Protein AF-A0A9D7XJN4-F1 (afdb_monomer_lite)

Secondary structure (DSSP, 8-state):
--GGGTHHHHSTTS---------PPPPEEEEEEEEEEEETTS-EEEEEEEEEEEE-SS--SSS----HHHHHHHHSSSTTPPTT-EEEEEEEEEEEEEEEESSSEEEEEEEEEE-SSSEEEEETTEEEEE---TTSPPGGGS-SEEEEEETTEEEEEESS-S---BTTBSSSSS-GGGBS--HHHHHHTTEEEEEHHHHHTTTT-EEEEEEEEEBPTTT-EEEEEEEEEEEE-----EEEEEETTGGG------SS-TTS-SEEEEEEEEEE-SSS--------EEEEEEEES----SSSBTTBSSSPPPS--SEE--TTT-TTEEEEETTTEEEESS-BSEEEEEEEE-STT--EEEEEEEEETTSPEEPEEETTEE-SEEEES--SS-SSS-HHHHHHTT-TT--TT------TT-SS---S--HHHHHH-EEEEETTEEEEE---TTS-EEEEE-TT----HHHHHHHHS-EEEE--HHHHTT---BTTTTS-SS--B--EEEEE------GGGPPPPTTS-S-HHHHHHHHHH--EEEE--TTS-SSTTT--EEEE-HHHHHHHHHHHHHHHHHHHH-TT-GGGHHHHHHHHHTT--HHHHHHHHHHHHH--HHHHHHHHHHHHHHHHHHHHHHHTT-TTSS--S-----S----TT-TTPPPPHHHHHHHHHHHHTT--SSSSSS-TTSTTGGGSTT-

Sequence (703 aa):
MSFRRLVLALILTWAGGHLSAQADPEPVLYVQAKEGGQDGSNMSWSCTGQAEYRLCTHWDGPRHGMAAKDVFRLRRSVLGLKPGERLQFYLFSMSAESTGNESGQITHASTKSLGAGSYVNTLGNTRWHDIYPPHFTPPSAEADAELIRTAKGARLVLKGIPCPHVGDAPFHVLGIDNLKITEAEKARLYTVELSEAELASWGQLTKTLDRTFQAKPEFGGFVSYSATVTTTLPDLGDVDVEVAGYENWIPLGNLEDEAKPGNTVKVTARLRATGESGRKVDTQAEFTFELTDISQEPGVCLNWPTKPDLGKGDLRLRQAENAGLEVVTEDRKLRTKGLVQEATLVVSAFDYAAWGVLKITAKDKDGKELKVTYHKQELSSIQLPKDEDRNRIADAWQAEKGVPGFPASWDEAEVAGQTQKGDGLTLFQKYRGLVVLGAGGRSYLRPEPRQKVHFVIDPDGLVDLGRLQMATGLHPFRVQEVWTKDRKVDIHAGFASGGGKFASLITKDLSVVKEHEVPSDPTGKKTHTQMVNDLRSQWAKSEAPLGEPWTPRTVDGIVVFSGRIHDRLRRIRDRMLDELRHPEKPDNAEGLAWMGELGMGAEEKEQARNRLEALTDQELWALVKPIEQWLAIHELCHGVGVNGHLKGKDEDEECVNRVPACPMQYLTWQEKRRYLLFGELGGNGKLCSQAPHSCWKQVSPKN

Radius of gyration: 47.59 Å; chains: 1; bounding box: 95×75×147 Å

Organism: NCBI:txid2954439

pLDDT: mean 76.91, std 18.53, range [26.42, 98.56]

Structure (mmCIF, N/CA/C/O backbone):
data_AF-A0A9D7XJN4-F1
#
_entry.id   AF-A0A9D7XJN4-F1
#
loop_
_atom_site.group_PDB
_atom_site.id
_atom_site.type_symbol
_atom_site.label_atom_id
_atom_site.label_alt_id
_atom_site.label_comp_id
_atom_site.label_asym_id
_atom_site.label_entity_id
_atom_site.label_seq_id
_atom_site.pdbx_PDB_ins_code
_atom_site.Cartn_x
_atom_site.Cartn_y
_atom_site.Cartn_z
_atom_site.occupancy
_atom_site.B_iso_or_equiv
_atom_site.auth_seq_id
_atom_site.auth_comp_id
_atom_site.auth_asym_id
_atom_site.auth_atom_id
_atom_site.pdbx_PDB_model_num
ATOM 1 N N . MET A 1 1 ? -1.360 47.627 37.399 1.00 42.62 1 MET A N 1
ATOM 2 C CA . MET A 1 1 ? -1.956 46.321 37.762 1.00 42.62 1 MET A CA 1
ATOM 3 C C . MET A 1 1 ? -2.684 45.801 36.537 1.00 42.62 1 MET A C 1
ATOM 5 O O . MET A 1 1 ? -3.702 46.357 36.160 1.00 42.62 1 MET A O 1
ATOM 9 N N . SER A 1 2 ? -2.040 44.894 35.802 1.00 35.31 2 SER A N 1
ATOM 10 C CA . SER A 1 2 ? -2.271 44.703 34.366 1.00 35.31 2 SER A CA 1
ATOM 11 C C . SER A 1 2 ? -3.119 43.464 34.062 1.00 35.31 2 SER A C 1
ATOM 13 O O . SER A 1 2 ? -2.911 42.403 34.650 1.00 35.31 2 SER A O 1
ATOM 15 N N . PHE A 1 3 ? -4.048 43.674 33.125 1.00 30.56 3 PHE A N 1
ATOM 16 C CA . PHE A 1 3 ? -4.812 42.829 32.189 1.00 30.56 3 PHE A CA 1
ATOM 17 C C . PHE A 1 3 ? -4.496 41.321 32.015 1.00 30.56 3 PHE A C 1
ATOM 19 O O . PHE A 1 3 ? -5.281 40.609 31.395 1.00 30.56 3 PHE A O 1
ATOM 26 N N . ARG A 1 4 ? -3.405 40.781 32.569 1.00 32.03 4 ARG A N 1
ATOM 27 C CA . ARG A 1 4 ? -2.995 39.370 32.440 1.00 32.03 4 ARG A CA 1
ATOM 28 C C . ARG A 1 4 ? -3.799 38.372 33.282 1.00 32.03 4 ARG A C 1
ATOM 30 O O . ARG A 1 4 ? -3.719 37.181 33.010 1.00 32.03 4 ARG A O 1
ATOM 37 N N . ARG A 1 5 ? -4.583 38.810 34.275 1.00 34.78 5 ARG A N 1
ATOM 38 C CA . ARG A 1 5 ? -5.409 37.894 35.095 1.00 34.78 5 ARG A CA 1
ATOM 39 C C . ARG A 1 5 ? -6.821 37.652 34.551 1.00 34.78 5 ARG A C 1
ATOM 41 O O . ARG A 1 5 ? -7.414 36.645 34.909 1.00 34.78 5 ARG A O 1
ATOM 48 N N . LEU A 1 6 ? -7.334 38.513 33.667 1.00 32.19 6 LEU A N 1
ATOM 49 C CA . LEU A 1 6 ? -8.687 38.349 33.115 1.00 32.19 6 LEU A CA 1
ATOM 50 C C . LEU A 1 6 ? -8.721 37.397 31.904 1.00 32.19 6 LEU A C 1
ATOM 52 O O . LEU A 1 6 ? -9.693 36.676 31.715 1.00 32.19 6 LEU A O 1
ATOM 56 N N . VAL A 1 7 ? -7.634 37.327 31.126 1.00 35.53 7 VAL A N 1
ATOM 57 C CA . VAL A 1 7 ? -7.555 36.471 29.924 1.00 35.53 7 VAL A CA 1
ATOM 58 C C . VAL A 1 7 ? -7.375 34.985 30.275 1.00 35.53 7 VAL A C 1
ATOM 60 O O . VAL A 1 7 ? -7.859 34.124 29.548 1.00 35.53 7 VAL A O 1
ATOM 63 N N . LEU A 1 8 ? -6.789 34.656 31.435 1.00 30.88 8 LEU A N 1
ATOM 64 C CA . LEU A 1 8 ? -6.675 33.260 31.884 1.00 30.88 8 LEU A CA 1
ATOM 65 C C . LEU A 1 8 ? -8.015 32.660 32.357 1.00 30.88 8 LEU A C 1
ATOM 67 O O . LEU A 1 8 ? -8.176 31.446 32.329 1.00 30.88 8 LEU A O 1
ATOM 71 N N . ALA A 1 9 ? -8.982 33.491 32.760 1.00 31.08 9 ALA A N 1
ATOM 72 C CA . ALA A 1 9 ? -10.303 33.031 33.200 1.00 31.08 9 ALA A CA 1
ATOM 73 C C . ALA A 1 9 ? -11.283 32.797 32.030 1.00 31.08 9 ALA A C 1
ATOM 75 O O . ALA A 1 9 ? -12.221 32.015 32.163 1.00 31.08 9 ALA A O 1
ATOM 76 N N . LEU A 1 10 ? -11.047 33.429 30.873 1.00 28.33 10 LEU A N 1
ATOM 77 C CA . LEU A 1 10 ? -11.906 33.326 29.684 1.00 28.33 10 LEU A CA 1
ATOM 78 C C . LEU A 1 10 ? -11.460 32.253 28.676 1.00 28.33 10 LEU A C 1
ATOM 80 O O . LEU A 1 10 ? -12.265 31.824 27.859 1.00 28.33 10 LEU A O 1
ATOM 84 N N . ILE A 1 11 ? -10.220 31.758 28.756 1.00 29.69 11 ILE A N 1
ATOM 85 C CA . ILE A 1 11 ? -9.740 30.650 27.902 1.00 29.69 11 ILE A CA 1
ATOM 86 C C . ILE A 1 11 ? -10.063 29.267 28.511 1.00 29.69 11 ILE A C 1
ATOM 88 O O . ILE A 1 11 ? -10.109 28.269 27.800 1.00 29.69 11 ILE A O 1
ATOM 92 N N . LEU A 1 12 ? -10.406 29.196 29.803 1.00 28.17 12 LEU A N 1
ATOM 93 C CA . LEU A 1 12 ? -10.830 27.952 30.469 1.00 28.17 12 LEU A CA 1
ATOM 94 C C . LEU A 1 12 ? -12.324 27.615 30.304 1.00 28.17 12 LEU A C 1
ATOM 96 O O . LEU A 1 12 ? -12.752 26.548 30.732 1.00 28.17 12 LEU A O 1
ATOM 100 N N . THR A 1 13 ? -13.119 28.476 29.665 1.00 28.16 13 THR A N 1
ATOM 101 C CA . THR A 1 13 ? -14.565 28.261 29.455 1.00 28.16 13 THR A CA 1
ATOM 102 C C . THR A 1 13 ? -14.942 27.827 28.033 1.00 28.16 13 THR A C 1
ATOM 104 O O . THR A 1 13 ? -16.102 27.505 27.798 1.00 28.16 13 THR A O 1
ATOM 107 N N . TRP A 1 14 ? -13.984 27.723 27.100 1.00 26.52 14 TRP A N 1
ATOM 108 C CA . TRP A 1 14 ? -14.248 27.331 25.700 1.00 26.52 14 TRP A CA 1
ATOM 109 C C . TRP A 1 14 ? -13.491 26.075 25.223 1.00 26.52 14 TRP A C 1
ATOM 111 O O . TRP A 1 14 ? -13.495 25.750 24.042 1.00 26.52 14 TRP A O 1
ATOM 121 N N . ALA A 1 15 ? -12.881 25.336 26.158 1.00 27.02 15 ALA A N 1
ATOM 122 C CA . ALA A 1 15 ? -12.343 23.983 25.954 1.00 27.02 15 ALA A CA 1
ATOM 123 C C . ALA A 1 15 ? -13.136 22.918 26.740 1.00 27.02 15 ALA A C 1
ATOM 125 O O . ALA A 1 15 ? -12.661 21.809 26.969 1.00 27.02 15 ALA A O 1
ATOM 126 N N . GLY A 1 16 ? -14.362 23.250 27.153 1.00 28.03 16 GLY A N 1
ATOM 127 C CA . GLY A 1 16 ? -15.336 22.300 27.677 1.00 28.03 16 GLY A CA 1
ATOM 128 C C . GLY A 1 16 ? -16.031 21.562 26.540 1.00 28.03 16 GLY A C 1
ATOM 129 O O . GLY A 1 16 ? -17.250 21.628 26.420 1.00 28.03 16 GLY A O 1
ATOM 130 N N . GLY A 1 17 ? -15.265 20.873 25.689 1.00 26.48 17 GLY A N 1
ATOM 131 C CA . GLY A 1 17 ? -15.840 19.734 24.988 1.00 26.48 17 GLY A CA 1
ATOM 132 C C . GLY A 1 17 ? -16.433 18.826 26.059 1.00 26.48 17 GLY A C 1
ATOM 133 O O . GLY A 1 17 ? -15.800 18.623 27.097 1.00 26.48 17 GLY A O 1
ATOM 134 N N . HIS A 1 18 ? -17.655 18.343 25.850 1.00 29.23 18 HIS A N 1
ATOM 135 C CA . HIS A 1 18 ? -18.223 17.265 26.647 1.00 29.23 18 HIS A CA 1
ATOM 136 C C . HIS A 1 18 ? -17.316 16.031 26.502 1.00 29.23 18 HIS A C 1
ATOM 138 O O . HIS A 1 18 ? -17.610 15.102 25.758 1.00 29.23 18 HIS A O 1
ATOM 144 N N . LEU A 1 19 ? -16.193 16.020 27.223 1.00 28.69 19 LEU A N 1
ATOM 145 C CA . LEU A 1 19 ? -15.605 14.816 27.763 1.00 28.69 19 LEU A CA 1
ATOM 146 C C . LEU A 1 19 ? -16.729 14.232 28.606 1.00 28.69 19 LEU A C 1
ATOM 148 O O . LEU A 1 19 ? -16.970 14.657 29.736 1.00 28.69 19 LEU A O 1
ATOM 152 N N . SER A 1 20 ? -17.489 13.330 27.991 1.00 29.56 20 SER A N 1
ATOM 153 C CA . SER A 1 20 ? -18.255 12.319 28.693 1.00 29.56 20 SER A CA 1
ATOM 154 C C . SER A 1 20 ? -17.264 11.660 29.644 1.00 29.56 20 SER A C 1
ATOM 156 O O . SER A 1 20 ? -16.509 10.776 29.247 1.00 29.56 20 SER A O 1
ATOM 158 N N . ALA A 1 21 ? -17.177 12.177 30.871 1.00 32.66 21 ALA A N 1
ATOM 159 C CA . ALA A 1 21 ? -16.402 11.568 31.926 1.00 32.66 21 ALA A CA 1
ATOM 160 C C . ALA A 1 21 ? -17.013 10.184 32.119 1.00 32.66 21 ALA A C 1
ATOM 162 O O . ALA A 1 21 ? -18.125 10.046 32.632 1.00 32.66 21 ALA A O 1
ATOM 163 N N . GLN A 1 22 ? -16.312 9.188 31.583 1.00 39.62 22 GLN A N 1
ATOM 164 C CA . GLN A 1 22 ? -16.637 7.780 31.683 1.00 39.62 22 GLN A CA 1
ATOM 165 C C . GLN A 1 22 ? -16.954 7.504 33.153 1.00 39.62 22 GLN A C 1
ATOM 167 O O . GLN A 1 22 ? -16.123 7.746 34.024 1.00 39.62 22 GLN A O 1
ATOM 172 N N . ALA A 1 23 ? -18.200 7.122 33.443 1.00 44.69 23 ALA A N 1
ATOM 173 C CA . ALA A 1 23 ? -18.613 6.871 34.816 1.00 44.69 23 ALA A CA 1
ATOM 174 C C . ALA A 1 23 ? -17.773 5.707 35.352 1.00 44.69 23 ALA A C 1
ATOM 176 O O . ALA A 1 23 ? -17.918 4.587 34.844 1.00 44.69 23 ALA A O 1
ATOM 177 N N . ASP A 1 24 ? -16.895 5.994 36.318 1.00 51.56 24 ASP A N 1
ATOM 178 C CA . ASP A 1 24 ? -16.171 4.985 37.089 1.00 51.56 24 ASP A CA 1
ATOM 179 C C . ASP A 1 24 ? -17.177 3.933 37.587 1.00 51.56 24 ASP A C 1
ATOM 181 O O . ASP A 1 24 ? -18.301 4.297 37.964 1.00 51.56 24 ASP A O 1
ATOM 185 N N . PRO A 1 25 ? -16.830 2.636 37.557 1.00 60.41 25 PRO A N 1
ATOM 186 C CA . PRO A 1 25 ? -17.748 1.594 37.985 1.00 60.41 25 PRO A CA 1
ATOM 187 C C . PRO A 1 25 ? -18.140 1.802 39.449 1.00 60.41 25 PRO A C 1
ATOM 189 O O . PRO A 1 25 ? -17.290 1.971 40.325 1.00 60.41 25 PRO A O 1
ATOM 192 N N . GLU A 1 26 ? -19.446 1.825 39.709 1.00 73.12 26 GLU A N 1
ATOM 193 C CA . GLU A 1 26 ? -19.975 2.085 41.045 1.00 73.12 26 GLU A CA 1
ATOM 194 C C . GLU A 1 26 ? -19.654 0.916 41.990 1.00 73.12 26 GLU A C 1
ATOM 196 O O . GLU A 1 26 ? -19.797 -0.245 41.600 1.00 73.12 26 GLU A O 1
ATOM 201 N N . PRO A 1 27 ? -19.226 1.190 43.234 1.00 80.25 27 PRO A N 1
ATOM 202 C CA . PRO A 1 27 ? -18.927 0.157 44.211 1.00 80.25 27 PRO A CA 1
ATOM 203 C C . PRO A 1 27 ? -20.191 -0.617 44.582 1.00 80.25 27 PRO A C 1
ATOM 205 O O . PRO A 1 27 ? -21.223 -0.025 44.908 1.00 80.25 27 PRO A O 1
ATOM 208 N N . VAL A 1 28 ? -20.069 -1.943 44.593 1.00 81.75 28 VAL A N 1
ATOM 209 C CA . VAL A 1 28 ? -21.097 -2.862 45.087 1.00 81.75 28 VAL A CA 1
ATOM 210 C C . VAL A 1 28 ? -20.597 -3.507 46.373 1.00 81.75 28 VAL A C 1
ATOM 212 O O . VAL A 1 28 ? -19.440 -3.931 46.471 1.00 81.75 28 VAL A O 1
ATOM 215 N N . LEU A 1 29 ? -21.477 -3.565 47.366 1.00 87.38 29 LEU A N 1
ATOM 216 C CA . LEU A 1 29 ? -21.217 -4.139 48.679 1.00 87.38 29 LEU A CA 1
ATOM 217 C C . LEU A 1 29 ? -22.073 -5.398 48.843 1.00 87.38 29 LEU A C 1
ATOM 219 O O . LEU A 1 29 ? -23.290 -5.337 48.720 1.00 87.38 29 LEU A O 1
ATOM 223 N N . TYR A 1 30 ? -21.439 -6.521 49.157 1.00 87.69 30 TYR A N 1
ATOM 224 C CA . TYR A 1 30 ? -22.096 -7.768 49.523 1.00 87.69 30 TYR A CA 1
ATOM 225 C C . TYR A 1 30 ? -21.884 -8.036 51.008 1.00 87.69 30 TYR A C 1
ATOM 227 O O . TYR A 1 30 ? -20.764 -7.953 51.515 1.00 87.69 30 TYR A O 1
ATOM 235 N N . VAL A 1 31 ? -22.949 -8.382 51.716 1.00 85.44 31 VAL A N 1
ATOM 236 C CA . VAL A 1 31 ? -22.881 -8.784 53.121 1.00 85.44 31 VAL A CA 1
ATOM 237 C C . VAL A 1 31 ? -23.487 -10.164 53.234 1.00 85.44 31 VAL A C 1
ATOM 239 O O . VAL A 1 31 ? -24.679 -10.326 53.003 1.00 85.44 31 VAL A O 1
ATOM 242 N N . GLN A 1 32 ? -22.676 -11.145 53.607 1.00 86.50 32 GLN A N 1
ATOM 243 C CA . GLN A 1 32 ? -23.158 -12.440 54.057 1.00 86.50 32 GLN A CA 1
ATOM 244 C C . GLN A 1 32 ? -23.138 -12.450 55.578 1.00 86.50 32 GLN A C 1
ATOM 246 O O . GLN A 1 32 ? -22.137 -12.080 56.184 1.00 86.50 32 GLN A O 1
ATOM 251 N N . ALA A 1 33 ? -24.219 -12.882 56.204 1.00 83.94 33 ALA A N 1
ATOM 252 C CA . ALA A 1 33 ? -24.306 -12.960 57.645 1.00 83.94 33 ALA A CA 1
ATOM 253 C C . ALA A 1 33 ? -24.856 -14.300 58.103 1.00 83.94 33 ALA A C 1
ATOM 255 O O . ALA A 1 33 ? -25.669 -14.929 57.425 1.00 83.94 33 ALA A O 1
ATOM 256 N N . LYS A 1 34 ? -24.391 -14.717 59.272 1.00 82.81 34 LYS A N 1
ATOM 257 C CA . LYS A 1 34 ? -24.877 -15.856 60.026 1.00 82.81 34 LYS A CA 1
ATOM 258 C C . LYS A 1 34 ? -25.160 -15.404 61.445 1.00 82.81 34 LYS A C 1
ATOM 260 O O . LYS A 1 34 ? -24.321 -14.782 62.090 1.00 82.81 34 LYS A O 1
ATOM 265 N N . GLU A 1 35 ? -26.331 -15.745 61.933 1.00 81.62 35 GLU A N 1
ATOM 266 C CA . GLU A 1 35 ? -26.725 -15.527 63.314 1.00 81.62 35 GLU A CA 1
ATOM 267 C C . GLU A 1 35 ? -27.175 -16.861 63.895 1.00 81.62 35 GLU A C 1
ATOM 269 O O . GLU A 1 35 ? -27.731 -17.702 63.193 1.00 81.62 35 GLU A O 1
ATOM 274 N N . GLY A 1 36 ? -26.926 -17.093 65.170 1.00 80.38 36 GLY A N 1
ATOM 275 C CA . GLY A 1 36 ? -27.490 -18.244 65.850 1.00 80.38 36 GLY A CA 1
ATOM 276 C C . GLY A 1 36 ? -27.344 -18.117 67.346 1.00 80.38 36 GLY A C 1
ATOM 277 O O . GLY A 1 36 ? -26.438 -17.441 67.837 1.00 80.38 36 GLY A O 1
ATOM 278 N N . GLY A 1 37 ? -28.221 -18.775 68.078 1.00 80.31 37 GLY A N 1
ATOM 279 C CA . GLY A 1 37 ? -28.225 -18.688 69.524 1.00 80.31 37 GLY A CA 1
ATOM 280 C C . GLY A 1 37 ? -29.033 -19.790 70.171 1.00 80.31 37 GLY A C 1
ATOM 281 O O . GLY A 1 37 ? -29.671 -20.611 69.504 1.00 80.31 37 GLY A O 1
ATOM 282 N N . GLN A 1 38 ? -28.964 -19.797 71.492 1.00 79.31 38 GLN A N 1
ATOM 283 C CA . GLN A 1 38 ? -29.731 -20.679 72.351 1.00 79.31 38 GLN A CA 1
ATOM 284 C C . GLN A 1 38 ? -30.225 -19.874 73.550 1.00 79.31 38 GLN A C 1
ATOM 286 O O . GLN A 1 38 ? -29.452 -19.088 74.103 1.00 79.31 38 GLN A O 1
ATOM 291 N N . ASP A 1 39 ? -31.479 -20.063 73.952 1.00 74.56 39 ASP A N 1
ATOM 292 C CA . ASP A 1 39 ? -32.021 -19.488 75.186 1.00 74.56 39 ASP A CA 1
ATOM 293 C C . ASP A 1 39 ? -31.897 -20.453 76.385 1.00 74.56 39 ASP A C 1
ATOM 295 O O . ASP A 1 39 ? -31.511 -21.618 76.248 1.00 74.56 39 ASP A O 1
ATOM 299 N N . GLY A 1 40 ? -32.213 -19.975 77.592 1.00 65.69 40 GLY A N 1
ATOM 300 C CA . GLY A 1 40 ? -32.240 -20.803 78.803 1.00 65.69 40 GLY A CA 1
ATOM 301 C C . GLY A 1 40 ? -33.368 -21.850 78.856 1.00 65.69 40 GLY A C 1
ATOM 302 O O . GLY A 1 40 ? -33.397 -22.641 79.799 1.00 65.69 40 GLY A O 1
ATOM 303 N N . SER A 1 41 ? -34.278 -21.876 77.874 1.00 62.97 41 SER A N 1
ATOM 304 C CA . SER A 1 41 ? -35.511 -22.685 77.815 1.00 62.97 41 SER A CA 1
ATOM 305 C C . SER A 1 41 ? -35.489 -23.831 76.785 1.00 62.97 41 SER A C 1
ATOM 307 O O . SER A 1 41 ? -36.528 -24.444 76.553 1.00 62.97 41 SER A O 1
ATOM 309 N N . ASN A 1 42 ? -34.313 -24.196 76.249 1.00 68.81 42 ASN A N 1
ATOM 310 C CA . ASN A 1 42 ? -34.078 -25.206 75.191 1.00 68.81 42 ASN A CA 1
ATOM 311 C C . ASN A 1 42 ? -34.445 -24.782 73.754 1.00 68.81 42 ASN A C 1
ATOM 313 O O . ASN A 1 42 ? -34.422 -25.629 72.857 1.00 68.81 42 ASN A O 1
ATOM 317 N N . MET A 1 43 ? -34.714 -23.504 73.492 1.00 72.62 43 MET A N 1
ATOM 318 C CA . MET A 1 43 ? -34.871 -23.004 72.127 1.00 72.62 43 MET A CA 1
ATOM 319 C C . MET A 1 43 ? -33.496 -22.743 71.507 1.00 72.62 43 MET A C 1
ATOM 321 O O . MET A 1 43 ? -32.652 -22.072 72.098 1.00 72.62 43 MET A O 1
ATOM 325 N N . SER A 1 44 ? -33.278 -23.234 70.288 1.00 79.38 44 SER A N 1
ATOM 326 C CA . SER A 1 44 ? -32.099 -22.911 69.474 1.00 79.38 44 SER A CA 1
ATOM 327 C C . SER A 1 44 ? -32.525 -22.374 68.1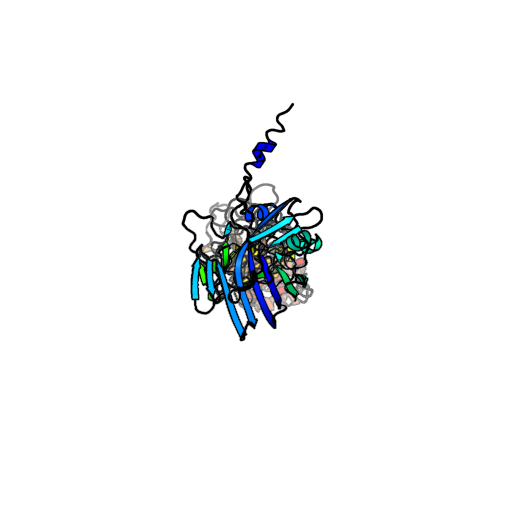16 1.00 79.38 44 SER A C 1
ATOM 329 O O . SER A 1 44 ? -33.451 -22.932 67.521 1.00 79.38 44 SER A O 1
ATOM 331 N N . TRP A 1 45 ? -31.819 -21.371 67.594 1.00 80.62 45 TRP A N 1
ATOM 332 C CA . TRP A 1 45 ? -32.024 -20.870 66.235 1.00 80.62 45 TRP A CA 1
ATOM 333 C C . TRP A 1 45 ? -30.713 -20.717 65.471 1.00 80.62 45 TRP A C 1
ATOM 335 O O . TRP A 1 45 ? -29.639 -20.524 66.044 1.00 80.62 45 TRP A O 1
ATOM 345 N N . SER A 1 46 ? -30.821 -20.777 64.150 1.00 82.81 46 SER A N 1
ATOM 346 C CA . SER A 1 46 ? -29.764 -20.414 63.219 1.00 82.81 46 SER A CA 1
ATOM 347 C C . SER A 1 46 ? -30.371 -19.663 62.048 1.00 82.81 46 SER A C 1
ATOM 349 O O . SER A 1 46 ? -31.472 -19.969 61.608 1.00 82.81 46 SER A O 1
ATOM 351 N N . CYS A 1 47 ? -29.656 -18.672 61.554 1.00 80.75 47 CYS A N 1
ATOM 352 C CA . CYS A 1 47 ? -30.031 -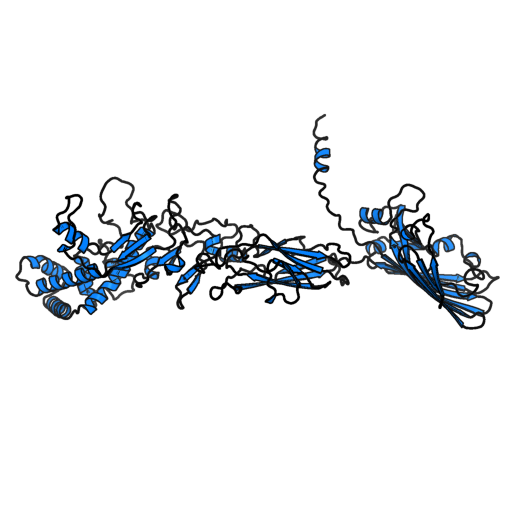17.842 60.438 1.00 80.75 47 CYS A CA 1
ATOM 353 C C . CYS A 1 47 ? -28.812 -17.615 59.556 1.00 80.75 47 CYS A C 1
ATOM 355 O O . CYS A 1 47 ? -27.711 -17.385 60.052 1.00 80.75 47 CYS A O 1
ATOM 357 N N . THR A 1 48 ? -28.999 -17.673 58.248 1.00 83.44 48 THR A N 1
ATOM 358 C CA . THR A 1 48 ? -27.998 -17.287 57.261 1.00 83.44 48 THR A CA 1
ATOM 359 C C . THR A 1 48 ? -28.662 -16.406 56.223 1.00 83.44 48 THR A C 1
ATOM 361 O O . THR A 1 48 ? -29.716 -16.751 55.702 1.00 83.44 48 THR A O 1
ATOM 364 N N . GLY A 1 49 ? -28.032 -15.301 55.857 1.00 83.25 49 GLY A N 1
ATOM 365 C CA . GLY A 1 49 ? -28.493 -14.518 54.726 1.00 83.25 49 GLY A CA 1
ATOM 366 C C . GLY A 1 49 ? -27.392 -13.769 54.018 1.00 83.25 49 GLY A C 1
ATOM 367 O O . GLY A 1 49 ? -26.249 -13.699 54.466 1.00 83.25 49 GLY A O 1
ATOM 368 N N . GLN A 1 50 ? -27.753 -13.245 52.860 1.00 88.62 50 GLN A N 1
ATOM 369 C CA . GLN A 1 50 ? -26.899 -12.455 51.996 1.00 88.62 50 GLN A CA 1
ATOM 370 C C . GLN A 1 50 ? -27.673 -11.238 51.504 1.00 88.62 50 GLN A C 1
ATOM 372 O O . GLN A 1 50 ? -28.864 -11.338 51.211 1.00 88.62 50 GLN A O 1
ATOM 377 N N . ALA A 1 51 ? -26.993 -10.104 51.413 1.00 86.25 51 ALA A N 1
ATOM 378 C CA . ALA A 1 51 ? -27.521 -8.859 50.886 1.00 86.25 51 ALA A CA 1
ATOM 379 C C . ALA A 1 51 ? -26.538 -8.221 49.905 1.00 86.25 51 ALA A C 1
ATOM 381 O O . ALA A 1 51 ? -25.330 -8.216 50.141 1.00 86.25 51 ALA A O 1
ATOM 382 N N . GLU A 1 52 ? -27.074 -7.656 48.828 1.00 87.81 52 GLU A N 1
ATOM 383 C CA . GLU A 1 52 ? -26.372 -6.784 47.891 1.00 87.81 52 GLU A CA 1
ATOM 384 C C . GLU A 1 52 ? -26.818 -5.341 48.131 1.00 87.81 52 GLU A C 1
ATOM 386 O O . GLU A 1 52 ? -28.015 -5.048 48.158 1.00 87.81 52 GLU A O 1
ATOM 391 N N . TYR A 1 53 ? -25.858 -4.430 48.246 1.00 88.44 53 TYR A N 1
ATOM 392 C CA . TYR A 1 53 ? -26.078 -3.002 48.423 1.00 88.44 53 TYR A CA 1
ATOM 393 C C . TYR A 1 53 ? -25.436 -2.204 47.284 1.00 88.44 53 TYR A C 1
ATOM 395 O O . TYR A 1 53 ? -24.324 -2.509 46.836 1.00 88.44 53 TYR A O 1
ATOM 403 N N . ARG A 1 54 ? -26.114 -1.138 46.847 1.00 86.56 54 ARG A N 1
ATOM 404 C CA . ARG A 1 54 ? -25.667 -0.231 45.770 1.00 86.56 54 ARG A CA 1
ATOM 405 C C . ARG A 1 54 ? -25.727 1.225 46.214 1.00 86.56 54 ARG A C 1
ATOM 407 O O . ARG A 1 54 ? -26.479 1.549 47.124 1.00 86.56 54 ARG A O 1
ATOM 414 N N . LEU A 1 55 ? -24.952 2.112 45.583 1.00 87.06 55 LEU A N 1
ATOM 415 C CA . LEU A 1 55 ? -24.918 3.533 45.956 1.00 87.06 55 LEU A CA 1
ATOM 416 C C . LEU A 1 55 ? -26.284 4.212 45.806 1.00 87.06 55 LEU A C 1
ATOM 418 O O . LEU A 1 55 ? -26.934 4.100 44.764 1.00 87.06 55 LEU A O 1
ATOM 422 N N . CYS A 1 56 ? -26.675 4.987 46.817 1.00 82.56 56 CYS A N 1
ATOM 423 C CA . CYS A 1 56 ? -27.876 5.811 46.760 1.00 82.56 56 CYS A CA 1
ATOM 424 C C . CYS A 1 56 ? -27.781 6.842 45.627 1.00 82.56 56 CYS A C 1
ATOM 426 O O . CYS A 1 56 ? -26.759 7.511 45.428 1.00 82.56 56 CYS A O 1
ATOM 428 N N . THR A 1 57 ? -28.878 6.979 44.887 1.00 77.81 57 THR A N 1
ATOM 429 C CA . THR A 1 57 ? -29.010 7.931 43.770 1.00 77.81 57 THR A CA 1
ATOM 430 C C . THR A 1 57 ? -29.491 9.304 44.229 1.00 77.81 57 THR A C 1
ATOM 432 O O . THR A 1 57 ? -29.444 10.255 43.457 1.00 77.81 57 THR A O 1
ATOM 435 N N . HIS A 1 58 ? -29.923 9.410 45.485 1.00 73.69 58 HIS A N 1
ATOM 436 C CA . HIS A 1 58 ? -30.395 10.630 46.131 1.00 73.69 58 HIS A CA 1
ATOM 437 C C . HIS A 1 58 ? -29.715 10.774 47.500 1.00 73.69 58 HIS A C 1
ATOM 439 O O . HIS A 1 58 ? -29.201 9.798 48.047 1.00 73.69 58 HIS A O 1
ATOM 445 N N . TRP A 1 59 ? -29.676 11.995 48.036 1.00 68.94 59 TRP A N 1
ATOM 446 C CA . TRP A 1 59 ? -29.153 12.281 49.373 1.00 68.94 59 TRP A CA 1
ATOM 447 C C . TRP A 1 59 ? -30.305 12.413 50.372 1.00 68.94 59 TRP A C 1
ATOM 449 O O . TRP A 1 59 ? -31.183 13.249 50.170 1.00 68.94 59 TRP A O 1
ATOM 459 N N . ASP A 1 60 ? -30.267 11.637 51.456 1.00 60.31 60 ASP A N 1
ATOM 460 C CA . ASP A 1 60 ? -31.300 11.610 52.512 1.00 60.31 60 ASP A CA 1
ATOM 461 C C . ASP A 1 60 ? -30.838 12.298 53.820 1.00 60.31 60 ASP A C 1
ATOM 463 O O . ASP A 1 60 ? -31.341 12.064 54.915 1.00 60.31 60 ASP A O 1
ATOM 467 N N . GLY A 1 61 ? -29.803 13.142 53.745 1.00 59.00 61 GLY A N 1
ATOM 468 C CA . GLY A 1 61 ? -29.263 13.848 54.910 1.00 59.00 61 GLY A CA 1
ATOM 469 C C . GLY A 1 61 ? -29.892 15.235 55.148 1.00 59.00 61 GLY A C 1
ATOM 470 O O . GLY A 1 61 ? -30.283 15.915 54.201 1.00 59.00 61 GLY A O 1
ATOM 471 N N . PRO A 1 62 ? -29.885 15.746 56.398 1.00 42.47 62 PRO A N 1
ATOM 472 C CA . PRO A 1 62 ? -30.617 16.953 56.821 1.00 42.47 62 PRO A CA 1
ATOM 473 C C . PRO A 1 62 ? -30.102 18.305 56.270 1.00 42.47 62 PRO A C 1
ATOM 475 O O . PRO A 1 62 ? -30.541 19.360 56.726 1.00 42.47 62 PRO A O 1
ATOM 478 N N . ARG A 1 63 ? -29.160 18.322 55.317 1.00 45.69 63 ARG A N 1
ATOM 479 C CA . ARG A 1 63 ? -28.648 19.539 54.648 1.00 45.69 63 ARG A CA 1
ATOM 480 C C . ARG A 1 63 ? -28.284 19.240 53.194 1.00 45.69 63 ARG A C 1
ATOM 482 O O . ARG A 1 63 ? -27.799 18.146 52.925 1.00 45.69 63 ARG A O 1
ATOM 489 N N . HIS A 1 64 ? -28.474 20.227 52.309 1.00 48.34 64 HIS A N 1
ATOM 490 C CA . HIS A 1 64 ? -28.168 20.215 50.868 1.00 48.34 64 HIS A CA 1
ATOM 491 C C . HIS A 1 64 ? -26.828 19.526 50.536 1.00 48.34 64 HIS A C 1
ATOM 493 O O . HIS A 1 64 ? -25.770 20.155 50.583 1.00 48.34 64 HIS A O 1
ATOM 499 N N . GLY A 1 65 ? -26.881 18.231 50.223 1.00 61.44 65 GLY A N 1
ATOM 500 C CA . GLY A 1 65 ? -25.729 17.379 49.935 1.00 61.44 65 GLY A CA 1
ATOM 501 C C . GLY A 1 65 ? -25.834 16.734 48.555 1.00 61.44 65 GLY A C 1
ATOM 502 O O . GLY A 1 65 ? -26.922 16.601 48.002 1.00 61.44 65 GLY A O 1
ATOM 503 N N . MET A 1 66 ? -24.686 16.363 47.985 1.00 73.69 66 MET A N 1
ATOM 504 C CA . MET A 1 66 ? -24.608 15.598 46.735 1.00 73.69 66 MET A CA 1
ATOM 505 C C . MET A 1 66 ? -25.027 14.142 46.980 1.00 73.69 66 MET A C 1
ATOM 507 O O . MET A 1 66 ? -24.735 13.595 48.044 1.00 73.69 66 MET A O 1
ATOM 511 N N . ALA A 1 67 ? -25.662 13.496 45.997 1.00 80.75 67 ALA A N 1
ATOM 512 C CA . ALA A 1 67 ? -25.965 12.067 46.073 1.00 80.75 67 ALA A CA 1
ATOM 513 C C . ALA A 1 67 ? -24.677 11.235 46.207 1.00 80.75 67 ALA A C 1
ATOM 515 O O . ALA A 1 67 ? -23.623 11.623 45.695 1.00 80.75 67 ALA A O 1
ATOM 516 N N . ALA A 1 68 ? -24.752 10.065 46.851 1.00 81.38 68 ALA A N 1
ATOM 517 C CA . ALA A 1 68 ? -23.582 9.208 47.081 1.00 81.38 68 ALA A CA 1
ATOM 518 C C . ALA A 1 68 ? -22.868 8.830 45.770 1.00 81.38 68 ALA A C 1
ATOM 520 O O . ALA A 1 68 ? -21.638 8.824 45.701 1.00 81.38 68 ALA A O 1
ATOM 521 N N . LYS A 1 69 ? -23.642 8.610 44.703 1.00 77.88 69 LYS A N 1
ATOM 522 C CA . LYS A 1 69 ? -23.152 8.397 43.335 1.00 77.88 69 LYS A CA 1
ATOM 523 C C . LYS A 1 69 ? -22.307 9.563 42.805 1.00 77.88 69 LYS A C 1
ATOM 525 O O . LYS A 1 69 ? -21.256 9.339 42.208 1.00 77.88 69 LYS A O 1
ATOM 530 N N . ASP A 1 70 ? -22.712 10.802 43.064 1.00 78.88 70 ASP A N 1
ATOM 531 C CA . ASP A 1 70 ? -21.989 11.995 42.608 1.00 78.88 70 ASP A CA 1
ATOM 532 C C . ASP A 1 70 ? -20.754 12.283 43.465 1.00 78.88 70 ASP A C 1
ATOM 534 O O . ASP A 1 70 ? -19.700 12.640 42.936 1.00 78.88 70 ASP A O 1
ATOM 538 N N . VAL A 1 71 ? -20.845 12.045 44.778 1.00 80.69 71 VAL A N 1
ATOM 539 C CA . VAL A 1 71 ? -19.685 12.075 45.682 1.00 80.69 71 VAL A CA 1
ATOM 540 C C . VAL A 1 71 ? -18.628 11.074 45.211 1.00 80.69 71 VAL A C 1
ATOM 542 O O . VAL A 1 71 ? -17.458 11.437 45.083 1.00 80.69 71 VAL A O 1
ATOM 545 N N . PHE A 1 72 ? -19.026 9.838 44.894 1.00 80.50 72 PHE A N 1
ATOM 546 C CA . PHE A 1 72 ? -18.109 8.813 44.399 1.00 80.50 72 PHE A CA 1
ATOM 547 C C . PHE A 1 72 ? -17.461 9.217 43.070 1.00 80.50 72 PHE A C 1
ATOM 549 O O . PHE A 1 72 ? -16.237 9.187 42.966 1.00 80.50 72 PHE A O 1
ATOM 556 N N . ARG A 1 73 ? -18.243 9.695 42.093 1.00 76.62 73 ARG A N 1
ATOM 557 C CA . ARG A 1 73 ? -17.722 10.199 40.806 1.00 76.62 73 ARG A CA 1
ATOM 558 C C . ARG A 1 73 ? -16.703 11.325 40.979 1.00 76.62 73 ARG A C 1
ATOM 560 O O . ARG A 1 73 ? -15.685 11.349 40.294 1.00 76.62 73 ARG A O 1
ATOM 567 N N . LEU A 1 74 ? -16.945 12.249 41.910 1.00 76.38 74 LEU A N 1
ATOM 568 C CA . LEU A 1 74 ? -16.013 13.343 42.195 1.00 76.38 74 LEU A CA 1
ATOM 569 C C . LEU A 1 74 ? -14.698 12.837 42.812 1.00 76.38 74 LEU A C 1
ATOM 571 O O . LEU A 1 74 ? -13.638 13.422 42.582 1.00 76.38 74 LEU A O 1
ATOM 575 N N . ARG A 1 75 ? -14.759 11.779 43.627 1.00 79.31 75 ARG A N 1
ATOM 576 C CA . ARG A 1 75 ? -13.601 11.212 44.337 1.00 79.31 75 ARG A CA 1
ATOM 577 C C . ARG A 1 75 ? -12.892 10.090 43.576 1.00 79.31 75 ARG A C 1
ATOM 579 O O . ARG A 1 75 ? -11.777 9.741 43.961 1.00 79.31 75 ARG A O 1
ATOM 586 N N . ARG A 1 76 ? -13.509 9.550 42.518 1.00 74.69 76 ARG A N 1
ATOM 587 C CA . ARG A 1 76 ? -13.047 8.440 41.655 1.00 74.69 76 ARG A CA 1
ATOM 588 C C . ARG A 1 76 ? -12.754 7.113 42.367 1.00 74.69 76 ARG A C 1
ATOM 590 O O . ARG A 1 76 ? -12.423 6.119 41.734 1.00 74.69 76 ARG A O 1
ATOM 597 N N . SER A 1 77 ? -12.815 7.081 43.696 1.00 80.00 77 SER A N 1
ATOM 598 C CA . SER A 1 77 ? -12.538 5.907 44.516 1.00 80.00 77 SER A CA 1
ATOM 599 C C . SER A 1 77 ? -13.084 6.094 45.930 1.00 80.00 77 SER A C 1
ATOM 601 O O . SER A 1 77 ? -13.277 7.218 46.401 1.00 80.00 77 SER A O 1
ATOM 603 N N . VAL A 1 78 ? -13.264 4.978 46.638 1.00 81.06 78 VAL A N 1
ATOM 604 C CA . VAL A 1 78 ? -13.639 4.976 48.058 1.00 81.06 78 VAL A CA 1
ATOM 605 C C . VAL A 1 78 ? -12.503 5.521 48.938 1.00 81.06 78 VAL A C 1
ATOM 607 O O . VAL A 1 78 ? -12.749 6.270 49.881 1.00 81.06 78 VAL A O 1
ATOM 610 N N . LEU A 1 79 ? -11.247 5.207 48.601 1.00 84.94 79 LEU A N 1
ATOM 611 C CA . LEU A 1 79 ? -10.063 5.724 49.296 1.00 84.94 79 LEU A CA 1
ATOM 612 C C . LEU A 1 79 ? -9.947 7.256 49.195 1.00 84.94 79 LEU A C 1
ATOM 614 O O . LEU A 1 79 ? -9.486 7.908 50.133 1.00 84.94 79 LEU A O 1
ATOM 618 N N . GLY A 1 80 ? -10.397 7.824 48.071 1.00 84.25 80 GLY A N 1
ATOM 619 C CA . GLY A 1 80 ? -10.365 9.258 47.785 1.00 84.25 80 GLY A CA 1
ATOM 620 C C . GLY A 1 80 ? -11.337 10.106 48.610 1.00 84.25 80 GLY A C 1
ATOM 621 O O . GLY A 1 80 ? -11.259 11.334 48.546 1.00 84.25 80 GLY A O 1
ATOM 622 N N . LEU A 1 81 ? -12.238 9.492 49.384 1.00 86.06 81 LEU A N 1
ATOM 623 C CA . LEU A 1 81 ? -13.112 10.209 50.313 1.00 86.06 81 LEU A CA 1
ATOM 624 C C . LEU A 1 81 ? -12.280 10.972 51.354 1.00 86.06 81 LEU A C 1
ATOM 626 O O . LEU A 1 81 ? -11.298 10.456 51.899 1.00 86.06 81 LEU A O 1
ATOM 630 N N . LYS A 1 82 ? -12.702 12.195 51.675 1.00 88.44 82 LYS A N 1
ATOM 631 C CA . LYS A 1 82 ? -12.104 13.011 52.742 1.00 88.44 82 LYS A CA 1
ATOM 632 C C . LYS A 1 82 ? -12.651 12.605 54.112 1.00 88.44 82 LYS A C 1
ATOM 634 O O . LYS A 1 82 ? -13.811 12.206 54.187 1.00 88.44 82 LYS A O 1
ATOM 639 N N . PRO A 1 83 ? -11.885 12.749 55.210 1.00 91.69 83 PRO A N 1
ATOM 640 C CA . PRO A 1 83 ? -12.400 12.496 56.556 1.00 91.69 83 PRO A CA 1
ATOM 641 C C . PRO A 1 83 ? -13.725 13.231 56.813 1.00 91.69 83 PRO A C 1
ATOM 643 O O . PRO A 1 83 ? -13.815 14.441 56.608 1.00 91.69 83 PRO A O 1
ATOM 646 N N . GLY A 1 84 ? -14.750 12.491 57.241 1.00 86.94 84 GLY A N 1
ATOM 647 C CA . GLY A 1 84 ? -16.116 12.985 57.441 1.00 86.94 84 GLY A CA 1
ATOM 648 C C . GLY A 1 84 ? -17.059 12.815 56.241 1.00 86.94 84 GLY A C 1
ATOM 649 O O . GLY A 1 84 ? -18.272 12.886 56.436 1.00 86.94 84 GLY A O 1
ATOM 650 N N . GLU A 1 85 ? -16.550 12.552 55.031 1.00 89.25 85 GLU A N 1
ATOM 651 C CA . GLU A 1 85 ? -17.389 12.229 53.868 1.00 89.25 85 GLU A CA 1
ATOM 652 C C . GLU A 1 85 ? -18.029 10.844 54.000 1.00 89.25 85 GLU A C 1
ATOM 654 O O . GLU A 1 85 ? -17.521 9.957 54.695 1.00 89.25 85 GLU A O 1
ATOM 659 N N . ARG A 1 86 ? -19.174 10.680 53.332 1.00 89.75 86 ARG A N 1
ATOM 660 C CA . ARG A 1 86 ? -20.035 9.505 53.450 1.00 89.75 86 ARG A CA 1
ATOM 661 C C . ARG A 1 86 ? -20.450 8.991 52.079 1.00 89.75 86 ARG A C 1
ATOM 663 O O . ARG A 1 86 ? -20.783 9.791 51.208 1.00 89.75 86 ARG A O 1
ATOM 670 N N . LEU A 1 87 ? -20.493 7.672 51.927 1.00 90.06 87 LEU A N 1
ATOM 671 C CA . LEU A 1 87 ? -21.185 6.995 50.833 1.00 90.06 87 LEU A CA 1
ATOM 672 C C . LEU A 1 87 ? -22.350 6.201 51.412 1.00 90.06 87 LEU A C 1
ATOM 674 O O . LEU A 1 87 ? -22.152 5.313 52.238 1.00 90.06 87 LEU A O 1
ATOM 678 N N . GLN A 1 88 ? -23.557 6.554 50.986 1.00 90.25 88 GLN A N 1
ATOM 679 C CA . GLN A 1 88 ? -24.778 5.853 51.355 1.00 90.25 88 GLN A CA 1
ATOM 680 C C . GLN A 1 88 ? -25.058 4.757 50.331 1.00 90.25 88 GLN A C 1
ATOM 682 O O . GLN A 1 88 ? -24.933 4.987 49.124 1.00 90.25 88 GLN A O 1
ATOM 687 N N . PHE A 1 89 ? -25.434 3.584 50.823 1.00 89.62 89 PHE A N 1
ATOM 688 C CA . PHE A 1 89 ? -25.854 2.452 50.019 1.00 89.62 89 PHE A CA 1
ATOM 689 C C . PHE A 1 89 ? -27.267 2.038 50.422 1.00 89.62 89 PHE A C 1
ATOM 691 O O . PHE A 1 89 ? -27.574 1.995 51.611 1.00 89.62 89 PHE A O 1
ATOM 698 N N . TYR A 1 90 ? -28.100 1.697 49.449 1.00 87.06 90 TYR A N 1
ATOM 699 C CA . TYR A 1 90 ? -29.418 1.107 49.671 1.00 87.06 90 TYR A CA 1
ATOM 700 C C . TYR A 1 90 ? -29.357 -0.404 49.437 1.00 87.06 90 TYR A C 1
ATOM 702 O O . TYR A 1 90 ? -28.491 -0.891 48.696 1.00 87.06 90 TYR A O 1
ATOM 710 N N . LEU A 1 91 ? -30.270 -1.148 50.055 1.00 84.81 91 LEU A N 1
ATOM 711 C CA . LEU A 1 91 ? -30.405 -2.589 49.880 1.00 84.81 91 LEU A CA 1
ATOM 712 C C . LEU A 1 91 ? -30.988 -2.892 48.494 1.00 84.81 91 LEU A C 1
ATOM 714 O O . LEU A 1 91 ? -32.170 -2.691 48.237 1.00 84.81 91 LEU A O 1
ATOM 718 N N . PHE A 1 92 ? -30.169 -3.397 47.577 1.00 82.38 92 PHE A N 1
ATOM 719 C CA . PHE A 1 92 ? -30.619 -3.755 46.233 1.00 82.38 92 PHE A CA 1
ATOM 720 C C . PHE A 1 92 ? -31.330 -5.109 46.226 1.00 82.38 92 PHE A C 1
ATOM 722 O O . PHE A 1 92 ? -32.388 -5.268 45.611 1.00 82.38 92 PHE A O 1
ATOM 729 N N . SER A 1 93 ? -30.761 -6.087 46.928 1.00 83.44 93 SER A N 1
ATOM 730 C CA . SER A 1 93 ? -31.368 -7.404 47.082 1.00 83.44 93 SER A CA 1
ATOM 731 C C . SER A 1 93 ? -30.924 -8.094 48.367 1.00 83.44 93 SER A C 1
ATOM 733 O O . SER A 1 93 ? -29.903 -7.745 48.954 1.00 83.44 93 SER A O 1
ATOM 735 N N . MET A 1 94 ? -31.710 -9.064 48.820 1.00 84.75 94 MET A N 1
ATOM 736 C CA . MET A 1 94 ? -31.465 -9.878 49.997 1.00 84.75 94 MET A CA 1
ATOM 737 C C . MET A 1 94 ? -32.123 -11.246 49.837 1.00 84.75 94 MET A C 1
ATOM 739 O O . MET A 1 94 ? -33.260 -11.353 49.374 1.00 84.75 94 MET A O 1
ATOM 743 N N . SER A 1 95 ? -31.440 -12.287 50.292 1.00 81.94 95 SER A N 1
ATOM 744 C CA . SER A 1 95 ? -32.031 -13.604 50.517 1.00 81.94 95 SER A CA 1
ATOM 745 C C . SER A 1 95 ? -31.532 -14.147 51.838 1.00 81.94 95 SER A C 1
ATOM 747 O O . SER A 1 95 ? -30.323 -14.121 52.081 1.00 81.94 95 SER A O 1
ATOM 749 N N . ALA A 1 96 ? -32.426 -14.654 52.669 1.00 82.00 96 ALA A N 1
ATOM 750 C CA . ALA A 1 96 ? -32.039 -15.196 53.952 1.00 82.00 96 ALA A CA 1
ATOM 751 C C . ALA A 1 96 ? -32.936 -16.374 54.351 1.00 82.00 96 ALA A C 1
ATOM 753 O O . ALA A 1 96 ? -34.082 -16.483 53.917 1.00 82.00 96 ALA A O 1
ATOM 754 N N . GLU A 1 97 ? -32.394 -17.269 55.162 1.00 81.25 97 GLU A N 1
ATOM 755 C CA . GLU A 1 97 ? -33.043 -18.471 55.665 1.00 81.25 97 GLU A CA 1
ATOM 756 C C . GLU A 1 97 ? -32.755 -18.599 57.156 1.00 81.25 97 GLU A C 1
ATOM 758 O O . GLU A 1 97 ? -31.637 -18.344 57.607 1.00 81.25 97 GLU A O 1
ATOM 763 N N . SER A 1 98 ? -33.758 -18.991 57.927 1.00 79.38 98 SER A N 1
ATOM 764 C CA . SER A 1 98 ? -33.639 -19.208 59.356 1.00 79.38 98 SER A CA 1
ATOM 765 C C . SER A 1 98 ? -34.393 -20.455 59.801 1.00 79.38 98 SER A C 1
ATOM 767 O O . SER A 1 98 ? -35.432 -20.816 59.255 1.00 79.38 98 SER A O 1
ATOM 769 N N . THR A 1 99 ? -33.836 -21.146 60.789 1.00 79.12 99 THR A N 1
ATOM 770 C CA . THR A 1 99 ? -34.353 -22.389 61.361 1.00 79.12 99 THR A CA 1
ATOM 771 C C . THR A 1 99 ? -34.377 -22.290 62.879 1.00 79.12 99 THR A C 1
ATOM 773 O O . THR A 1 99 ? -33.374 -21.871 63.460 1.00 79.12 99 THR A O 1
ATOM 776 N N . GLY A 1 100 ? -35.465 -22.707 63.524 1.00 77.69 100 GLY A N 1
ATOM 777 C CA . GLY A 1 100 ? -35.602 -22.708 64.985 1.00 77.69 100 GLY A CA 1
ATOM 778 C C . GLY A 1 100 ? -36.314 -23.950 65.525 1.00 77.69 100 GLY A C 1
ATOM 779 O O . GLY A 1 100 ? -37.066 -24.592 64.794 1.00 77.69 100 GLY A O 1
ATOM 780 N N . ASN A 1 101 ? -36.076 -24.276 66.801 1.00 71.88 101 ASN A N 1
ATOM 781 C CA . ASN A 1 101 ? -36.709 -25.390 67.518 1.00 71.88 101 ASN A CA 1
ATOM 782 C C . ASN A 1 101 ? -37.398 -24.884 68.796 1.00 71.88 101 ASN A C 1
ATOM 784 O O . ASN A 1 101 ? -36.759 -24.818 69.840 1.00 71.88 101 ASN A O 1
ATOM 788 N N . GLU A 1 102 ? -38.685 -24.539 68.729 1.00 59.56 102 GLU A N 1
ATOM 789 C CA . GLU A 1 102 ? -39.480 -24.151 69.916 1.00 59.56 102 GLU A CA 1
ATOM 790 C C . GLU A 1 102 ? -40.459 -25.265 70.349 1.00 59.56 102 GLU A C 1
ATOM 792 O O . GLU A 1 102 ? -40.885 -25.340 71.495 1.00 59.56 102 GLU A O 1
ATOM 797 N N . SER A 1 103 ? -40.798 -26.186 69.440 1.00 54.56 103 SER A N 1
ATOM 798 C CA . SER A 1 103 ? -41.624 -27.389 69.700 1.00 54.56 103 SER A CA 1
ATOM 799 C C . SER A 1 103 ? -41.637 -28.358 68.497 1.00 54.56 103 SER A C 1
ATOM 801 O O . SER A 1 103 ? -42.523 -29.198 68.342 1.00 54.56 103 SER A O 1
ATOM 803 N N . GLY A 1 104 ? -40.627 -28.234 67.633 1.00 61.88 104 GLY A N 1
ATOM 804 C CA . GLY A 1 104 ? -40.506 -28.830 66.303 1.00 61.88 104 GLY A CA 1
ATOM 805 C C . GLY A 1 104 ? -39.642 -27.917 65.426 1.00 61.88 104 GLY A C 1
ATOM 806 O O . GLY A 1 104 ? -39.513 -26.733 65.734 1.00 61.88 104 GLY A O 1
ATOM 807 N N . GLN A 1 105 ? -39.024 -28.457 64.373 1.00 72.75 105 GLN A N 1
ATOM 808 C CA . GLN A 1 105 ? -38.169 -27.670 63.481 1.00 72.75 105 GLN A CA 1
ATOM 809 C C . GLN A 1 105 ? -39.026 -26.793 62.562 1.00 72.75 105 GLN A C 1
ATOM 811 O O . GLN A 1 105 ? -39.817 -27.309 61.771 1.00 72.75 105 GLN A O 1
ATOM 816 N N . ILE A 1 106 ? -38.855 -25.476 62.655 1.00 68.69 106 ILE A N 1
ATOM 817 C CA . ILE A 1 106 ? -39.507 -24.491 61.784 1.00 68.69 106 ILE A CA 1
ATOM 818 C C . ILE A 1 106 ? -38.435 -23.848 60.904 1.00 68.69 106 ILE A C 1
ATOM 820 O O . ILE A 1 106 ? -37.433 -23.367 61.428 1.00 68.69 106 ILE A O 1
ATOM 824 N N . THR A 1 107 ? -38.655 -23.813 59.587 1.00 73.62 107 THR A N 1
ATOM 825 C CA . THR A 1 107 ? -37.788 -23.128 58.614 1.00 73.62 107 THR A CA 1
ATOM 826 C C . THR A 1 107 ? -38.532 -21.952 57.982 1.00 73.62 107 THR A C 1
ATOM 828 O O . THR A 1 107 ? -39.630 -22.126 57.453 1.00 73.62 107 THR A O 1
ATOM 831 N N . HIS A 1 108 ? -37.917 -20.771 57.983 1.00 72.31 108 HIS A N 1
ATOM 832 C CA . HIS A 1 108 ? -38.383 -19.572 57.290 1.00 72.31 108 HIS A CA 1
ATOM 833 C C . HIS A 1 108 ? -37.359 -19.154 56.239 1.00 72.31 108 HIS A C 1
ATOM 835 O O . HIS A 1 108 ? -36.193 -18.949 56.549 1.00 72.31 108 HIS A O 1
ATOM 841 N N . ALA A 1 109 ? -37.801 -18.971 54.999 1.00 76.38 109 ALA A N 1
ATOM 842 C CA . ALA A 1 109 ? -36.985 -18.383 53.943 1.00 76.38 109 ALA A CA 1
ATOM 843 C C . ALA A 1 109 ? -37.626 -17.075 53.486 1.00 76.38 109 ALA A C 1
ATOM 845 O O . ALA A 1 109 ? -38.836 -17.046 53.230 1.00 76.38 109 ALA A O 1
ATOM 846 N N . SER A 1 110 ? -36.824 -16.014 53.376 1.00 76.94 110 SER A N 1
ATOM 847 C CA . SER A 1 110 ? -37.255 -14.731 52.836 1.00 76.94 110 SER A CA 1
ATOM 848 C C . SER A 1 110 ? -36.358 -14.231 51.711 1.00 76.94 110 SER A C 1
ATOM 850 O O . SER A 1 110 ? -35.139 -14.418 51.709 1.00 76.94 110 SER A O 1
ATOM 852 N N . THR A 1 111 ? -36.970 -13.566 50.736 1.00 76.62 111 THR A N 1
ATOM 853 C CA . THR A 1 111 ? -36.255 -12.809 49.705 1.00 76.62 111 THR A CA 1
ATOM 854 C C . THR A 1 111 ? -36.835 -11.409 49.601 1.00 76.62 111 THR A C 1
ATOM 856 O O . THR A 1 111 ? -38.048 -11.230 49.706 1.00 76.62 111 THR A O 1
ATOM 859 N N . LYS A 1 112 ? -35.961 -10.420 49.403 1.00 75.56 112 LYS A N 1
ATOM 860 C CA . LYS A 1 112 ? -36.305 -9.019 49.141 1.00 75.56 112 LYS A CA 1
ATOM 861 C C . LYS A 1 112 ? -35.468 -8.540 47.963 1.00 75.56 112 LYS A C 1
ATOM 863 O O . LYS A 1 112 ? -34.251 -8.647 48.005 1.00 75.56 112 LYS A O 1
ATOM 868 N N . SER A 1 113 ? -36.075 -8.017 46.906 1.00 74.50 113 SER A N 1
ATOM 869 C CA . SER A 1 113 ? -35.326 -7.491 45.751 1.00 74.50 113 SER A CA 1
ATOM 870 C C . SER A 1 113 ? -35.966 -6.228 45.201 1.00 74.50 113 SER A C 1
ATOM 872 O O . SER A 1 113 ? -37.197 -6.152 45.127 1.00 74.50 113 SER A O 1
ATOM 874 N N . LEU A 1 114 ? -35.147 -5.266 44.779 1.00 70.12 114 LEU A N 1
ATOM 875 C CA . LEU A 1 114 ? -35.617 -4.064 44.104 1.00 70.12 114 LEU A CA 1
ATOM 876 C C . LEU A 1 114 ? -36.103 -4.408 42.683 1.00 70.12 114 LEU A C 1
ATOM 878 O O . LEU A 1 114 ? -35.317 -4.802 41.824 1.00 70.12 114 LEU A O 1
ATOM 882 N N . GLY A 1 115 ? -37.413 -4.285 42.451 1.00 60.38 115 GLY A N 1
ATOM 883 C CA . GLY A 1 115 ? -38.063 -4.442 41.146 1.00 60.38 115 GLY A CA 1
ATOM 884 C C . GLY A 1 115 ? -38.281 -3.099 40.441 1.00 60.38 115 GLY A C 1
ATOM 885 O O . GLY A 1 115 ? -37.477 -2.183 40.579 1.00 60.38 115 GLY A O 1
ATOM 886 N N . ALA A 1 116 ? -39.389 -2.953 39.705 1.00 55.25 116 ALA A N 1
ATOM 887 C CA . ALA A 1 116 ? -39.796 -1.728 38.997 1.00 55.25 116 ALA A CA 1
ATOM 888 C C . ALA A 1 116 ? -40.158 -0.560 39.952 1.00 55.25 116 ALA A C 1
ATOM 890 O O . ALA A 1 116 ? -41.297 -0.105 39.991 1.00 55.25 116 ALA A O 1
ATOM 891 N N . GLY A 1 117 ? -39.206 -0.110 40.772 1.00 57.88 117 GLY A N 1
ATOM 892 C CA . GLY A 1 117 ? -39.376 0.963 41.757 1.00 57.88 117 GLY A CA 1
ATOM 893 C C . GLY A 1 117 ? -40.014 0.548 43.091 1.00 57.88 117 GLY A C 1
ATOM 894 O O . GLY A 1 117 ? -40.314 1.418 43.898 1.00 57.88 117 GLY A O 1
ATOM 895 N N . SER A 1 118 ? -40.216 -0.749 43.345 1.00 65.06 118 SER A N 1
ATOM 896 C CA . SER A 1 118 ? -40.780 -1.291 44.598 1.00 65.06 118 SER A CA 1
ATOM 897 C C . SER A 1 118 ? -40.029 -2.543 45.055 1.00 65.06 118 SER A C 1
ATOM 899 O O . SER A 1 118 ? -39.385 -3.212 44.239 1.00 65.06 118 SER A O 1
ATOM 901 N N . TYR A 1 119 ? -40.106 -2.873 46.349 1.00 72.56 119 TYR A N 1
ATOM 902 C CA . TYR A 1 119 ? -39.577 -4.138 46.861 1.00 72.56 119 TYR A CA 1
ATOM 903 C C . TYR A 1 119 ? -40.583 -5.267 46.641 1.00 72.56 119 TYR A C 1
ATOM 905 O O . TYR A 1 119 ? -41.769 -5.146 46.957 1.00 72.56 119 TYR A O 1
ATOM 913 N N . VAL A 1 120 ? -40.090 -6.385 46.110 1.00 72.44 120 VAL A N 1
ATOM 914 C CA . VAL A 1 120 ? -40.819 -7.656 46.098 1.00 72.44 120 VAL A CA 1
ATOM 915 C C . VAL A 1 120 ? -40.330 -8.472 47.281 1.00 72.44 120 VAL A C 1
ATOM 917 O O . VAL A 1 120 ? -39.134 -8.761 47.348 1.00 72.44 120 VAL A O 1
ATOM 920 N N . ASN A 1 121 ? -41.241 -8.850 48.176 1.00 77.31 121 ASN A N 1
ATOM 921 C CA . ASN A 1 121 ? -40.941 -9.708 49.316 1.00 77.31 121 ASN A CA 1
ATOM 922 C C . ASN A 1 121 ? -41.599 -11.077 49.131 1.00 77.31 121 ASN A C 1
ATOM 924 O O . ASN A 1 121 ? -42.757 -11.174 48.712 1.00 77.31 121 ASN A O 1
ATOM 928 N N . THR A 1 122 ? -40.869 -12.134 49.471 1.00 73.25 122 THR A N 1
ATOM 929 C CA . THR A 1 122 ? -41.400 -13.502 49.519 1.00 73.25 122 THR A CA 1
ATOM 930 C C . THR A 1 122 ? -41.097 -14.101 50.884 1.00 73.25 122 THR A C 1
ATOM 932 O O . THR A 1 122 ? -39.966 -13.977 51.343 1.00 73.25 122 THR A O 1
ATOM 935 N N . LEU A 1 123 ? -42.078 -14.747 51.517 1.00 73.00 123 LEU A N 1
ATOM 936 C CA . LEU A 1 123 ? -41.920 -15.529 52.747 1.00 73.00 123 LEU A CA 1
ATOM 937 C C . LEU A 1 123 ? -42.682 -16.850 52.594 1.00 73.00 123 LEU A C 1
ATOM 939 O O . LEU A 1 123 ? -43.914 -16.864 52.530 1.00 73.00 123 LEU A O 1
ATOM 943 N N . GLY A 1 124 ? -41.953 -17.965 52.506 1.00 71.00 124 GLY A N 1
ATOM 944 C CA . GLY A 1 124 ? -42.544 -19.265 52.164 1.00 71.00 124 GLY A CA 1
ATOM 945 C C . GLY A 1 124 ? -43.265 -19.221 50.808 1.00 71.00 124 GLY A C 1
ATOM 946 O O . GLY A 1 124 ? -42.674 -18.835 49.804 1.00 71.00 124 GLY A O 1
ATOM 947 N N . ASN A 1 125 ? -44.555 -19.578 50.784 1.00 68.56 125 ASN A N 1
ATOM 948 C CA . ASN A 1 125 ? -45.402 -19.509 49.581 1.00 68.56 125 ASN A CA 1
ATOM 949 C C . ASN A 1 125 ? -46.114 -18.153 49.401 1.00 68.56 125 ASN A C 1
ATOM 951 O O . ASN A 1 125 ? -46.849 -17.969 48.430 1.00 68.56 125 ASN A O 1
ATOM 955 N N . THR A 1 126 ? -45.932 -17.210 50.328 1.00 71.00 126 THR A N 1
ATOM 956 C CA . THR A 1 126 ? -46.606 -15.908 50.305 1.00 71.00 126 THR A CA 1
ATOM 957 C C . THR A 1 126 ? -45.703 -14.870 49.651 1.00 71.00 126 THR A C 1
ATOM 959 O O . THR A 1 126 ? -44.550 -14.702 50.043 1.00 71.00 126 THR A O 1
ATOM 962 N N . ARG A 1 127 ? -46.236 -14.139 48.669 1.00 77.56 127 ARG A N 1
ATOM 963 C CA . ARG A 1 127 ? -45.540 -13.057 47.962 1.00 77.56 127 ARG A CA 1
ATOM 964 C C . ARG A 1 127 ? -46.339 -11.767 48.085 1.00 77.56 127 ARG A C 1
ATOM 966 O O . ARG A 1 127 ? -47.541 -11.776 47.826 1.00 77.56 127 ARG A O 1
ATOM 973 N N . TRP A 1 128 ? -45.680 -10.666 48.427 1.00 78.25 128 TRP A N 1
ATOM 974 C CA . TRP A 1 128 ? -46.297 -9.338 48.457 1.00 78.25 128 TRP A CA 1
ATOM 975 C C . TRP A 1 128 ? -45.362 -8.270 47.894 1.00 78.25 128 TRP A C 1
ATOM 977 O O . TRP A 1 128 ? -44.156 -8.470 47.730 1.00 78.25 128 TRP A O 1
ATOM 987 N N . HIS A 1 129 ? -45.960 -7.136 47.548 1.00 74.69 129 HIS A N 1
ATOM 988 C CA . HIS A 1 129 ? -45.273 -5.976 47.006 1.00 74.69 129 HIS A CA 1
ATOM 989 C C . HIS A 1 129 ? -45.411 -4.827 47.994 1.00 74.69 129 HIS A C 1
ATOM 991 O O . HIS A 1 129 ? -46.531 -4.408 48.288 1.00 74.69 129 HIS A O 1
ATOM 997 N N . ASP A 1 130 ? -44.284 -4.289 48.447 1.00 67.69 130 ASP A N 1
ATOM 998 C CA . ASP A 1 130 ? -44.286 -3.031 49.187 1.00 67.69 130 ASP A CA 1
ATOM 999 C C . ASP A 1 130 ? -44.305 -1.902 48.154 1.00 67.69 130 ASP A C 1
ATOM 1001 O O . ASP A 1 130 ? -43.271 -1.454 47.648 1.00 67.69 130 ASP A O 1
ATOM 1005 N N . ILE A 1 131 ? -45.516 -1.505 47.757 1.00 59.38 131 ILE A N 1
ATOM 1006 C CA . ILE A 1 131 ? -45.728 -0.362 46.868 1.00 59.38 131 ILE A CA 1
ATOM 1007 C C . ILE A 1 131 ? -45.648 0.894 47.733 1.00 59.38 131 ILE A C 1
ATOM 1009 O O . ILE A 1 131 ? -46.588 1.218 48.460 1.00 59.38 131 ILE A O 1
ATOM 1013 N N . TYR A 1 132 ? -44.527 1.608 47.654 1.00 58.19 132 TYR A N 1
ATOM 1014 C CA . TYR A 1 132 ? -44.415 2.921 48.279 1.00 58.19 132 TYR A CA 1
ATOM 1015 C C . TYR A 1 132 ? -45.401 3.888 47.594 1.00 58.19 132 TYR A C 1
ATOM 1017 O O . TYR A 1 132 ? -45.446 3.938 46.361 1.00 58.19 132 TYR A O 1
ATOM 1025 N N . PRO A 1 133 ? -46.219 4.644 48.352 1.00 54.78 133 PRO A N 1
ATOM 1026 C CA . PRO A 1 133 ? -47.121 5.642 47.785 1.00 54.78 133 PRO A CA 1
ATOM 1027 C C . PRO A 1 133 ? -46.358 6.649 46.904 1.00 54.78 133 PRO A C 1
ATOM 1029 O O . PRO A 1 133 ? -45.195 6.934 47.186 1.00 54.78 133 PRO A O 1
ATOM 1032 N N . PRO A 1 134 ? -46.999 7.281 45.903 1.00 49.41 134 PRO A N 1
ATOM 1033 C CA . PRO A 1 134 ? -46.349 8.183 44.937 1.00 49.41 134 PRO A CA 1
ATOM 1034 C C . PRO A 1 134 ? -45.693 9.448 45.535 1.00 49.41 134 PRO A C 1
ATOM 1036 O O . PRO A 1 134 ? -45.105 10.236 44.800 1.00 49.41 134 PRO A O 1
ATOM 1039 N N . HIS A 1 135 ? -45.786 9.656 46.852 1.00 52.66 135 HIS A N 1
ATOM 1040 C CA . HIS A 1 135 ? -45.157 10.760 47.583 1.00 52.66 135 HIS A CA 1
ATOM 1041 C C . HIS A 1 135 ? -43.951 10.335 48.442 1.00 52.66 135 HIS A C 1
ATOM 1043 O O . HIS A 1 135 ? -43.376 11.185 49.118 1.00 52.66 135 HIS A O 1
ATOM 1049 N N . PHE A 1 136 ? -43.571 9.052 48.447 1.00 56.38 136 PHE A N 1
ATOM 1050 C CA . PHE A 1 136 ? -42.408 8.560 49.189 1.00 56.38 136 PHE A CA 1
ATOM 1051 C C . PHE A 1 136 ? -41.133 8.586 48.338 1.00 56.38 136 PHE A C 1
ATOM 1053 O O . PHE A 1 136 ? -41.166 8.398 47.121 1.00 56.38 136 PHE A O 1
ATOM 1060 N N . THR A 1 137 ? -40.000 8.829 48.996 1.00 59.59 137 THR A N 1
ATOM 1061 C CA . THR A 1 137 ? -38.653 8.769 48.421 1.00 59.59 137 THR A CA 1
ATOM 1062 C C . THR A 1 137 ? -38.428 7.382 47.796 1.00 59.59 137 THR A C 1
ATOM 1064 O O . THR A 1 137 ? -38.801 6.383 48.411 1.00 59.59 137 THR A O 1
ATOM 1067 N N . PRO A 1 138 ? -37.856 7.269 46.580 1.00 63.59 138 PRO A N 1
ATOM 1068 C CA . PRO A 1 138 ? -37.605 5.964 45.972 1.00 63.59 138 PRO A CA 1
ATOM 1069 C C . PRO A 1 138 ? -36.702 5.119 46.887 1.00 63.59 138 PRO A C 1
ATOM 1071 O O . PRO A 1 138 ? -35.840 5.696 47.547 1.00 63.59 138 PRO A O 1
ATOM 1074 N N . PRO A 1 139 ? -36.798 3.775 46.882 1.00 63.72 139 PRO A N 1
ATOM 1075 C CA . PRO A 1 139 ? -35.959 2.916 47.727 1.00 63.72 139 PRO A CA 1
ATOM 1076 C C . PRO A 1 139 ? -34.452 3.193 47.612 1.00 63.72 139 PRO A C 1
ATOM 1078 O O . PRO A 1 139 ? -33.707 3.041 48.569 1.00 63.72 139 PRO A O 1
ATOM 1081 N N . SER A 1 140 ? -34.002 3.696 46.458 1.00 64.12 140 SER A N 1
ATOM 1082 C CA . SER A 1 140 ? -32.629 4.157 46.218 1.00 64.12 140 SER A CA 1
ATOM 1083 C C . SER A 1 140 ? -32.219 5.436 46.973 1.00 64.12 140 SER A C 1
ATOM 1085 O O . SER A 1 140 ? -31.124 5.954 46.738 1.00 64.12 140 SER A O 1
ATOM 1087 N N . ALA A 1 141 ? -33.108 5.999 47.791 1.00 63.00 141 ALA A N 1
ATOM 1088 C CA . ALA A 1 141 ? -32.870 7.141 48.666 1.00 63.00 141 ALA A CA 1
ATOM 1089 C C . ALA A 1 141 ? -32.727 6.727 50.140 1.00 63.00 141 ALA A C 1
ATOM 1091 O O . ALA A 1 141 ? -32.086 7.448 50.894 1.00 63.00 141 ALA A O 1
ATOM 1092 N N . GLU A 1 142 ? -33.250 5.567 50.547 1.00 74.19 142 GLU A N 1
ATOM 1093 C CA . GLU A 1 142 ? -33.099 5.071 51.916 1.00 74.19 142 GLU A CA 1
ATOM 1094 C C . GLU A 1 142 ? -31.713 4.428 52.075 1.00 74.19 142 GLU A C 1
ATOM 1096 O O . GLU A 1 142 ? -31.377 3.437 51.431 1.00 74.19 142 GLU A O 1
ATOM 1101 N N . ALA A 1 143 ? -30.860 5.017 52.913 1.00 80.81 143 ALA A N 1
ATOM 1102 C CA . ALA A 1 143 ? -29.535 4.459 53.172 1.00 80.81 143 ALA A CA 1
ATOM 1103 C C . ALA A 1 143 ? -29.641 3.247 54.113 1.00 80.81 143 ALA A C 1
ATOM 1105 O O . ALA A 1 143 ? -29.827 3.441 55.307 1.00 80.81 143 ALA A O 1
ATOM 1106 N N . ASP A 1 144 ? -29.496 2.019 53.626 1.00 86.12 144 ASP A N 1
ATOM 1107 C CA . ASP A 1 144 ? -29.460 0.789 54.440 1.00 86.12 144 ASP A CA 1
ATOM 1108 C C . ASP A 1 144 ? -28.049 0.445 54.950 1.00 86.12 144 ASP A C 1
ATOM 1110 O O . ASP A 1 144 ? -27.880 -0.309 55.914 1.00 86.12 144 ASP A O 1
ATOM 1114 N N . ALA A 1 145 ? -27.024 1.031 54.331 1.00 89.00 145 ALA A N 1
ATOM 1115 C CA . ALA A 1 145 ? -25.652 1.019 54.811 1.00 89.00 145 ALA A CA 1
ATOM 1116 C C . ALA A 1 145 ? -24.961 2.364 54.547 1.00 89.00 145 ALA A C 1
ATOM 1118 O O . ALA A 1 145 ? -25.240 3.051 53.564 1.00 89.00 145 ALA A O 1
ATOM 1119 N N . GLU A 1 146 ? -24.025 2.742 55.412 1.00 91.31 146 GLU A N 1
ATOM 1120 C CA . GLU A 1 146 ? -23.233 3.962 55.263 1.00 91.31 146 GLU A CA 1
ATOM 1121 C C . GLU A 1 146 ? -21.750 3.675 55.456 1.00 91.31 146 GLU A C 1
ATOM 1123 O O . GLU A 1 146 ? -21.327 3.186 56.502 1.00 91.31 146 GLU A O 1
ATOM 1128 N N . LEU A 1 147 ? -20.935 4.045 54.473 1.00 91.69 147 LEU A N 1
ATOM 1129 C CA . LEU A 1 147 ? -19.491 4.094 54.628 1.00 91.69 147 LEU A CA 1
ATOM 1130 C C . LEU A 1 147 ? -19.063 5.519 54.973 1.00 91.69 147 LEU A C 1
ATOM 1132 O O . LEU A 1 147 ? -19.219 6.433 54.167 1.00 91.69 147 LEU A O 1
ATOM 1136 N N . ILE A 1 148 ? -18.489 5.703 56.156 1.00 93.00 148 ILE A N 1
ATOM 1137 C CA . ILE A 1 148 ? -18.072 6.998 56.692 1.00 93.00 148 ILE A CA 1
ATOM 1138 C C . ILE A 1 148 ? -16.550 7.035 56.762 1.00 93.00 148 ILE A C 1
ATOM 1140 O O . ILE A 1 148 ? -15.929 6.243 57.474 1.00 93.00 148 ILE A O 1
ATOM 1144 N N . ARG A 1 149 ? -15.923 7.982 56.068 1.00 93.12 149 ARG A N 1
ATOM 1145 C CA . ARG A 1 149 ? -14.469 8.147 56.107 1.00 93.12 149 ARG A CA 1
ATOM 1146 C C . ARG A 1 149 ? -14.016 8.682 57.467 1.00 93.12 149 ARG A C 1
ATOM 1148 O O . ARG A 1 149 ? -14.510 9.706 57.939 1.00 93.12 149 ARG A O 1
ATOM 1155 N N . THR A 1 150 ? -13.034 8.031 58.079 1.00 93.25 150 THR A N 1
ATOM 1156 C CA . THR A 1 150 ? -12.375 8.464 59.320 1.00 93.25 150 THR A CA 1
ATOM 1157 C C . THR A 1 150 ? -10.956 8.963 59.030 1.00 93.25 150 THR A C 1
ATOM 1159 O O . THR A 1 150 ? -10.460 8.855 57.912 1.00 93.25 150 THR A O 1
ATOM 1162 N N . ALA A 1 151 ? -10.273 9.512 60.038 1.00 89.19 151 ALA A N 1
ATOM 1163 C CA . ALA A 1 151 ? -8.892 9.981 59.892 1.00 89.19 151 ALA A CA 1
ATOM 1164 C C . ALA A 1 151 ? -7.854 8.854 59.689 1.00 89.19 151 ALA A C 1
ATOM 1166 O O . ALA A 1 151 ? -6.709 9.152 59.371 1.00 89.19 151 ALA A O 1
ATOM 1167 N N . LYS A 1 152 ? -8.221 7.585 59.925 1.00 90.06 152 LYS A N 1
ATOM 1168 C CA . LYS A 1 152 ? -7.307 6.423 59.871 1.00 90.06 152 LYS A CA 1
ATOM 1169 C C . LYS A 1 152 ? -7.805 5.293 58.954 1.00 90.06 152 LYS A C 1
ATOM 1171 O O . LYS A 1 152 ? -7.242 4.201 58.974 1.00 90.06 152 LYS A O 1
ATOM 1176 N N . GLY A 1 153 ? -8.901 5.516 58.232 1.00 93.19 153 GLY A N 1
ATOM 1177 C CA . GLY A 1 153 ? -9.616 4.466 57.513 1.00 93.19 153 GLY A CA 1
ATOM 1178 C C . GLY A 1 153 ? -11.075 4.844 57.266 1.00 93.19 153 GLY A C 1
ATOM 1179 O O . GLY A 1 153 ? -11.399 6.015 57.061 1.00 93.19 153 GLY A O 1
ATOM 1180 N N . ALA A 1 154 ? -11.988 3.889 57.302 1.00 93.69 154 ALA A N 1
ATOM 1181 C CA . ALA A 1 154 ? -13.417 4.159 57.219 1.00 93.69 154 ALA A CA 1
ATOM 1182 C C . ALA A 1 154 ? -14.198 3.240 58.145 1.00 93.69 154 ALA A C 1
ATOM 1184 O O . ALA A 1 154 ? -13.718 2.200 58.583 1.00 93.69 154 ALA A O 1
ATOM 1185 N N . ARG A 1 155 ? -15.430 3.643 58.408 1.00 92.75 155 ARG A N 1
ATOM 1186 C CA . ARG A 1 155 ? -16.398 2.893 59.180 1.00 92.75 155 ARG A CA 1
ATOM 1187 C C . ARG A 1 155 ? -17.573 2.562 58.280 1.00 92.75 155 ARG A C 1
ATOM 1189 O O . ARG A 1 155 ? -18.257 3.479 57.835 1.00 92.75 155 ARG A O 1
ATOM 1196 N N . LEU A 1 156 ? -17.809 1.282 58.032 1.00 91.62 156 LEU A N 1
ATOM 1197 C CA . LEU A 1 156 ? -19.029 0.805 57.395 1.00 91.62 156 LEU A CA 1
ATOM 1198 C C . LEU A 1 156 ? -20.064 0.500 58.480 1.00 91.62 156 LEU A C 1
ATOM 1200 O O . LEU A 1 156 ? -19.808 -0.313 59.366 1.00 91.62 156 LEU A O 1
ATOM 1204 N N . VAL A 1 157 ? -21.212 1.161 58.415 1.00 89.81 157 VAL A N 1
ATOM 1205 C CA . VAL A 1 157 ? -22.343 0.987 59.329 1.00 89.81 157 VAL A CA 1
ATOM 1206 C C . VAL A 1 157 ? -23.484 0.348 58.551 1.00 89.81 157 VAL A C 1
ATOM 1208 O O . VAL A 1 157 ? -23.977 0.945 57.598 1.00 89.81 157 VAL A O 1
ATOM 1211 N N . LEU A 1 158 ? -23.907 -0.847 58.949 1.00 86.38 158 LEU A N 1
ATOM 1212 C CA . LEU A 1 158 ? -25.090 -1.510 58.400 1.00 86.38 158 LEU A CA 1
ATOM 1213 C C . LEU A 1 158 ? -26.290 -1.196 59.304 1.00 86.38 158 LEU A C 1
ATOM 1215 O O . LEU A 1 158 ? -26.164 -1.253 60.528 1.00 86.38 158 LEU A O 1
ATOM 1219 N N . LYS A 1 159 ? -27.456 -0.865 58.736 1.00 82.50 159 LYS A N 1
ATOM 1220 C CA . LYS A 1 159 ? -28.674 -0.623 59.535 1.00 82.50 159 LYS A CA 1
ATOM 1221 C C . LYS A 1 159 ? -29.347 -1.910 60.028 1.00 82.50 159 LYS A C 1
ATOM 1223 O O . LYS A 1 159 ? -30.202 -1.843 60.904 1.00 82.50 159 LYS A O 1
ATOM 1228 N N . GLY A 1 160 ? -28.945 -3.065 59.505 1.00 75.81 160 GLY A N 1
ATOM 1229 C CA . GLY A 1 160 ? -29.433 -4.374 59.924 1.00 75.81 160 GLY A CA 1
ATOM 1230 C C . GLY A 1 160 ? -28.650 -5.512 59.275 1.00 75.81 160 GLY A C 1
ATOM 1231 O O . GLY A 1 160 ? -27.791 -5.284 58.420 1.00 75.81 160 GLY A O 1
ATOM 1232 N N . ILE A 1 161 ? -28.953 -6.738 59.698 1.00 72.00 161 ILE A N 1
ATOM 1233 C CA . ILE A 1 161 ? -28.395 -7.974 59.141 1.00 72.00 161 ILE A CA 1
ATOM 1234 C C . ILE A 1 161 ? -29.396 -8.556 58.139 1.00 72.00 161 ILE A C 1
ATOM 1236 O O . ILE A 1 161 ? -30.598 -8.518 58.410 1.00 72.00 161 ILE A O 1
ATOM 1240 N N . PRO A 1 162 ? -28.945 -9.158 57.025 1.00 73.12 162 PRO A N 1
ATOM 1241 C CA . PRO A 1 162 ? -29.824 -9.961 56.190 1.00 73.12 162 PRO A CA 1
ATOM 1242 C C . PRO A 1 162 ? -30.236 -11.261 56.898 1.00 73.12 162 PRO A C 1
ATOM 1244 O O . PRO A 1 162 ? -29.579 -12.284 56.741 1.00 73.12 162 PRO A O 1
ATOM 1247 N N . CYS A 1 163 ? -31.305 -11.232 57.695 1.00 68.38 163 CYS A N 1
ATOM 1248 C CA . CYS A 1 163 ? -31.825 -12.402 58.407 1.00 68.38 163 CYS A CA 1
ATOM 1249 C C . CYS A 1 163 ? -33.367 -12.371 58.506 1.00 68.38 163 CYS A C 1
ATOM 1251 O O . CYS A 1 163 ? -33.904 -11.325 58.881 1.00 68.38 163 CYS A O 1
ATOM 1253 N N . PRO A 1 164 ? -34.110 -13.461 58.197 1.00 63.28 164 PRO A N 1
ATOM 1254 C CA . PRO A 1 164 ? -35.556 -13.517 58.377 1.00 63.28 164 PRO A CA 1
ATOM 1255 C C . PRO A 1 164 ? -35.918 -13.880 59.813 1.00 63.28 164 PRO A C 1
ATOM 1257 O O . PRO A 1 164 ? -35.237 -14.666 60.475 1.00 63.28 164 PRO A O 1
ATOM 1260 N N . HIS A 1 165 ? -37.073 -13.398 60.251 1.00 63.97 165 HIS A N 1
ATOM 1261 C CA . HIS A 1 165 ? -37.646 -13.781 61.533 1.00 63.97 165 HIS A CA 1
ATOM 1262 C C . HIS A 1 165 ? -38.244 -15.210 61.506 1.00 63.97 165 HIS A C 1
ATOM 1264 O O . HIS A 1 165 ? -38.808 -15.598 60.481 1.00 63.97 165 HIS A O 1
ATOM 1270 N N . VAL A 1 166 ? -38.138 -15.984 62.604 1.00 52.59 166 VAL A N 1
ATOM 1271 C CA . VAL A 1 166 ? -38.742 -17.333 62.753 1.00 52.59 166 VAL A CA 1
ATOM 1272 C C . VAL A 1 166 ? -39.826 -17.298 63.837 1.00 52.59 166 VAL A C 1
ATOM 1274 O O . VAL A 1 166 ? -39.512 -17.313 65.020 1.00 52.59 166 VAL A O 1
ATOM 1277 N N . GLY A 1 167 ? -41.106 -17.293 63.450 1.00 51.91 167 GLY A N 1
ATOM 1278 C CA . GLY A 1 167 ? -42.231 -17.215 64.402 1.00 51.91 167 GLY A CA 1
ATOM 1279 C C . GLY A 1 167 ? -42.358 -15.857 65.123 1.00 51.91 167 GLY A C 1
ATOM 1280 O O . GLY A 1 167 ? -41.980 -14.826 64.568 1.00 51.91 167 GLY A O 1
ATOM 1281 N N . ASP A 1 168 ? -42.889 -15.859 66.356 1.00 43.81 168 ASP A N 1
ATOM 1282 C CA . ASP A 1 168 ? -43.014 -14.676 67.242 1.00 43.81 168 ASP A CA 1
ATOM 1283 C C . ASP A 1 168 ? -41.681 -14.265 67.917 1.00 43.81 168 ASP A C 1
ATOM 1285 O O . ASP A 1 168 ? -41.620 -13.301 68.686 1.00 43.81 168 ASP A O 1
ATOM 1289 N N . ALA A 1 169 ? -40.576 -14.948 67.608 1.00 48.38 169 ALA A N 1
ATOM 1290 C CA . ALA A 1 169 ? -39.227 -14.549 67.994 1.00 48.38 169 ALA A CA 1
ATOM 1291 C C . ALA A 1 169 ? -38.421 -14.168 66.741 1.00 48.38 169 ALA A C 1
ATOM 1293 O O . ALA A 1 169 ? -38.446 -14.872 65.732 1.00 48.38 169 ALA A O 1
ATOM 1294 N N . PRO A 1 170 ? -37.667 -13.049 66.775 1.00 51.00 170 PRO A N 1
ATOM 1295 C CA . PRO A 1 170 ? -36.278 -13.200 67.221 1.00 51.00 170 PRO A CA 1
ATOM 1296 C C . PRO A 1 170 ? -35.645 -11.943 67.851 1.00 51.00 170 PRO A C 1
ATOM 1298 O O . PRO A 1 170 ? -34.432 -11.835 67.928 1.00 51.00 170 PRO A O 1
ATOM 1301 N N . PHE A 1 171 ? -36.427 -10.992 68.361 1.00 46.59 171 PHE A N 1
ATOM 1302 C CA . PHE A 1 171 ? -35.889 -9.874 69.160 1.00 46.59 171 PHE A CA 1
ATOM 1303 C C . PHE A 1 171 ? -36.661 -9.615 70.458 1.00 46.59 171 PHE A C 1
ATOM 1305 O O . PHE A 1 171 ? -36.292 -8.729 71.223 1.00 46.59 171 PHE A O 1
ATOM 1312 N N . HIS A 1 172 ? -37.705 -10.396 70.747 1.00 46.00 172 HIS A N 1
ATOM 1313 C CA . HIS A 1 172 ? -38.531 -10.173 71.933 1.00 46.00 172 HIS A CA 1
ATOM 1314 C C . HIS A 1 172 ? -38.108 -10.997 73.157 1.00 46.00 172 HIS A C 1
ATOM 1316 O O . HIS A 1 172 ? -38.250 -10.501 74.271 1.00 46.00 172 HIS A O 1
ATOM 1322 N N . VAL A 1 173 ? -37.517 -12.189 72.990 1.00 48.72 173 VAL A N 1
ATOM 1323 C CA . VAL A 1 173 ? -37.092 -13.015 74.143 1.00 48.72 173 VAL A CA 1
ATOM 1324 C C . VAL A 1 173 ? -35.652 -12.700 74.575 1.00 48.72 173 VAL A C 1
ATOM 1326 O O . VAL A 1 173 ? -35.397 -12.464 75.752 1.00 48.72 173 VAL A O 1
ATOM 1329 N N . LEU A 1 174 ? -34.714 -12.569 73.628 1.00 54.06 174 LEU A N 1
ATOM 1330 C CA . LEU A 1 174 ? -33.306 -12.210 73.871 1.00 54.06 174 LEU A CA 1
ATOM 1331 C C . LEU A 1 174 ? -32.859 -11.004 73.029 1.00 54.06 174 LEU A C 1
ATOM 1333 O O . LEU A 1 174 ? -31.737 -10.989 72.527 1.00 54.06 174 LEU A O 1
ATOM 1337 N N . GLY A 1 175 ? -33.731 -10.000 72.847 1.00 60.56 175 GLY A N 1
ATOM 1338 C CA . GLY A 1 175 ? -33.398 -8.784 72.094 1.00 60.56 175 GLY A CA 1
ATOM 1339 C C . GLY A 1 175 ? -32.045 -8.193 72.494 1.00 60.56 175 GLY A C 1
ATOM 1340 O O . GLY A 1 175 ? -31.534 -8.483 73.571 1.00 60.56 175 GLY A O 1
ATOM 1341 N N . ILE A 1 176 ? -31.456 -7.330 71.662 1.00 65.38 176 ILE A N 1
ATOM 1342 C CA . ILE A 1 176 ? -30.174 -6.658 71.973 1.00 65.38 176 ILE A CA 1
ATOM 1343 C C . ILE A 1 176 ? -30.136 -6.093 73.411 1.00 65.38 176 ILE A C 1
ATOM 1345 O O . ILE A 1 176 ? -29.086 -6.095 74.053 1.00 65.38 176 ILE A O 1
ATOM 1349 N N . ASP A 1 177 ? -31.283 -5.666 73.945 1.00 70.19 177 ASP A N 1
ATOM 1350 C CA . ASP A 1 177 ? -31.432 -5.158 75.311 1.00 70.19 177 ASP A CA 1
ATOM 1351 C C . ASP A 1 177 ? -31.414 -6.224 76.421 1.00 70.19 177 ASP A C 1
ATOM 1353 O O . ASP A 1 177 ? -31.176 -5.892 77.584 1.00 70.19 177 ASP A O 1
ATOM 1357 N N . ASN A 1 178 ? -31.596 -7.497 76.083 1.00 72.88 178 ASN A N 1
ATOM 1358 C CA . ASN A 1 178 ? -31.552 -8.662 76.971 1.00 72.88 178 ASN A CA 1
ATOM 1359 C C . ASN A 1 178 ? -30.178 -9.358 76.965 1.00 72.88 178 ASN A C 1
ATOM 1361 O O . ASN A 1 178 ? -29.955 -10.299 77.729 1.00 72.88 178 ASN A O 1
ATOM 1365 N N . LEU A 1 179 ? -29.232 -8.880 76.150 1.00 77.00 179 LEU A N 1
ATOM 1366 C CA . LEU A 1 179 ? -27.840 -9.325 76.153 1.00 77.00 179 LEU A CA 1
ATOM 1367 C C . LEU A 1 179 ? -27.015 -8.569 77.203 1.00 77.00 179 LEU A C 1
ATOM 1369 O O . LEU A 1 179 ? -27.260 -7.399 77.511 1.00 77.00 179 LEU A O 1
ATOM 1373 N N . LYS A 1 180 ? -25.987 -9.225 77.746 1.00 81.81 180 LYS A N 1
ATOM 1374 C CA . LYS A 1 180 ? -25.013 -8.621 78.666 1.00 81.81 180 LYS A CA 1
ATOM 1375 C C . LYS A 1 180 ? -23.955 -7.837 77.884 1.00 81.81 180 LYS A C 1
ATOM 1377 O O . LYS A 1 180 ? -22.779 -8.194 77.880 1.00 81.81 180 LYS A O 1
ATOM 1382 N N . ILE A 1 181 ? -24.394 -6.779 77.210 1.00 81.12 181 ILE A N 1
ATOM 1383 C CA . ILE A 1 181 ? -23.560 -5.920 76.365 1.00 81.12 181 ILE A CA 1
ATOM 1384 C C . ILE A 1 181 ? -23.707 -4.453 76.755 1.00 81.12 181 ILE A C 1
ATOM 1386 O O . ILE A 1 181 ? -24.777 -3.989 77.147 1.00 81.12 181 ILE A O 1
ATOM 1390 N N . THR A 1 182 ? -22.612 -3.715 76.651 1.00 83.44 182 THR A N 1
ATOM 1391 C CA . THR A 1 182 ? -22.569 -2.267 76.865 1.00 83.44 182 THR A CA 1
ATOM 1392 C C . THR A 1 182 ? -23.188 -1.514 75.685 1.00 83.44 182 THR A C 1
ATOM 1394 O O . THR A 1 182 ? -23.187 -1.998 74.555 1.00 83.44 182 THR A O 1
ATOM 1397 N N . GLU A 1 183 ? -23.632 -0.274 75.904 1.00 76.56 183 GLU A N 1
ATOM 1398 C CA . GLU A 1 183 ? -24.111 0.607 74.821 1.00 76.56 183 GLU A CA 1
ATOM 1399 C C . GLU A 1 183 ? -23.062 0.811 73.710 1.00 76.56 183 GLU A C 1
ATOM 1401 O O . GLU A 1 183 ? -23.391 0.911 72.529 1.00 76.56 183 GLU A O 1
ATOM 1406 N N . ALA A 1 184 ? -21.771 0.793 74.062 1.00 75.31 184 ALA A N 1
ATOM 1407 C CA . ALA A 1 184 ? -20.682 0.858 73.090 1.00 75.31 184 ALA A CA 1
ATOM 1408 C C . ALA A 1 184 ? -20.573 -0.416 72.229 1.00 75.31 184 ALA A C 1
ATOM 1410 O O . ALA A 1 184 ? -20.231 -0.333 71.047 1.00 75.31 184 ALA A O 1
ATOM 1411 N N . GLU A 1 185 ? -20.854 -1.592 72.792 1.00 77.50 185 GLU A N 1
ATOM 1412 C CA . GLU A 1 185 ? -20.882 -2.862 72.058 1.00 77.50 185 GLU A CA 1
ATOM 1413 C C . GLU A 1 185 ? -22.121 -2.971 71.169 1.00 77.50 185 GLU A C 1
ATOM 1415 O O . GLU A 1 185 ? -21.984 -3.388 70.016 1.00 77.50 185 GLU A O 1
ATOM 1420 N N . LYS A 1 186 ? -23.280 -2.496 71.651 1.00 74.81 186 LYS A N 1
ATOM 1421 C CA . LYS A 1 186 ? -24.508 -2.347 70.852 1.00 74.81 186 LYS A CA 1
ATOM 1422 C C . LYS A 1 186 ? -24.263 -1.481 69.618 1.00 74.81 186 LYS A C 1
ATOM 1424 O O . LYS A 1 186 ? -24.493 -1.924 68.497 1.00 74.81 186 LYS A O 1
ATOM 1429 N N . ALA A 1 187 ? -23.690 -0.290 69.804 1.00 72.19 187 ALA A N 1
ATOM 1430 C CA . ALA A 1 187 ? -23.386 0.634 68.708 1.00 72.19 187 ALA A CA 1
ATOM 1431 C C . ALA A 1 187 ? -22.395 0.056 67.682 1.00 72.19 187 ALA A C 1
ATOM 1433 O O . ALA A 1 187 ? -22.401 0.436 66.512 1.00 72.19 187 ALA A O 1
ATOM 1434 N N . ARG A 1 188 ? -21.528 -0.873 68.103 1.00 76.50 188 ARG A N 1
ATOM 1435 C CA . ARG A 1 188 ? -20.542 -1.508 67.223 1.00 76.50 188 ARG A CA 1
ATOM 1436 C C . ARG A 1 188 ? -21.057 -2.767 66.544 1.00 76.50 188 ARG A C 1
ATOM 1438 O O . ARG A 1 188 ? -20.321 -3.280 65.707 1.00 76.50 188 ARG A O 1
ATOM 1445 N N . LEU A 1 189 ? -22.221 -3.301 66.911 1.00 75.12 189 LEU A N 1
ATOM 1446 C CA . LEU A 1 189 ? -22.683 -4.624 66.477 1.00 75.12 189 LEU A CA 1
ATOM 1447 C C . LEU A 1 189 ? -22.695 -4.761 64.947 1.00 75.12 189 LEU A C 1
ATOM 1449 O O . LEU A 1 189 ? -22.169 -5.732 64.411 1.00 75.12 189 LEU A O 1
ATOM 1453 N N . TYR A 1 190 ? -23.176 -3.721 64.266 1.00 79.81 190 TYR A N 1
ATOM 1454 C CA . TYR A 1 190 ? -23.280 -3.640 62.805 1.00 79.81 190 TYR A CA 1
ATOM 1455 C C . TYR A 1 190 ? -22.239 -2.715 62.174 1.00 79.81 190 TYR A C 1
ATOM 1457 O O . TYR A 1 190 ? -22.426 -2.189 61.078 1.00 79.81 190 TYR A O 1
ATOM 1465 N N . THR A 1 191 ? -21.145 -2.481 62.895 1.00 87.62 191 THR A N 1
ATOM 1466 C CA . THR A 1 191 ? -20.067 -1.607 62.449 1.00 87.62 191 THR A CA 1
ATOM 1467 C C . THR A 1 191 ? -18.833 -2.423 62.087 1.00 87.62 191 THR A C 1
ATOM 1469 O O . THR A 1 191 ? -18.305 -3.167 62.920 1.00 87.62 191 THR A O 1
ATOM 1472 N N . VAL A 1 192 ? -18.333 -2.215 60.871 1.00 88.38 192 VAL A N 1
ATOM 1473 C CA . VAL A 1 192 ? -17.064 -2.755 60.378 1.00 88.38 192 VAL A CA 1
ATOM 1474 C C . VAL A 1 192 ? -16.075 -1.605 60.206 1.00 88.38 192 VAL A C 1
ATOM 1476 O O . VAL A 1 192 ? -16.307 -0.673 59.438 1.00 88.38 192 VAL A O 1
ATOM 1479 N N . GLU A 1 193 ? -14.972 -1.655 60.948 1.00 90.94 193 GLU A N 1
ATOM 1480 C CA . GLU A 1 193 ? -13.862 -0.713 60.790 1.00 90.94 193 GLU A CA 1
ATOM 1481 C C . GLU A 1 193 ? -12.920 -1.231 59.696 1.00 90.94 193 GLU A C 1
ATOM 1483 O O . GLU A 1 193 ? -12.523 -2.399 59.707 1.00 90.94 193 GLU A O 1
ATOM 1488 N N . LEU A 1 194 ? -12.574 -0.353 58.759 1.00 91.81 194 LEU A N 1
ATOM 1489 C CA . LEU A 1 194 ? -11.728 -0.625 57.603 1.00 91.81 194 LEU A CA 1
ATOM 1490 C C . LEU A 1 194 ? -10.490 0.268 57.665 1.00 91.81 194 LEU A C 1
ATOM 1492 O O . LEU A 1 194 ? -10.600 1.485 57.805 1.00 91.81 194 LEU A O 1
ATOM 1496 N N . SER A 1 195 ? -9.311 -0.323 57.550 1.00 92.12 195 SER A N 1
ATOM 1497 C CA . SER A 1 195 ? -8.030 0.381 57.451 1.00 92.12 195 SER A CA 1
ATOM 1498 C C . SER A 1 195 ? -7.818 1.016 56.071 1.00 92.12 195 SER A C 1
ATOM 1500 O O . SER A 1 195 ? -8.476 0.661 55.097 1.00 92.12 195 SER A O 1
ATOM 1502 N N . GLU A 1 196 ? -6.847 1.928 55.953 1.00 88.38 196 GLU A N 1
ATOM 1503 C CA . GLU A 1 196 ? -6.417 2.489 54.656 1.00 88.38 196 GLU A CA 1
ATOM 1504 C C . GLU A 1 196 ? -6.067 1.407 53.620 1.00 88.38 196 GLU A C 1
ATOM 1506 O O . GLU A 1 196 ? -6.442 1.518 52.456 1.00 88.38 196 GLU A O 1
ATOM 1511 N N . ALA A 1 197 ? -5.379 0.339 54.042 1.00 85.69 197 ALA A N 1
ATOM 1512 C CA . ALA A 1 197 ? -4.993 -0.763 53.160 1.00 85.69 197 ALA A CA 1
ATOM 1513 C C . ALA A 1 197 ? -6.213 -1.559 52.657 1.00 85.69 197 ALA A C 1
ATOM 1515 O O . ALA A 1 197 ? -6.273 -1.958 51.492 1.00 85.69 197 ALA A O 1
ATOM 1516 N N . GLU A 1 198 ? -7.217 -1.747 53.514 1.00 88.00 198 GLU A N 1
ATOM 1517 C CA . GLU A 1 198 ? -8.490 -2.386 53.155 1.00 88.00 198 GLU A CA 1
ATOM 1518 C C . GLU A 1 198 ? -9.316 -1.504 52.204 1.00 88.00 198 GLU A C 1
ATOM 1520 O O . GLU A 1 198 ? -9.916 -2.006 51.258 1.00 88.00 198 GLU A O 1
ATOM 1525 N N . LEU A 1 199 ? -9.285 -0.178 52.374 1.00 85.75 199 LEU A N 1
ATOM 1526 C CA . LEU A 1 199 ? -9.920 0.758 51.437 1.00 85.75 199 LEU A CA 1
ATOM 1527 C C . LEU A 1 199 ? -9.211 0.819 50.083 1.00 85.75 199 LEU A C 1
ATOM 1529 O O . LEU A 1 199 ? -9.871 0.915 49.048 1.00 85.75 199 LEU A O 1
ATOM 1533 N N . ALA A 1 200 ? -7.881 0.738 50.068 1.00 82.00 200 ALA A N 1
ATOM 1534 C CA . ALA A 1 200 ? -7.106 0.656 48.832 1.00 82.00 200 ALA A CA 1
ATOM 1535 C C . ALA A 1 200 ? -7.407 -0.633 48.045 1.00 82.00 200 ALA A C 1
ATOM 1537 O O . ALA A 1 200 ? -7.310 -0.647 46.820 1.00 82.00 200 ALA A O 1
ATOM 1538 N N . SER A 1 201 ? -7.826 -1.696 48.738 1.00 81.31 201 SER A N 1
ATOM 1539 C CA . SER A 1 201 ? -8.208 -2.987 48.158 1.00 81.31 201 SER A CA 1
ATOM 1540 C C . SER A 1 201 ? -9.724 -3.176 48.021 1.00 81.31 201 SER A C 1
ATOM 1542 O O . SER A 1 201 ? -10.181 -4.299 47.829 1.00 81.31 201 SER A O 1
ATOM 1544 N N . TRP A 1 202 ? -10.518 -2.094 48.025 1.00 80.81 202 TRP A N 1
ATOM 1545 C CA . TRP A 1 202 ? -11.989 -2.152 47.974 1.00 80.81 202 TRP A CA 1
ATOM 1546 C C . TRP A 1 202 ? -12.557 -3.039 46.851 1.00 80.81 202 TRP A C 1
ATOM 1548 O O . TRP A 1 202 ? -13.599 -3.652 47.016 1.00 80.81 202 TRP A O 1
ATOM 1558 N N . GLY A 1 203 ? -11.896 -3.176 45.700 1.00 71.19 203 GLY A N 1
ATOM 1559 C CA . GLY A 1 203 ? -12.384 -4.070 44.638 1.00 71.19 203 GLY A CA 1
ATOM 1560 C C . GLY A 1 203 ? -12.298 -5.577 44.945 1.00 71.19 203 GLY A C 1
ATOM 1561 O O . GLY A 1 203 ? -12.799 -6.360 44.145 1.00 71.19 203 GLY A O 1
ATOM 1562 N N . GLN A 1 204 ? -11.617 -5.978 46.025 1.00 73.06 204 GLN A N 1
ATOM 1563 C CA . GLN A 1 204 ? -11.332 -7.368 46.429 1.00 73.06 204 GLN A CA 1
ATOM 1564 C C . GLN A 1 204 ? -11.407 -7.577 47.952 1.00 73.06 204 GLN A C 1
ATOM 1566 O O . GLN A 1 204 ? -10.988 -8.616 48.467 1.00 73.06 204 GLN A O 1
ATOM 1571 N N . LEU A 1 205 ? -11.892 -6.587 48.698 1.00 83.50 205 LEU A N 1
ATOM 1572 C CA . LEU A 1 205 ? -11.915 -6.642 50.152 1.00 83.50 205 LEU A CA 1
ATOM 1573 C C . LEU A 1 205 ? -12.893 -7.729 50.604 1.00 83.50 205 LEU A C 1
ATOM 1575 O O . LEU A 1 205 ? -14.051 -7.745 50.197 1.00 83.50 205 LEU A O 1
ATOM 1579 N N . THR A 1 206 ? -12.411 -8.602 51.485 1.00 87.50 206 THR A N 1
ATOM 1580 C CA . THR A 1 206 ? -13.218 -9.539 52.270 1.00 87.50 206 THR A CA 1
ATOM 1581 C C . THR A 1 206 ? -12.883 -9.318 53.737 1.00 87.50 206 THR A C 1
ATOM 1583 O O . THR A 1 206 ? -11.722 -9.427 54.135 1.00 87.50 206 THR A O 1
ATOM 1586 N N . LYS A 1 207 ? -13.885 -8.992 54.550 1.00 86.38 207 LYS A N 1
ATOM 1587 C CA . LYS A 1 207 ? -13.727 -8.724 55.978 1.00 86.38 207 LYS A CA 1
ATOM 1588 C C . LYS A 1 207 ? -14.784 -9.475 56.767 1.00 86.38 207 LYS A C 1
ATOM 1590 O O . LYS A 1 207 ? -15.969 -9.201 56.619 1.00 86.38 207 LYS A O 1
ATOM 1595 N N . THR A 1 208 ? -14.348 -10.379 57.636 1.00 84.88 208 THR A N 1
ATOM 1596 C CA . THR A 1 208 ? -15.242 -11.102 58.545 1.00 84.88 208 THR A CA 1
ATOM 1597 C C . THR A 1 208 ? -15.230 -10.465 59.930 1.00 84.88 208 THR A C 1
ATOM 1599 O O . THR A 1 208 ? -14.182 -10.054 60.435 1.00 84.88 208 THR A O 1
ATOM 1602 N N . LEU A 1 209 ? -16.411 -10.372 60.527 1.00 83.75 209 LEU A N 1
ATOM 1603 C CA . LEU A 1 209 ? -16.657 -9.931 61.885 1.00 83.75 209 LEU A CA 1
ATOM 1604 C C . LEU A 1 209 ? -17.379 -11.051 62.632 1.00 83.75 209 LEU A C 1
ATOM 1606 O O . LEU A 1 209 ? -18.543 -11.304 62.347 1.00 83.75 209 LEU A O 1
ATOM 1610 N N . ASP A 1 210 ? -16.718 -11.645 63.620 1.00 83.06 210 ASP A N 1
ATOM 1611 C CA . ASP A 1 210 ? -17.296 -12.678 64.481 1.00 83.06 210 ASP A CA 1
ATOM 1612 C C . ASP A 1 210 ? -17.460 -12.147 65.906 1.00 83.06 210 ASP A C 1
ATOM 1614 O O . ASP A 1 210 ? -16.539 -11.551 66.473 1.00 83.06 210 ASP A O 1
ATOM 1618 N N . ARG A 1 211 ? -18.645 -12.330 66.492 1.00 83.38 211 ARG A N 1
ATOM 1619 C CA . ARG A 1 211 ? -18.985 -11.890 67.850 1.00 83.38 211 ARG A CA 1
ATOM 1620 C C . ARG A 1 211 ? -19.868 -12.906 68.560 1.00 83.38 211 ARG A C 1
ATOM 1622 O O . ARG A 1 211 ? -20.664 -13.614 67.948 1.00 83.38 211 ARG A O 1
ATOM 1629 N N . THR A 1 212 ? -19.756 -12.956 69.881 1.00 82.00 212 THR A N 1
ATOM 1630 C CA . THR A 1 212 ? -20.593 -13.810 70.727 1.00 82.00 212 THR A CA 1
ATOM 1631 C C . THR A 1 212 ? -20.898 -13.086 72.025 1.00 82.00 212 THR A C 1
ATOM 1633 O O . THR A 1 212 ? -20.004 -12.518 72.651 1.00 82.00 212 THR A O 1
ATOM 1636 N N . PHE A 1 213 ? -22.164 -13.104 72.418 1.00 82.50 213 PHE A N 1
ATOM 1637 C CA . PHE A 1 213 ? -22.690 -12.375 73.559 1.00 82.50 213 PHE A CA 1
ATOM 1638 C C . PHE A 1 213 ? -23.485 -13.314 74.454 1.00 82.50 213 PHE A C 1
ATOM 1640 O O . PHE A 1 213 ? -24.235 -14.161 73.977 1.00 82.50 213 PHE A O 1
ATOM 1647 N N . GLN A 1 214 ? -23.325 -13.150 75.762 1.00 82.69 214 GLN A N 1
ATOM 1648 C CA . GLN A 1 214 ? -24.105 -13.883 76.755 1.00 82.69 214 GLN A CA 1
ATOM 1649 C C . GLN A 1 214 ? -25.408 -13.137 77.037 1.00 82.69 214 GLN A C 1
ATOM 1651 O O . GLN A 1 214 ? -25.421 -11.902 77.069 1.00 82.69 214 GLN A O 1
ATOM 1656 N N . ALA A 1 215 ? -26.488 -13.871 77.278 1.00 79.38 215 ALA A N 1
ATOM 1657 C CA . ALA A 1 215 ? -27.727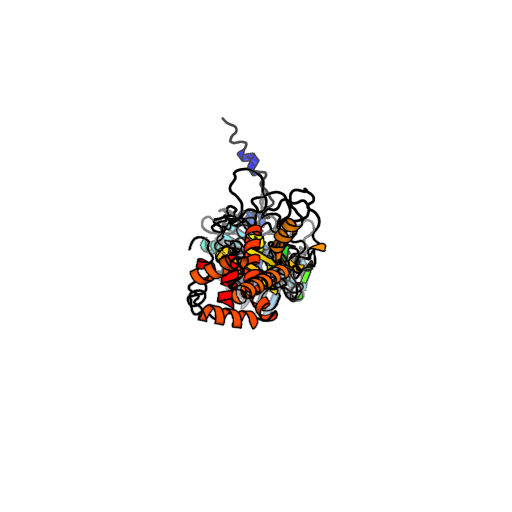 -13.295 77.779 1.00 79.38 215 ALA A CA 1
ATOM 1658 C C . ALA A 1 215 ? -27.552 -12.748 79.206 1.00 79.38 215 ALA A C 1
ATOM 1660 O O . ALA A 1 215 ? -26.638 -13.141 79.944 1.00 79.38 215 ALA A O 1
ATOM 1661 N N . LYS A 1 216 ? -28.436 -11.838 79.624 1.00 79.12 216 LYS A N 1
ATOM 1662 C CA . LYS A 1 216 ? -28.553 -11.481 81.042 1.00 79.12 216 LYS A CA 1
ATOM 1663 C C . LYS A 1 216 ? -28.996 -12.709 81.864 1.00 79.12 216 LYS A C 1
ATOM 1665 O O . LYS A 1 216 ? -29.669 -13.591 81.320 1.00 79.12 216 LYS A O 1
ATOM 1670 N N . PRO A 1 217 ? -28.619 -12.791 83.155 1.00 79.31 217 PRO A N 1
ATOM 1671 C CA . PRO A 1 217 ? -28.861 -13.973 83.987 1.00 79.31 217 PRO A CA 1
ATOM 1672 C C . PRO A 1 217 ? -30.316 -14.460 84.006 1.00 79.31 217 PRO A C 1
ATOM 1674 O O . PRO A 1 217 ? -30.545 -15.661 84.084 1.00 79.31 217 PRO A O 1
ATOM 1677 N N . GLU A 1 218 ? -31.282 -13.546 83.915 1.00 75.25 218 GLU A N 1
ATOM 1678 C CA . GLU A 1 218 ? -32.720 -13.824 83.952 1.00 75.25 218 GLU A CA 1
ATOM 1679 C C . GLU A 1 218 ? -33.285 -14.505 82.692 1.00 75.25 218 GLU A C 1
ATOM 1681 O O . GLU A 1 218 ? -34.375 -15.067 82.763 1.00 75.25 218 GLU A O 1
ATOM 1686 N N . PHE A 1 219 ? -32.556 -14.503 81.570 1.00 74.56 219 PHE A N 1
ATOM 1687 C CA . PHE A 1 219 ? -32.986 -15.153 80.322 1.00 74.56 219 PHE A CA 1
ATOM 1688 C C . PHE A 1 219 ? -32.176 -16.418 79.986 1.00 74.56 219 PHE A C 1
ATOM 1690 O O . PHE A 1 219 ? -32.698 -17.337 79.359 1.00 74.56 219 PHE A O 1
ATOM 1697 N N . GLY A 1 220 ? -30.910 -16.486 80.422 1.00 73.44 220 GLY A N 1
ATOM 1698 C CA . GLY A 1 220 ? -30.003 -17.599 80.117 1.00 73.44 220 GLY A CA 1
ATOM 1699 C C . GLY A 1 220 ? -29.628 -17.716 78.628 1.00 73.44 220 GLY A C 1
ATOM 1700 O O . GLY A 1 220 ? -30.299 -17.181 77.749 1.00 73.44 220 GLY A O 1
ATOM 1701 N N . GLY A 1 221 ? -28.521 -18.406 78.335 1.00 81.19 221 GLY A N 1
ATOM 1702 C CA . GLY A 1 221 ? -28.089 -18.684 76.958 1.00 81.19 221 GLY A CA 1
ATOM 1703 C C . GLY A 1 221 ? -27.151 -17.645 76.322 1.00 81.19 221 GLY A C 1
ATOM 1704 O O . GLY A 1 221 ? -26.544 -16.816 77.008 1.00 81.19 221 GLY A O 1
ATOM 1705 N N . PHE A 1 222 ? -26.980 -17.726 74.999 1.00 80.88 222 PHE A N 1
ATOM 1706 C CA . PHE A 1 222 ? -26.042 -16.897 74.233 1.00 80.88 222 PHE A CA 1
ATOM 1707 C C . PHE A 1 222 ? -26.528 -16.626 72.804 1.00 80.88 222 PHE A C 1
ATOM 1709 O O . PHE A 1 222 ? -27.295 -17.396 72.229 1.00 80.88 222 PHE A O 1
ATOM 1716 N N . VAL A 1 223 ? -26.006 -15.551 72.214 1.00 77.75 223 VAL A N 1
ATOM 1717 C CA . VAL A 1 223 ? -26.187 -15.193 70.803 1.00 77.75 223 VAL A CA 1
ATOM 1718 C C . VAL A 1 223 ? -24.820 -15.070 70.146 1.00 77.75 223 VAL A C 1
ATOM 1720 O O . VAL A 1 223 ? -23.919 -14.410 70.664 1.00 77.75 223 VAL A O 1
ATOM 1723 N N . SER A 1 224 ? -24.659 -15.706 68.995 1.00 78.56 224 SER A N 1
ATOM 1724 C CA . SER A 1 224 ? -23.485 -15.621 68.134 1.00 78.56 224 SER A CA 1
ATOM 1725 C C . SER A 1 224 ? -23.854 -14.963 66.810 1.00 78.56 224 SER A C 1
ATOM 1727 O O . SER A 1 224 ? -24.908 -15.230 66.233 1.00 78.56 224 SER A O 1
ATOM 1729 N N . TYR A 1 225 ? -22.978 -14.083 66.343 1.00 75.25 225 TYR A N 1
ATOM 1730 C CA . TYR A 1 225 ? -23.138 -13.345 65.102 1.00 75.25 225 TYR A CA 1
ATOM 1731 C C . TYR A 1 225 ? -21.827 -13.359 64.326 1.00 75.25 225 TYR A C 1
ATOM 1733 O O . TYR A 1 225 ? -20.777 -13.011 64.864 1.00 75.25 225 TYR A O 1
ATOM 1741 N N . SER A 1 226 ? -21.905 -13.728 63.055 1.00 78.75 226 SER A N 1
ATOM 1742 C CA . SER A 1 226 ? -20.817 -13.650 62.091 1.00 78.75 226 SER A CA 1
ATOM 1743 C C . SER A 1 226 ? -21.304 -12.887 60.867 1.00 78.75 226 SER A C 1
ATOM 1745 O O . SER A 1 226 ? -22.356 -13.207 60.321 1.00 78.75 226 SER A O 1
ATOM 1747 N N . ALA A 1 227 ? -20.557 -11.890 60.407 1.00 77.50 227 ALA A N 1
ATOM 1748 C CA . ALA A 1 227 ? -20.808 -11.266 59.114 1.00 77.50 227 ALA A CA 1
ATOM 1749 C C . ALA A 1 227 ? -19.532 -11.118 58.306 1.00 77.50 227 ALA A C 1
ATOM 1751 O O . ALA A 1 227 ? -18.547 -10.543 58.764 1.00 77.50 227 ALA A O 1
ATOM 1752 N N . THR A 1 228 ? -19.586 -11.593 57.071 1.00 82.25 228 THR A N 1
ATOM 1753 C CA . THR A 1 228 ? -18.564 -11.412 56.054 1.00 82.25 228 THR A CA 1
ATOM 1754 C C . THR A 1 228 ? -19.022 -10.336 55.084 1.00 82.25 228 THR A C 1
ATOM 1756 O O . THR A 1 228 ? -19.973 -10.503 54.322 1.00 82.25 228 THR A O 1
ATOM 1759 N N . VAL A 1 229 ? -18.314 -9.215 55.111 1.00 81.06 229 VAL A N 1
ATOM 1760 C CA . VAL A 1 229 ? -18.459 -8.128 54.154 1.00 81.06 229 VAL A CA 1
ATOM 1761 C C . VAL A 1 229 ? -17.491 -8.354 53.003 1.00 81.06 229 VAL A C 1
ATOM 1763 O O . VAL A 1 229 ? -16.286 -8.462 53.223 1.00 81.06 229 VAL A O 1
ATOM 1766 N N . THR A 1 230 ? -18.010 -8.382 51.781 1.00 82.31 230 THR A N 1
ATOM 1767 C CA . THR A 1 230 ? -17.217 -8.457 50.552 1.00 82.31 230 THR A CA 1
ATOM 1768 C C . THR A 1 230 ? -17.554 -7.268 49.667 1.00 82.31 230 THR A C 1
ATOM 1770 O O . THR A 1 230 ? -18.723 -6.914 49.532 1.00 82.31 230 THR A O 1
ATOM 1773 N N . THR A 1 231 ? -16.571 -6.631 49.042 1.00 77.75 231 THR A N 1
ATOM 1774 C CA . THR A 1 231 ? -16.827 -5.509 48.127 1.00 77.75 231 THR A CA 1
ATOM 1775 C C . THR A 1 231 ? -16.245 -5.789 46.751 1.00 77.75 231 THR A C 1
ATOM 1777 O O . THR A 1 231 ? -15.199 -6.422 46.614 1.00 77.75 231 THR A O 1
ATOM 1780 N N . THR A 1 232 ? -16.944 -5.327 45.716 1.00 67.12 232 THR A N 1
ATOM 1781 C CA . THR A 1 232 ? -16.520 -5.480 44.319 1.00 67.12 232 THR A CA 1
ATOM 1782 C C . THR A 1 232 ? -16.688 -4.161 43.570 1.00 67.12 232 THR A C 1
ATOM 1784 O O . THR A 1 232 ? -17.540 -3.333 43.903 1.00 67.12 232 THR A O 1
ATOM 1787 N N . LEU A 1 233 ? -15.852 -3.958 42.555 1.00 62.88 233 LEU A N 1
ATOM 1788 C CA . LEU A 1 233 ? -16.039 -2.931 41.533 1.00 62.88 233 LEU A CA 1
ATOM 1789 C C . LEU A 1 233 ? -16.316 -3.689 40.229 1.00 62.88 233 LEU A C 1
ATOM 1791 O O . LEU A 1 233 ? -15.440 -4.464 39.833 1.00 62.88 233 LEU A O 1
ATOM 1795 N N . PRO A 1 234 ? -17.492 -3.539 39.592 1.00 54.38 234 PRO A N 1
ATOM 1796 C CA . PRO A 1 234 ? -17.744 -4.163 38.299 1.00 54.38 234 PRO A CA 1
ATOM 1797 C C . PRO A 1 234 ? -16.672 -3.706 37.306 1.00 54.38 234 PRO A C 1
ATOM 1799 O O . PRO A 1 234 ? -16.520 -2.512 37.065 1.00 54.38 234 PRO A O 1
ATOM 1802 N N . ASP A 1 235 ? -15.891 -4.633 36.757 1.00 57.31 235 ASP A N 1
ATOM 1803 C CA . ASP A 1 235 ? -14.894 -4.286 35.751 1.00 57.31 235 ASP A CA 1
ATOM 1804 C C . ASP A 1 235 ? -15.596 -4.128 34.399 1.00 57.31 235 ASP A C 1
ATOM 1806 O O . ASP A 1 235 ? -16.030 -5.103 33.784 1.00 57.31 235 ASP A O 1
ATOM 1810 N N . LEU A 1 236 ? -15.761 -2.880 33.961 1.00 56.19 236 LEU A N 1
ATOM 1811 C CA . LEU A 1 236 ? -16.390 -2.568 32.675 1.00 56.19 236 LEU A CA 1
ATOM 1812 C C . LEU A 1 236 ? -15.560 -3.097 31.493 1.00 56.19 236 LEU A C 1
ATOM 1814 O O . LEU A 1 236 ? -16.116 -3.339 30.427 1.00 56.19 236 LEU A O 1
ATOM 1818 N N . GLY A 1 237 ? -14.267 -3.344 31.718 1.00 64.50 237 GLY A N 1
ATOM 1819 C CA . GLY A 1 237 ? -13.310 -3.808 30.729 1.00 64.50 237 GLY A CA 1
ATOM 1820 C C . GLY A 1 237 ? -12.862 -2.711 29.755 1.00 64.50 237 GLY A C 1
ATOM 1821 O O . GLY A 1 237 ? -13.656 -1.891 29.296 1.00 64.50 237 GLY A O 1
ATOM 1822 N N . ASP A 1 238 ? -11.576 -2.728 29.415 1.00 79.31 238 ASP A N 1
ATOM 1823 C CA . ASP A 1 238 ? -10.997 -2.007 28.281 1.00 79.31 238 ASP A CA 1
ATOM 1824 C C . ASP A 1 238 ? -10.927 -2.948 27.066 1.00 79.31 238 ASP A C 1
ATOM 1826 O O . ASP A 1 238 ? -10.828 -4.167 27.209 1.00 79.31 238 ASP A O 1
ATOM 1830 N N . VAL A 1 239 ? -10.949 -2.410 25.850 1.00 85.50 239 VAL A N 1
ATOM 1831 C CA . VAL A 1 239 ? -10.703 -3.182 24.625 1.00 85.50 239 VAL A CA 1
ATOM 1832 C C . VAL A 1 239 ? -9.249 -3.014 24.219 1.00 85.50 239 VAL A C 1
ATOM 1834 O O . VAL A 1 239 ? -8.812 -1.900 23.945 1.00 85.50 239 VAL A O 1
ATOM 1837 N N . ASP A 1 240 ? -8.510 -4.113 24.124 1.00 88.81 240 ASP A N 1
ATOM 1838 C CA . ASP A 1 240 ? -7.202 -4.139 23.471 1.00 88.81 240 ASP A CA 1
ATOM 1839 C C . ASP A 1 240 ? -7.355 -4.609 22.027 1.00 88.81 240 ASP A C 1
ATOM 1841 O O . ASP A 1 240 ? -8.037 -5.603 21.750 1.00 88.81 240 ASP A O 1
ATOM 1845 N N . VAL A 1 241 ? -6.721 -3.887 21.112 1.00 91.25 241 VAL A N 1
ATOM 1846 C CA . VAL A 1 241 ? -6.713 -4.209 19.689 1.00 91.25 241 VAL A CA 1
ATOM 1847 C C . VAL A 1 241 ? -5.327 -4.682 19.280 1.00 91.25 241 VAL A C 1
ATOM 1849 O O . VAL A 1 241 ? -4.316 -4.069 19.609 1.00 91.25 241 VAL A O 1
ATOM 1852 N N . GLU A 1 242 ? -5.292 -5.757 18.505 1.00 92.62 242 GLU A N 1
ATOM 1853 C CA . GLU A 1 242 ? -4.087 -6.301 17.897 1.00 92.62 242 GLU A CA 1
ATOM 1854 C C . GLU A 1 242 ? -4.276 -6.387 16.383 1.00 92.62 242 GLU A C 1
ATOM 1856 O O . GLU A 1 242 ? -5.286 -6.908 15.903 1.00 92.62 242 GLU A O 1
ATOM 1861 N N . VAL A 1 243 ? -3.291 -5.909 15.623 1.00 94.94 243 VAL A N 1
ATOM 1862 C CA . VAL A 1 243 ? -3.252 -6.044 14.165 1.00 94.94 243 VAL A CA 1
ATOM 1863 C C . VAL A 1 243 ? -2.117 -6.998 13.802 1.00 94.94 243 VAL A C 1
ATOM 1865 O O . VAL A 1 243 ? -0.940 -6.714 14.027 1.00 94.94 243 VAL A O 1
ATOM 1868 N N . ALA A 1 244 ? -2.468 -8.164 13.264 1.00 95.19 244 ALA A N 1
ATOM 1869 C CA . ALA A 1 244 ? -1.511 -9.228 12.995 1.00 95.19 244 ALA A CA 1
ATOM 1870 C C . ALA A 1 244 ? -0.489 -8.792 11.935 1.00 95.19 244 ALA A C 1
ATOM 1872 O O . ALA A 1 244 ? -0.851 -8.495 10.798 1.00 95.19 244 ALA A O 1
ATOM 1873 N N . GLY A 1 245 ? 0.795 -8.782 12.305 1.00 94.56 245 GLY A N 1
ATOM 1874 C CA . GLY A 1 245 ? 1.887 -8.419 11.397 1.00 94.56 245 GLY A CA 1
ATOM 1875 C C . GLY A 1 245 ? 1.938 -6.937 11.012 1.00 94.56 245 GLY A C 1
ATOM 1876 O O . GLY A 1 245 ? 2.588 -6.616 10.023 1.00 94.56 245 GLY A O 1
ATOM 1877 N N . TYR A 1 246 ? 1.283 -6.052 11.771 1.00 94.44 246 TYR A N 1
ATOM 1878 C CA . TYR A 1 246 ? 1.116 -4.627 11.454 1.00 94.44 246 TYR A CA 1
ATOM 1879 C C . TYR A 1 246 ? 2.390 -3.914 10.998 1.00 94.44 246 TYR A C 1
ATOM 1881 O O . TYR A 1 246 ? 2.390 -3.260 9.961 1.00 94.44 246 TYR A O 1
ATOM 1889 N N . GLU A 1 247 ? 3.482 -4.106 11.739 1.00 95.12 247 GLU A N 1
ATOM 1890 C CA . GLU A 1 247 ? 4.775 -3.459 11.489 1.00 95.12 247 GLU A CA 1
ATOM 1891 C C . GLU A 1 247 ? 5.375 -3.789 10.116 1.00 95.12 247 GLU A C 1
ATOM 1893 O O . GLU A 1 247 ? 6.196 -3.033 9.615 1.00 95.12 247 GLU A O 1
ATOM 1898 N N . ASN A 1 248 ? 4.969 -4.905 9.501 1.00 96.94 248 ASN A N 1
ATOM 1899 C CA . ASN A 1 248 ? 5.515 -5.385 8.230 1.00 96.94 248 ASN A CA 1
ATOM 1900 C C . ASN A 1 248 ? 4.451 -5.510 7.131 1.00 96.94 248 ASN A C 1
ATOM 1902 O O . ASN A 1 248 ? 4.759 -5.958 6.024 1.00 96.94 248 ASN A O 1
ATOM 1906 N N . TRP A 1 249 ? 3.188 -5.196 7.427 1.00 97.94 249 TRP A N 1
ATOM 1907 C CA . TRP A 1 249 ? 2.112 -5.407 6.471 1.00 97.94 249 TRP A CA 1
ATOM 1908 C C . TRP A 1 249 ? 2.113 -4.308 5.411 1.00 97.94 249 TRP A C 1
ATOM 1910 O O . TRP A 1 249 ? 1.962 -3.125 5.708 1.00 97.94 249 TRP A O 1
ATOM 1920 N N . ILE A 1 250 ? 2.247 -4.730 4.155 1.00 98.31 250 ILE A N 1
ATOM 1921 C CA . ILE A 1 250 ? 2.158 -3.875 2.977 1.00 98.31 250 ILE A CA 1
ATOM 1922 C C . ILE A 1 250 ? 0.979 -4.384 2.133 1.00 98.31 250 ILE A C 1
ATOM 1924 O O . ILE A 1 250 ? 0.936 -5.584 1.836 1.00 98.31 250 ILE A O 1
ATOM 1928 N N . PRO A 1 251 ? 0.025 -3.522 1.742 1.00 98.25 251 PRO A N 1
ATOM 1929 C CA . PRO A 1 251 ? -1.069 -3.895 0.854 1.00 98.25 251 PRO A CA 1
ATOM 1930 C C . PRO A 1 251 ? -0.551 -4.420 -0.490 1.00 98.25 251 PRO A C 1
ATOM 1932 O O . PRO A 1 251 ? 0.440 -3.928 -1.040 1.00 98.25 251 PRO A O 1
ATOM 1935 N N . LEU A 1 252 ? -1.244 -5.426 -1.018 1.00 97.94 252 LEU A N 1
ATOM 1936 C CA . LEU A 1 252 ? -1.026 -5.975 -2.350 1.00 97.94 252 LEU A CA 1
ATOM 1937 C C . LEU A 1 252 ? -2.330 -5.921 -3.146 1.00 97.94 252 LEU A C 1
ATOM 1939 O O . LEU A 1 252 ? -3.401 -6.225 -2.619 1.00 97.94 252 LEU A O 1
ATOM 1943 N N . GLY A 1 253 ? -2.214 -5.601 -4.433 1.00 95.38 253 GLY A N 1
ATOM 1944 C CA . GLY A 1 253 ? -3.273 -5.813 -5.413 1.00 95.38 253 GLY A CA 1
ATOM 1945 C C . GLY A 1 253 ? -3.212 -7.215 -6.020 1.00 95.38 253 GLY A C 1
ATOM 1946 O O . GLY A 1 253 ? -2.288 -7.991 -5.761 1.00 95.38 253 GLY A O 1
ATOM 1947 N N . ASN A 1 254 ? -4.196 -7.543 -6.856 1.00 95.44 254 ASN A N 1
ATOM 1948 C CA . ASN A 1 254 ? -4.246 -8.812 -7.576 1.00 95.44 254 ASN A CA 1
ATOM 1949 C C . ASN A 1 254 ? -4.211 -8.564 -9.090 1.00 95.44 254 ASN A C 1
ATOM 1951 O O . ASN A 1 254 ? -5.164 -8.049 -9.668 1.00 95.44 254 ASN A O 1
ATOM 1955 N N . LEU A 1 255 ? -3.096 -8.917 -9.738 1.00 93.12 255 LEU A N 1
ATOM 1956 C CA . LEU A 1 255 ? -2.932 -8.708 -11.181 1.00 93.12 255 LEU A CA 1
ATOM 1957 C C . LEU A 1 255 ? -3.776 -9.651 -12.048 1.00 93.12 255 LEU A C 1
ATOM 1959 O O . LEU A 1 255 ? -4.072 -9.315 -13.200 1.00 93.12 255 LEU A O 1
ATOM 1963 N N . GLU A 1 256 ? -4.129 -10.828 -11.532 1.00 91.75 256 GLU A N 1
ATOM 1964 C CA . GLU A 1 256 ? -4.879 -11.831 -12.292 1.00 91.75 256 GLU A CA 1
ATOM 1965 C C . GLU A 1 256 ? -6.382 -11.582 -12.236 1.00 91.75 256 GLU A C 1
ATOM 1967 O O . GLU A 1 256 ? -7.076 -11.775 -13.232 1.00 91.75 256 GLU A O 1
ATOM 1972 N N . ASP A 1 257 ? -6.877 -11.130 -11.087 1.00 91.75 257 ASP A N 1
ATOM 1973 C CA . ASP A 1 257 ? -8.298 -10.920 -10.847 1.00 91.75 257 ASP A CA 1
ATOM 1974 C C . ASP A 1 257 ? -8.503 -9.740 -9.893 1.00 91.75 257 ASP A C 1
ATOM 1976 O O . ASP A 1 257 ? -8.436 -9.897 -8.674 1.00 91.75 257 ASP A O 1
ATOM 1980 N N . GLU A 1 258 ? -8.776 -8.556 -10.447 1.00 90.56 258 GLU A N 1
ATOM 1981 C CA . GLU A 1 258 ? -8.993 -7.326 -9.670 1.00 90.56 258 GLU A CA 1
ATOM 1982 C C . GLU A 1 258 ? -10.229 -7.386 -8.750 1.00 90.56 258 GLU A C 1
ATOM 1984 O O . GLU A 1 258 ? -10.379 -6.566 -7.844 1.00 90.56 258 GLU A O 1
ATOM 1989 N N . ALA A 1 259 ? -11.120 -8.367 -8.946 1.00 90.44 259 ALA A N 1
ATOM 1990 C CA . ALA A 1 259 ? -12.262 -8.599 -8.066 1.00 90.44 259 ALA A CA 1
ATOM 1991 C C . ALA A 1 259 ? -11.892 -9.422 -6.818 1.00 90.44 259 ALA A C 1
ATOM 1993 O O . ALA A 1 259 ? -12.721 -9.589 -5.910 1.00 90.44 259 ALA A O 1
ATOM 1994 N N . LYS A 1 260 ? -10.654 -9.926 -6.735 1.00 94.50 260 LYS A N 1
ATOM 1995 C CA . LYS A 1 260 ? -10.104 -10.628 -5.572 1.00 94.50 260 LYS A CA 1
ATOM 1996 C C . LYS A 1 260 ? -9.040 -9.784 -4.875 1.00 94.50 260 LYS A C 1
ATOM 1998 O O . LYS A 1 260 ? -8.304 -9.055 -5.534 1.00 94.50 260 LYS A O 1
ATOM 2003 N N . PRO A 1 261 ? -8.920 -9.903 -3.545 1.00 96.31 261 PRO A N 1
ATOM 2004 C CA . PRO A 1 261 ? -7.866 -9.202 -2.836 1.00 96.31 261 PRO A CA 1
ATOM 2005 C C . PRO A 1 261 ? -6.486 -9.756 -3.200 1.00 96.31 261 PRO A C 1
ATOM 2007 O O . PRO A 1 261 ? -6.351 -10.939 -3.534 1.00 96.31 261 PRO A O 1
ATOM 2010 N N . GLY A 1 262 ? -5.460 -8.909 -3.124 1.00 97.44 262 GLY A N 1
ATOM 2011 C CA . GLY A 1 262 ? -4.067 -9.341 -3.238 1.00 97.44 262 GLY A CA 1
ATOM 2012 C C . GLY A 1 262 ? -3.555 -9.933 -1.928 1.00 97.44 262 GLY A C 1
ATOM 2013 O O . GLY A 1 262 ? -2.927 -10.990 -1.922 1.00 97.44 262 GLY A O 1
ATOM 2014 N N . ASN A 1 263 ? -3.870 -9.293 -0.802 1.00 98.12 263 ASN A N 1
ATOM 2015 C CA . ASN A 1 263 ? -3.637 -9.835 0.534 1.00 98.12 263 ASN A CA 1
ATOM 2016 C C . ASN A 1 263 ? -4.632 -9.277 1.565 1.00 98.12 263 ASN A C 1
ATOM 2018 O O . ASN A 1 263 ? -5.498 -8.456 1.264 1.00 98.12 263 ASN A O 1
ATOM 2022 N N . THR A 1 264 ? -4.520 -9.761 2.800 1.00 98.25 264 THR A N 1
ATOM 2023 C CA . THR A 1 264 ? -5.401 -9.384 3.909 1.00 98.25 264 THR A CA 1
ATOM 2024 C C . THR A 1 264 ? -4.607 -9.121 5.181 1.00 98.25 264 THR A C 1
ATOM 2026 O O . THR A 1 264 ? -3.538 -9.708 5.363 1.00 98.25 264 THR A O 1
ATOM 2029 N N . VAL A 1 265 ? -5.167 -8.337 6.099 1.00 98.19 265 VAL A N 1
ATOM 2030 C CA . VAL A 1 265 ? -4.664 -8.174 7.470 1.00 98.19 265 VAL A CA 1
ATOM 2031 C C . VAL A 1 265 ? -5.759 -8.503 8.482 1.00 98.19 265 VAL A C 1
ATOM 2033 O O . VAL A 1 265 ? -6.931 -8.174 8.287 1.00 98.19 265 VAL A O 1
ATOM 2036 N N . LYS A 1 266 ? -5.381 -9.198 9.558 1.00 98.06 266 LYS A N 1
ATOM 2037 C CA . LYS A 1 266 ? -6.295 -9.639 10.615 1.00 98.06 266 LYS A CA 1
ATOM 2038 C C . LYS A 1 266 ? -6.222 -8.681 11.798 1.00 98.06 266 LYS A C 1
ATOM 2040 O O . LYS A 1 266 ? -5.134 -8.420 12.303 1.00 98.06 266 LYS A O 1
ATOM 2045 N N . VAL A 1 267 ? -7.371 -8.213 12.262 1.00 96.75 267 VAL A N 1
ATOM 2046 C CA . VAL A 1 267 ? -7.511 -7.333 13.425 1.00 96.75 267 VAL A CA 1
ATOM 2047 C C . VAL A 1 267 ? -8.325 -8.054 14.486 1.00 96.75 267 VAL A C 1
ATOM 2049 O O . VAL A 1 267 ? -9.415 -8.542 14.203 1.00 96.75 267 VAL A O 1
ATOM 2052 N N . THR A 1 268 ? -7.800 -8.145 15.702 1.00 95.62 268 THR A N 1
ATOM 2053 C CA . THR A 1 268 ? -8.474 -8.800 16.827 1.00 95.62 268 THR A CA 1
ATOM 2054 C C . THR A 1 268 ? -8.725 -7.776 17.921 1.00 95.62 268 THR A C 1
ATOM 2056 O O . THR A 1 268 ? -7.782 -7.160 18.403 1.00 95.62 268 THR A O 1
ATOM 2059 N N . ALA A 1 269 ? -9.983 -7.600 18.315 1.00 93.31 269 ALA A N 1
ATOM 2060 C CA . ALA A 1 269 ? -10.380 -6.776 19.450 1.00 93.31 269 ALA A CA 1
ATOM 2061 C C . ALA A 1 269 ? -10.782 -7.691 20.612 1.00 93.31 269 ALA A C 1
ATOM 2063 O O . ALA A 1 269 ? -11.616 -8.580 20.424 1.00 93.31 269 ALA A O 1
ATOM 2064 N N . ARG A 1 270 ? -10.189 -7.501 21.796 1.00 91.75 270 ARG A N 1
ATOM 2065 C CA . ARG A 1 270 ? -10.427 -8.332 22.989 1.00 91.75 270 ARG A CA 1
ATOM 2066 C C . ARG A 1 270 ? -10.745 -7.470 24.199 1.00 91.75 270 ARG A C 1
ATOM 2068 O O . ARG A 1 270 ? -10.036 -6.501 24.459 1.00 91.75 270 ARG A O 1
ATOM 2075 N N . LEU A 1 271 ? -11.749 -7.863 24.976 1.00 87.88 271 LEU A N 1
ATOM 2076 C CA . LEU A 1 271 ? -11.976 -7.288 26.299 1.00 87.88 271 LEU A CA 1
ATOM 2077 C C . LEU A 1 271 ? -10.858 -7.704 27.261 1.00 87.88 271 LEU A C 1
ATOM 2079 O O . LEU A 1 271 ? -10.457 -8.869 27.318 1.00 87.88 271 LEU A O 1
ATOM 2083 N N . ARG A 1 272 ? -10.372 -6.745 28.042 1.00 79.62 272 ARG A N 1
ATOM 2084 C CA . ARG A 1 272 ? -9.398 -6.919 29.119 1.00 79.62 272 ARG A CA 1
ATOM 2085 C C . ARG A 1 272 ? -9.847 -6.169 30.355 1.00 79.62 272 ARG A C 1
ATOM 2087 O O . ARG A 1 272 ? -10.575 -5.192 30.258 1.00 79.62 272 ARG A O 1
ATOM 2094 N N . ALA A 1 273 ? -9.424 -6.653 31.516 1.00 66.38 273 ALA A N 1
ATOM 2095 C CA . ALA A 1 273 ? -9.699 -5.977 32.771 1.00 66.38 273 ALA A CA 1
ATOM 2096 C C . ALA A 1 273 ? -9.155 -4.548 32.725 1.00 66.38 273 ALA A C 1
ATOM 2098 O O . ALA A 1 273 ? -8.095 -4.316 32.140 1.00 66.38 273 ALA A O 1
ATOM 2099 N N . THR A 1 274 ? -9.866 -3.606 33.335 1.00 58.47 274 THR A N 1
ATOM 2100 C CA . THR A 1 274 ? -9.408 -2.217 33.408 1.00 58.47 274 THR A CA 1
ATOM 2101 C C . THR A 1 274 ? -8.109 -2.180 34.230 1.00 58.47 274 THR A C 1
ATOM 2103 O O . THR A 1 274 ? -8.074 -2.604 35.393 1.00 58.47 274 THR A O 1
ATOM 2106 N N . GLY A 1 275 ? -7.017 -1.699 33.626 1.00 53.69 275 GLY A N 1
ATOM 2107 C CA . GLY A 1 275 ? -5.666 -1.713 34.213 1.00 53.69 275 GLY A CA 1
ATOM 2108 C C . GLY A 1 275 ? -4.961 -3.086 34.216 1.00 53.69 275 GLY A C 1
ATOM 2109 O O . GLY A 1 275 ? -5.516 -4.105 33.821 1.00 53.69 275 GLY A O 1
ATOM 2110 N N . GLU A 1 276 ? -3.707 -3.147 34.688 1.00 49.22 276 GLU A N 1
ATOM 2111 C CA . GLU A 1 276 ? -2.890 -4.384 34.744 1.00 49.22 276 GLU A CA 1
ATOM 2112 C C . GLU A 1 276 ? -3.332 -5.356 35.863 1.00 49.22 276 GLU A C 1
ATOM 2114 O O . GLU A 1 276 ? -2.513 -5.923 36.581 1.00 49.22 276 GLU A O 1
ATOM 2119 N N . SER A 1 277 ? -4.638 -5.541 36.074 1.00 47.56 277 SER A N 1
ATOM 2120 C CA . SER A 1 277 ? -5.144 -6.285 37.235 1.00 47.56 277 SER A CA 1
ATOM 2121 C C . SER A 1 277 ? -5.260 -7.800 37.029 1.00 47.56 277 SER A C 1
ATOM 2123 O O . SER A 1 277 ? -5.599 -8.507 37.975 1.00 47.56 277 SER A O 1
ATOM 2125 N N . GLY A 1 278 ? -4.981 -8.332 35.831 1.00 47.38 278 GLY A N 1
ATOM 2126 C CA . GLY A 1 278 ? -5.048 -9.777 35.551 1.00 47.38 278 GLY A CA 1
ATOM 2127 C C . GLY A 1 278 ? -6.418 -10.419 35.835 1.00 47.38 278 GLY A C 1
ATOM 2128 O O . GLY A 1 278 ? -6.522 -11.645 35.879 1.00 47.38 278 GLY A O 1
ATOM 2129 N N . ARG A 1 279 ? -7.465 -9.610 36.060 1.00 55.91 279 ARG A N 1
ATOM 2130 C CA . ARG A 1 279 ? -8.823 -10.078 36.348 1.00 55.91 279 ARG A CA 1
ATOM 2131 C C . ARG A 1 279 ? -9.450 -10.670 35.091 1.00 55.91 279 ARG A C 1
ATOM 2133 O O . ARG A 1 279 ? -9.191 -10.221 33.975 1.00 55.91 279 ARG A O 1
ATOM 2140 N N . LYS A 1 280 ? -10.312 -11.670 35.280 1.00 52.56 280 LYS A N 1
ATOM 2141 C CA . LYS A 1 280 ? -11.234 -12.091 34.226 1.00 52.56 280 LYS A CA 1
ATOM 2142 C C . LYS A 1 280 ? -12.300 -11.013 34.063 1.00 52.56 280 LYS A C 1
ATOM 2144 O O . LYS A 1 280 ? -12.885 -10.573 35.049 1.00 52.56 280 LYS A O 1
ATOM 2149 N N . VAL A 1 281 ? -12.520 -10.593 32.822 1.00 63.94 281 VAL A N 1
ATOM 2150 C CA . VAL A 1 281 ? -13.662 -9.759 32.457 1.00 63.94 281 VAL A CA 1
ATOM 2151 C C . VAL A 1 281 ? -14.834 -10.698 32.234 1.00 63.94 281 VAL A C 1
ATOM 2153 O O . VAL A 1 281 ? -14.789 -11.508 31.314 1.00 63.94 281 VAL A O 1
ATOM 2156 N N . ASP A 1 282 ? -15.869 -10.600 33.062 1.00 64.19 282 ASP A N 1
ATOM 2157 C CA . ASP A 1 282 ? -17.132 -11.322 32.835 1.00 64.19 282 ASP A CA 1
ATOM 2158 C C . ASP A 1 282 ? -18.089 -10.525 31.922 1.00 64.19 282 ASP A C 1
ATOM 2160 O O . ASP A 1 282 ? -19.147 -11.008 31.522 1.00 64.19 282 ASP A O 1
ATOM 2164 N N . THR A 1 283 ? -17.702 -9.302 31.551 1.00 72.44 283 THR A N 1
ATOM 2165 C CA . THR A 1 283 ? -18.419 -8.426 30.617 1.00 72.44 283 THR A CA 1
ATOM 2166 C C . THR A 1 283 ? -18.314 -8.948 29.178 1.00 72.44 283 THR A C 1
ATOM 2168 O O . THR A 1 283 ? -17.328 -9.579 28.794 1.00 72.44 283 THR A O 1
ATOM 2171 N N . GLN A 1 284 ? -19.345 -8.687 28.374 1.00 87.44 284 GLN A N 1
ATOM 2172 C CA . GLN A 1 284 ? -19.384 -8.918 26.929 1.00 87.44 284 GLN A CA 1
ATOM 2173 C C . GLN A 1 284 ? -19.765 -7.611 26.225 1.00 87.44 284 GLN A C 1
ATOM 2175 O O . GLN A 1 284 ? -20.486 -6.791 26.798 1.00 87.44 284 GLN A O 1
ATOM 2180 N N . ALA A 1 285 ? -19.308 -7.433 24.987 1.00 90.25 285 ALA A N 1
ATOM 2181 C CA . ALA A 1 285 ? -19.519 -6.220 24.212 1.00 90.25 285 ALA A CA 1
ATOM 2182 C C . ALA A 1 285 ? -19.893 -6.513 22.754 1.00 90.25 285 ALA A C 1
ATOM 2184 O O . ALA A 1 285 ? -19.474 -7.512 22.167 1.00 90.25 285 ALA A O 1
ATOM 2185 N N . GLU A 1 286 ? -20.677 -5.623 22.160 1.00 94.50 286 GLU A N 1
ATOM 2186 C CA . GLU A 1 286 ? -20.886 -5.558 20.719 1.00 94.50 286 GLU A CA 1
ATOM 2187 C C . GLU A 1 286 ? -19.732 -4.767 20.099 1.00 94.50 286 GLU A C 1
ATOM 2189 O O . GLU A 1 286 ? -19.496 -3.617 20.476 1.00 94.50 286 GLU A O 1
ATOM 2194 N N . PHE A 1 287 ? -19.020 -5.363 19.142 1.00 95.25 287 PHE A N 1
ATOM 2195 C CA . PHE A 1 287 ? -17.937 -4.695 18.421 1.00 95.25 287 PHE A CA 1
ATOM 2196 C C . PHE A 1 287 ? -18.429 -4.231 17.057 1.00 95.25 287 PHE A C 1
ATOM 2198 O O . PHE A 1 287 ? -19.040 -5.001 16.316 1.00 95.25 287 PHE A O 1
ATOM 2205 N N . THR A 1 288 ? -18.117 -2.987 16.703 1.00 96.62 288 THR A N 1
ATOM 2206 C CA . THR A 1 288 ? -18.335 -2.430 15.364 1.00 96.62 288 THR A CA 1
ATOM 2207 C C . THR A 1 288 ? -17.003 -1.983 14.775 1.00 96.62 288 THR A C 1
ATOM 2209 O O . THR A 1 288 ? -16.244 -1.258 15.420 1.00 96.62 288 THR A O 1
ATOM 2212 N N . PHE A 1 289 ? -16.750 -2.405 13.541 1.00 96.81 289 PHE A N 1
ATOM 2213 C CA . PHE A 1 289 ? -15.562 -2.100 12.754 1.00 96.81 289 PHE A CA 1
ATOM 2214 C C . PHE A 1 289 ? -15.967 -1.276 11.537 1.00 96.81 289 PHE A C 1
ATOM 2216 O O . PHE A 1 289 ? -16.877 -1.672 10.808 1.00 96.81 289 PHE A O 1
ATOM 2223 N N . GLU A 1 290 ? -15.300 -0.152 11.297 1.00 97.44 290 GLU A N 1
ATOM 2224 C CA . GLU A 1 290 ? -15.628 0.757 10.198 1.00 97.44 290 GLU A CA 1
ATOM 2225 C C . GLU A 1 290 ? -14.367 1.249 9.486 1.00 97.44 290 GLU A C 1
ATOM 2227 O O . GLU A 1 290 ? -13.469 1.797 10.119 1.00 97.44 290 GLU A O 1
ATOM 2232 N N . LEU A 1 291 ? -14.315 1.092 8.163 1.00 97.56 291 LEU A N 1
ATOM 2233 C CA . LEU A 1 291 ? -13.299 1.714 7.321 1.00 97.56 291 LEU A CA 1
ATOM 2234 C C . LEU A 1 291 ? -13.737 3.123 6.891 1.00 97.56 291 LEU A C 1
ATOM 2236 O O . LEU A 1 291 ? -14.786 3.334 6.263 1.00 97.56 291 LEU A O 1
ATOM 2240 N N . THR A 1 292 ? -12.885 4.094 7.193 1.00 95.25 292 THR A N 1
ATOM 2241 C CA . THR A 1 292 ? -13.011 5.509 6.825 1.00 95.25 292 THR A CA 1
ATOM 2242 C C . THR A 1 292 ? -11.774 5.975 6.065 1.00 95.25 292 THR A C 1
ATOM 2244 O O . THR A 1 292 ? -10.740 5.322 6.142 1.00 95.25 292 THR A O 1
ATOM 2247 N N . ASP A 1 293 ? -11.886 7.081 5.323 1.00 95.06 293 ASP A N 1
ATOM 2248 C CA . ASP A 1 293 ? -10.783 7.675 4.550 1.00 95.06 293 ASP A CA 1
ATOM 2249 C C . ASP A 1 293 ? -10.029 6.651 3.691 1.00 95.06 293 ASP A C 1
ATOM 2251 O O . ASP A 1 293 ? -8.819 6.524 3.772 1.00 95.06 293 ASP A O 1
ATOM 2255 N N . ILE A 1 294 ? -10.773 5.868 2.910 1.00 95.94 294 ILE A N 1
ATOM 2256 C CA . ILE A 1 294 ? -10.229 4.766 2.112 1.00 95.94 294 ILE A CA 1
ATOM 2257 C C . ILE A 1 294 ? -9.795 5.296 0.746 1.00 95.94 294 ILE A C 1
ATOM 2259 O O . ILE A 1 294 ? -10.529 6.073 0.125 1.00 95.94 294 ILE A O 1
ATOM 2263 N N . SER A 1 295 ? -8.652 4.830 0.255 1.00 96.38 295 SER A N 1
ATOM 2264 C CA . SER A 1 295 ? -8.215 5.078 -1.115 1.00 96.38 295 SER A CA 1
ATOM 2265 C C . SER A 1 295 ? -9.169 4.470 -2.154 1.00 96.38 295 SER A C 1
ATOM 2267 O O . SER A 1 295 ? -9.898 3.512 -1.876 1.00 96.38 295 SER A O 1
ATOM 2269 N N . GLN A 1 296 ? -9.213 5.089 -3.334 1.00 94.94 296 GLN A N 1
ATOM 2270 C CA . GLN A 1 296 ? -10.041 4.687 -4.481 1.00 94.94 296 GLN A CA 1
ATOM 2271 C C . GLN A 1 296 ? -9.240 4.901 -5.767 1.00 94.94 296 GLN A C 1
ATOM 2273 O O . GLN A 1 296 ? -9.656 5.622 -6.681 1.00 94.94 296 GLN A O 1
ATOM 2278 N N . GLU A 1 297 ? -8.017 4.386 -5.780 1.00 91.94 297 GLU A N 1
ATOM 2279 C CA . GLU A 1 297 ? -7.119 4.592 -6.902 1.00 91.94 297 GLU A CA 1
ATOM 2280 C C . GLU A 1 297 ? -7.619 3.821 -8.141 1.00 91.94 297 GLU A C 1
ATOM 2282 O O . GLU A 1 297 ? -8.096 2.695 -8.027 1.00 91.94 297 GLU A O 1
ATOM 2287 N N . PRO A 1 298 ? -7.527 4.375 -9.367 1.00 90.69 298 PRO A N 1
ATOM 2288 C CA . PRO A 1 298 ? -7.987 3.649 -10.547 1.00 90.69 298 PRO A CA 1
ATOM 2289 C C . PRO A 1 298 ? -7.112 2.423 -10.828 1.00 90.69 298 PRO A C 1
ATOM 2291 O O . PRO A 1 298 ? -5.941 2.579 -11.210 1.00 90.69 298 PRO A O 1
ATOM 2294 N N . GLY A 1 299 ? -7.701 1.235 -10.702 1.00 91.88 299 GLY A N 1
ATOM 2295 C CA . GLY A 1 299 ? -7.075 -0.069 -10.934 1.00 91.88 299 GLY A CA 1
ATOM 2296 C C . GLY A 1 299 ? -6.396 -0.637 -9.693 1.00 91.88 299 GLY A C 1
ATOM 2297 O O . GLY A 1 299 ? -6.580 -0.122 -8.604 1.00 91.88 299 GLY A O 1
ATOM 2298 N N . VAL A 1 300 ? -5.599 -1.692 -9.863 1.00 94.69 300 VAL A N 1
ATOM 2299 C CA . VAL A 1 300 ? -4.855 -2.331 -8.758 1.00 94.69 300 VAL A CA 1
ATOM 2300 C C . VAL A 1 300 ? -3.440 -1.764 -8.596 1.00 94.69 300 VAL A C 1
ATOM 2302 O O . VAL A 1 300 ? -2.792 -1.975 -7.574 1.00 94.69 300 VAL A O 1
ATOM 2305 N N . CYS A 1 301 ? -2.935 -1.084 -9.630 1.00 94.50 301 CYS A N 1
ATOM 2306 C CA . CYS A 1 301 ? -1.688 -0.322 -9.638 1.00 94.50 301 CYS A CA 1
ATOM 2307 C C . CYS A 1 301 ? -1.765 0.792 -10.701 1.00 94.50 301 CYS A C 1
ATOM 2309 O O . CYS A 1 301 ? -2.806 0.998 -11.329 1.00 94.50 301 CYS A O 1
ATOM 2311 N N . LEU A 1 302 ? -0.668 1.516 -10.953 1.00 91.56 302 LEU A N 1
ATOM 2312 C CA . LEU A 1 302 ? -0.697 2.731 -11.782 1.00 91.56 302 LEU A CA 1
ATOM 2313 C C . LEU A 1 302 ? -1.211 2.556 -13.211 1.00 91.56 302 LEU A C 1
ATOM 2315 O O . LEU A 1 302 ? -1.681 3.526 -13.789 1.00 91.56 302 LEU A O 1
ATOM 2319 N N . ASN A 1 303 ? -1.076 1.378 -13.810 1.00 91.38 303 ASN A N 1
ATOM 2320 C CA . ASN A 1 303 ? -1.345 1.156 -15.230 1.00 91.38 303 ASN A CA 1
ATOM 2321 C C . ASN A 1 303 ? -2.126 -0.143 -15.507 1.00 91.38 303 ASN A C 1
ATOM 2323 O O . ASN A 1 303 ? -2.177 -0.595 -16.652 1.00 91.38 303 ASN A O 1
ATOM 2327 N N . TRP A 1 304 ? -2.723 -0.754 -14.476 1.00 92.06 304 TRP A N 1
ATOM 2328 C CA . TRP A 1 304 ? -3.478 -1.997 -14.624 1.00 92.06 304 TRP A CA 1
ATOM 2329 C C . TRP A 1 304 ? -4.694 -2.084 -13.679 1.00 92.06 304 TRP A C 1
ATOM 2331 O O . TRP A 1 304 ? -4.574 -1.706 -12.513 1.00 92.06 304 TRP A O 1
ATOM 2341 N N . PRO A 1 305 ? -5.831 -2.632 -14.149 1.00 91.69 305 PRO A N 1
ATOM 2342 C CA . PRO A 1 305 ? -6.099 -2.956 -15.549 1.00 91.69 305 PRO A CA 1
ATOM 2343 C C . PRO A 1 305 ? -6.306 -1.711 -16.406 1.00 91.69 305 PRO A C 1
ATOM 2345 O O . PRO A 1 305 ? -6.379 -0.581 -15.929 1.00 91.69 305 PRO A O 1
ATOM 2348 N N . THR A 1 306 ? -6.386 -1.937 -17.712 1.00 87.38 306 THR A N 1
ATOM 2349 C CA . THR A 1 306 ? -6.565 -0.882 -18.717 1.00 87.38 306 THR A CA 1
ATOM 2350 C C . THR A 1 306 ? -7.960 -0.258 -18.679 1.00 87.38 306 THR A C 1
ATOM 2352 O O . THR A 1 306 ? -8.155 0.847 -19.178 1.00 87.38 306 THR A O 1
ATOM 2355 N N . LYS A 1 307 ? -8.934 -0.950 -18.077 1.00 87.38 307 LYS A N 1
ATOM 2356 C CA . LYS A 1 307 ? -10.303 -0.479 -17.843 1.00 87.38 307 LYS A CA 1
ATOM 2357 C C . LYS A 1 307 ? -10.706 -0.802 -16.401 1.00 87.38 307 LYS A C 1
ATOM 2359 O O . LYS A 1 307 ? -11.393 -1.798 -16.197 1.00 87.38 307 LYS A O 1
ATOM 2364 N N . PRO A 1 308 ? -10.220 -0.029 -15.420 1.00 85.81 308 PRO A N 1
ATOM 2365 C CA . PRO A 1 308 ? -10.476 -0.322 -14.018 1.00 85.81 308 PRO A CA 1
ATOM 2366 C C . PRO A 1 308 ? -11.940 -0.087 -13.647 1.00 85.81 308 PRO A C 1
ATOM 2368 O O . PRO A 1 308 ? -12.566 0.852 -14.148 1.00 85.81 308 PRO A O 1
ATOM 2371 N N . ASP A 1 309 ? -12.460 -0.912 -12.739 1.00 80.19 309 ASP A N 1
ATOM 2372 C CA . ASP A 1 309 ? -13.722 -0.637 -12.049 1.00 80.19 309 ASP A CA 1
ATOM 2373 C C . ASP A 1 309 ? -13.537 0.581 -11.129 1.00 80.19 309 ASP A C 1
ATOM 2375 O O . ASP A 1 309 ? -12.607 0.634 -10.322 1.00 80.19 309 ASP A O 1
ATOM 2379 N N . LEU A 1 310 ? -14.393 1.591 -11.276 1.00 79.31 310 LEU A N 1
ATOM 2380 C CA . LEU A 1 310 ? -14.291 2.848 -10.534 1.00 79.31 310 LEU A CA 1
ATOM 2381 C C . LEU A 1 310 ? -15.308 2.878 -9.388 1.00 79.31 310 LEU A C 1
ATOM 2383 O O . LEU A 1 310 ? -16.443 2.434 -9.534 1.00 79.31 310 LEU A O 1
ATOM 2387 N N . GLY A 1 311 ? -14.925 3.485 -8.262 1.00 76.00 311 GLY A N 1
ATOM 2388 C CA . GLY A 1 311 ? -15.854 3.834 -7.179 1.00 76.00 311 GLY A CA 1
ATOM 2389 C C . GLY A 1 311 ? -15.965 2.824 -6.034 1.00 76.00 311 GLY A C 1
ATOM 2390 O O . GLY A 1 311 ? -16.775 3.028 -5.130 1.00 76.00 311 GLY A O 1
ATOM 2391 N N . LYS A 1 312 ? -15.146 1.768 -6.022 1.00 85.75 312 LYS A N 1
ATOM 2392 C CA . LYS A 1 312 ? -14.972 0.895 -4.850 1.00 85.75 312 LYS A CA 1
ATOM 2393 C C . LYS A 1 312 ? -13.715 1.293 -4.080 1.00 85.75 312 LYS A C 1
ATOM 2395 O O . LYS A 1 312 ? -12.744 1.734 -4.678 1.00 85.75 312 LYS A O 1
ATOM 2400 N N . GLY A 1 313 ? -13.739 1.128 -2.757 1.00 94.12 313 GLY A N 1
ATOM 2401 C CA . GLY A 1 313 ? -12.559 1.350 -1.917 1.00 94.12 313 GLY A CA 1
ATOM 2402 C C . GLY A 1 313 ? -11.491 0.281 -2.138 1.00 94.12 313 GLY A C 1
ATOM 2403 O O . GLY A 1 313 ? -11.822 -0.875 -2.421 1.00 94.12 313 GLY A O 1
ATOM 2404 N N . ASP A 1 314 ? -10.223 0.643 -1.968 1.00 97.12 314 ASP A N 1
ATOM 2405 C CA . ASP A 1 314 ? -9.106 -0.294 -2.142 1.00 97.12 314 ASP A CA 1
ATOM 2406 C C . ASP A 1 314 ? -8.887 -1.184 -0.909 1.00 97.12 314 ASP A C 1
ATOM 2408 O O . ASP A 1 314 ? -8.280 -2.249 -1.011 1.00 97.12 314 ASP A O 1
ATOM 2412 N N . LEU A 1 315 ? -9.420 -0.784 0.252 1.00 98.12 315 LEU A N 1
ATOM 2413 C CA . LEU A 1 315 ? -9.591 -1.639 1.429 1.00 98.12 315 LEU A CA 1
ATOM 2414 C C . LEU A 1 315 ? -11.069 -1.979 1.616 1.00 98.12 315 LEU A C 1
ATOM 2416 O O . LEU A 1 315 ? -11.924 -1.092 1.547 1.00 98.12 315 LEU A O 1
ATOM 2420 N N . ARG A 1 316 ? -11.374 -3.255 1.876 1.00 97.56 316 ARG A N 1
ATOM 2421 C CA . ARG A 1 316 ? -12.759 -3.737 2.017 1.00 97.56 316 ARG A CA 1
ATOM 2422 C C . ARG A 1 316 ? -12.935 -4.718 3.171 1.00 97.56 316 ARG A C 1
ATOM 2424 O O . ARG A 1 316 ? -12.094 -5.592 3.401 1.00 97.56 316 ARG A O 1
ATOM 2431 N N . LEU A 1 317 ? -14.075 -4.605 3.849 1.00 97.69 317 LEU A N 1
ATOM 2432 C CA . LEU A 1 317 ? -14.571 -5.530 4.872 1.00 97.69 317 LEU A CA 1
ATOM 2433 C C . LEU A 1 317 ? -15.565 -6.517 4.253 1.00 97.69 317 LEU A C 1
ATOM 2435 O O . LEU A 1 317 ? -16.773 -6.446 4.476 1.00 97.69 317 LEU A O 1
ATOM 2439 N N . ARG A 1 318 ? -15.053 -7.423 3.424 1.00 95.06 318 ARG A N 1
ATOM 2440 C CA . ARG A 1 318 ? -15.890 -8.359 2.672 1.00 95.06 318 ARG A CA 1
ATOM 2441 C C . ARG A 1 318 ? -16.525 -9.418 3.568 1.00 95.06 318 ARG A C 1
ATOM 2443 O O . ARG A 1 318 ? -15.876 -9.971 4.458 1.00 95.06 318 ARG A O 1
ATOM 2450 N N . GLN A 1 319 ? -17.779 -9.762 3.273 1.00 93.81 319 GLN A N 1
ATOM 2451 C CA . GLN A 1 319 ? -18.528 -10.757 4.045 1.00 93.81 319 GLN A CA 1
ATOM 2452 C C . GLN A 1 319 ? -17.963 -12.178 3.905 1.00 93.81 319 GLN A C 1
ATOM 2454 O O . GLN A 1 319 ? -18.050 -12.959 4.850 1.00 93.81 319 GLN A O 1
ATOM 2459 N N . ALA A 1 320 ? -17.369 -12.522 2.757 1.00 93.31 320 ALA A N 1
ATOM 2460 C CA . ALA A 1 320 ? -16.806 -13.854 2.526 1.00 93.31 320 ALA A CA 1
ATOM 2461 C C . ALA A 1 320 ? -15.664 -14.175 3.509 1.00 93.31 320 ALA A C 1
ATOM 2463 O O . ALA A 1 320 ? -15.600 -15.278 4.048 1.00 93.31 320 ALA A O 1
ATOM 2464 N N . GLU A 1 321 ? -14.815 -13.192 3.805 1.00 95.38 321 GLU A N 1
ATOM 2465 C CA . GLU A 1 321 ? -13.704 -13.302 4.751 1.00 95.38 321 GLU A CA 1
ATOM 2466 C C . GLU A 1 321 ? -14.136 -13.046 6.212 1.00 95.38 321 GLU A C 1
ATOM 2468 O O . GLU A 1 321 ? -13.380 -13.331 7.139 1.00 95.38 321 GLU A O 1
ATOM 2473 N N . ASN A 1 322 ? -15.365 -12.556 6.431 1.00 96.88 322 ASN A N 1
ATOM 2474 C CA . ASN A 1 322 ? -15.896 -12.140 7.735 1.00 96.88 322 ASN A CA 1
ATOM 2475 C C . ASN A 1 322 ? -17.271 -12.759 8.067 1.00 96.88 322 ASN A C 1
ATOM 2477 O O . ASN A 1 322 ? -18.111 -12.118 8.693 1.00 96.88 322 ASN A O 1
ATOM 2481 N N . ALA A 1 323 ? -17.519 -14.022 7.700 1.00 93.31 323 ALA A N 1
ATOM 2482 C CA . ALA A 1 323 ? -18.838 -14.670 7.827 1.00 93.31 323 ALA A CA 1
ATOM 2483 C C . ALA A 1 323 ? -19.456 -14.665 9.252 1.00 93.31 323 ALA A C 1
ATOM 2485 O O . ALA A 1 323 ? -20.679 -14.782 9.420 1.00 93.31 323 ALA A O 1
ATOM 2486 N N . GLY A 1 324 ? -18.617 -14.536 10.288 1.00 91.25 324 GLY A N 1
ATOM 2487 C CA . GLY A 1 324 ? -19.025 -14.417 11.693 1.00 91.25 324 GLY A CA 1
ATOM 2488 C C . GLY A 1 324 ? -19.607 -13.051 12.080 1.00 91.25 324 GLY A C 1
ATOM 2489 O O . GLY A 1 324 ? -20.267 -12.953 13.113 1.00 91.25 324 GLY A O 1
ATOM 2490 N N . LEU A 1 325 ? -19.420 -12.025 11.250 1.00 96.25 325 LEU A N 1
ATOM 2491 C CA . LEU A 1 325 ? -19.904 -10.664 11.466 1.00 96.25 325 LEU A CA 1
ATOM 2492 C C . LEU A 1 325 ? -21.157 -10.380 10.622 1.00 96.25 325 LEU A C 1
ATOM 2494 O O . LEU A 1 325 ? -21.474 -11.087 9.662 1.00 96.25 325 LEU A O 1
ATOM 2498 N N . GLU A 1 326 ? -21.905 -9.370 11.038 1.00 96.62 326 GLU A N 1
ATOM 2499 C CA . GLU A 1 326 ? -23.067 -8.809 10.361 1.00 96.62 326 GLU A CA 1
ATOM 2500 C C . GLU A 1 326 ? -22.652 -7.577 9.551 1.00 96.62 326 GLU A C 1
ATOM 2502 O O . GLU A 1 326 ? -21.911 -6.719 10.039 1.00 96.62 326 GLU A O 1
ATOM 2507 N N . VAL A 1 327 ? -23.149 -7.478 8.317 1.00 96.31 327 VAL A N 1
ATOM 2508 C CA . VAL A 1 327 ? -22.921 -6.318 7.450 1.00 96.31 327 VAL A CA 1
ATOM 2509 C C . VAL A 1 327 ? -23.826 -5.168 7.874 1.00 96.31 327 VAL A C 1
ATOM 2511 O O . VAL A 1 327 ? -25.045 -5.297 7.851 1.00 96.31 327 VAL A O 1
ATOM 2514 N N . VAL A 1 328 ? -23.228 -4.024 8.206 1.00 95.12 328 VAL A N 1
ATOM 2515 C CA . VAL A 1 328 ? -23.947 -2.759 8.441 1.00 95.12 328 VAL A CA 1
ATOM 2516 C C . VAL A 1 328 ? -23.912 -1.897 7.181 1.00 95.12 328 VAL A C 1
ATOM 2518 O O . VAL A 1 328 ? -24.925 -1.353 6.750 1.00 95.12 328 VAL A O 1
ATOM 2521 N N . THR A 1 329 ? -22.735 -1.779 6.570 1.00 94.19 329 THR A N 1
ATOM 2522 C CA . THR A 1 329 ? -22.539 -1.143 5.265 1.00 94.19 329 THR A CA 1
ATOM 2523 C C . THR A 1 329 ? -21.608 -2.026 4.460 1.00 94.19 329 THR A C 1
ATOM 2525 O O . THR A 1 329 ? -20.521 -2.359 4.937 1.00 94.19 329 THR A O 1
ATOM 2528 N N . GLU A 1 330 ? -22.038 -2.401 3.256 1.00 91.94 330 GLU A N 1
ATOM 2529 C CA . GLU A 1 330 ? -21.276 -3.272 2.361 1.00 91.94 330 GLU A CA 1
ATOM 2530 C C . GLU A 1 330 ? -19.833 -2.778 2.211 1.00 91.94 330 GLU A C 1
ATOM 2532 O O . GLU A 1 330 ? -19.588 -1.580 2.051 1.00 91.94 330 GLU A O 1
ATOM 2537 N N . ASP A 1 331 ? -18.884 -3.706 2.360 1.00 92.38 331 ASP A N 1
ATOM 2538 C CA . ASP A 1 331 ? -17.433 -3.501 2.288 1.00 92.38 331 ASP A CA 1
ATOM 2539 C C . ASP A 1 331 ? -16.823 -2.460 3.245 1.00 92.38 331 ASP A C 1
ATOM 2541 O O . ASP A 1 331 ? -15.602 -2.299 3.270 1.00 92.38 331 ASP A O 1
ATOM 2545 N N . ARG A 1 332 ? -17.618 -1.777 4.073 1.00 95.12 332 ARG A N 1
ATOM 2546 C CA . ARG A 1 332 ? -17.152 -0.639 4.880 1.00 95.12 332 ARG A CA 1
ATOM 2547 C C . ARG A 1 332 ? -17.369 -0.795 6.366 1.00 95.12 332 ARG A C 1
ATOM 2549 O O . ARG A 1 332 ? -16.554 -0.289 7.131 1.00 95.12 332 ARG A O 1
ATOM 2556 N N . LYS A 1 333 ? -18.462 -1.428 6.786 1.00 97.69 333 LYS A N 1
ATOM 2557 C CA . LYS A 1 333 ? -18.844 -1.465 8.197 1.00 97.69 333 LYS A CA 1
ATOM 2558 C C . LYS A 1 333 ? -19.446 -2.805 8.576 1.00 97.69 333 LYS A C 1
ATOM 2560 O O . LYS A 1 333 ? -20.488 -3.183 8.040 1.00 97.69 333 LYS A O 1
ATOM 2565 N N . LEU A 1 334 ? -18.809 -3.482 9.526 1.00 98.06 334 LEU A N 1
ATOM 2566 C CA . LEU A 1 334 ? -19.241 -4.770 10.064 1.00 98.06 334 LEU A CA 1
ATOM 2567 C C . LEU A 1 334 ? -19.437 -4.689 11.577 1.00 98.06 334 LEU A C 1
ATOM 2569 O O . LEU A 1 334 ? -18.802 -3.881 12.258 1.00 98.06 334 LEU A O 1
ATOM 2573 N N . ARG A 1 335 ? -20.293 -5.557 12.109 1.00 97.31 335 ARG A N 1
ATOM 2574 C CA . ARG A 1 335 ? -20.625 -5.628 13.534 1.00 97.31 335 ARG A CA 1
ATOM 2575 C C . ARG A 1 335 ? -20.734 -7.072 14.011 1.00 97.31 335 ARG A C 1
ATOM 2577 O O . ARG A 1 335 ? -21.040 -7.960 13.223 1.00 97.31 335 ARG A O 1
ATOM 2584 N N . THR A 1 336 ? -20.485 -7.349 15.284 1.00 97.12 336 THR A N 1
ATOM 2585 C CA . THR A 1 336 ? -20.727 -8.689 15.844 1.00 97.12 336 THR A CA 1
ATOM 2586 C C . THR A 1 336 ? -22.223 -9.011 15.900 1.00 97.12 336 THR A C 1
ATOM 2588 O O . THR A 1 336 ? -23.045 -8.136 16.137 1.00 97.12 336 THR A O 1
ATOM 2591 N N . LYS A 1 337 ? -22.597 -10.288 15.738 1.00 93.00 337 LYS A N 1
ATOM 2592 C CA . LYS A 1 337 ? -24.003 -10.760 15.790 1.00 93.00 337 LYS A CA 1
ATOM 2593 C C . LYS A 1 337 ? -24.616 -10.762 17.207 1.00 93.00 337 LYS A C 1
ATOM 2595 O O . LYS A 1 337 ? -25.651 -11.379 17.436 1.00 93.00 337 LYS A O 1
ATOM 2600 N N . GLY A 1 338 ? -23.941 -10.141 18.170 1.00 90.94 338 GLY A N 1
ATOM 2601 C CA . GLY A 1 338 ? -24.282 -10.140 19.587 1.00 90.94 338 GLY A CA 1
ATOM 2602 C C . GLY A 1 338 ? -23.113 -9.670 20.450 1.00 90.94 338 GLY A C 1
ATOM 2603 O O . GLY A 1 338 ? -22.070 -9.247 19.936 1.00 90.94 338 GLY A O 1
ATOM 2604 N N . LEU A 1 339 ? -23.299 -9.772 21.766 1.00 91.81 339 LEU A N 1
ATOM 2605 C CA . LEU A 1 339 ? -22.280 -9.444 22.756 1.00 91.81 339 LEU A CA 1
ATOM 2606 C C . LEU A 1 339 ? -21.262 -10.586 22.854 1.00 91.81 339 LEU A C 1
ATOM 2608 O O . LEU A 1 339 ? -21.623 -11.740 23.085 1.00 91.81 339 LEU A O 1
ATOM 2612 N N . VAL A 1 340 ? -19.985 -10.267 22.683 1.00 93.06 340 VAL A N 1
ATOM 2613 C CA . VAL A 1 340 ? -18.867 -11.217 22.740 1.00 93.06 340 VAL A CA 1
ATOM 2614 C C . VAL A 1 340 ? -17.711 -10.621 23.542 1.00 93.06 340 VAL A C 1
ATOM 2616 O O . VAL A 1 340 ? -17.675 -9.423 23.804 1.00 93.06 340 VAL A O 1
ATOM 2619 N N . GLN A 1 341 ? -16.758 -11.449 23.965 1.00 90.88 341 GLN A N 1
ATOM 2620 C CA . GLN A 1 341 ? -15.543 -10.963 24.639 1.00 90.88 341 GLN A CA 1
ATOM 2621 C C . GLN A 1 341 ? -14.408 -10.652 23.665 1.00 90.88 341 GLN A C 1
ATOM 2623 O O . GLN A 1 341 ? -13.467 -9.935 23.998 1.00 90.88 341 GLN A O 1
ATOM 2628 N N . GLU A 1 342 ? -14.503 -11.199 22.459 1.00 93.19 342 GLU A N 1
ATOM 2629 C CA . GLU A 1 342 ? -13.494 -11.092 21.424 1.00 93.19 342 GLU A CA 1
ATOM 2630 C C . GLU A 1 342 ? -14.161 -11.104 20.055 1.00 93.19 342 GLU A C 1
ATOM 2632 O O . GLU A 1 342 ? -15.092 -11.875 19.809 1.00 93.19 342 GLU A O 1
ATOM 2637 N N . ALA A 1 343 ? -13.652 -10.267 19.160 1.00 95.19 343 ALA A N 1
ATOM 2638 C CA . ALA A 1 343 ? -14.052 -10.234 17.768 1.00 95.19 343 ALA A CA 1
ATOM 2639 C C . ALA A 1 343 ? -12.820 -10.147 16.869 1.00 95.19 343 ALA A C 1
ATOM 2641 O O . ALA A 1 343 ? -11.852 -9.446 17.159 1.00 95.19 343 ALA A O 1
ATOM 2642 N N . THR A 1 344 ? -12.877 -10.866 15.755 1.00 97.00 344 THR A N 1
ATOM 2643 C CA . THR A 1 344 ? -11.846 -10.863 14.722 1.00 97.00 344 THR A CA 1
ATOM 2644 C C . THR A 1 344 ? -12.433 -10.286 13.441 1.00 97.00 344 THR A C 1
ATOM 2646 O O . THR A 1 344 ? -13.486 -10.736 12.992 1.00 97.00 344 THR A O 1
ATOM 2649 N N . LEU A 1 345 ? -11.706 -9.355 12.835 1.00 97.94 345 LEU A N 1
ATOM 2650 C CA . LEU A 1 345 ? -11.968 -8.760 11.534 1.00 97.94 345 LEU A CA 1
ATOM 2651 C C . LEU A 1 345 ? -10.835 -9.112 10.563 1.00 97.94 345 LEU A C 1
ATOM 2653 O O . LEU A 1 345 ? -9.661 -9.095 10.932 1.00 97.94 345 LEU A O 1
ATOM 2657 N N . VAL A 1 346 ? -11.175 -9.376 9.308 1.00 98.50 346 VAL A N 1
ATOM 2658 C CA . VAL A 1 346 ? -10.234 -9.481 8.191 1.00 98.50 346 VAL A CA 1
ATOM 2659 C C . VAL A 1 346 ? -10.467 -8.307 7.245 1.00 98.50 346 VAL A C 1
ATOM 2661 O O . VAL A 1 346 ? -11.553 -8.161 6.681 1.00 98.50 346 VAL A O 1
ATOM 2664 N N . VAL A 1 347 ? -9.443 -7.477 7.060 1.00 98.56 347 VAL A N 1
ATOM 2665 C CA . VAL A 1 347 ? -9.434 -6.370 6.095 1.00 98.56 347 VAL A CA 1
ATOM 2666 C C . VAL A 1 347 ? -8.719 -6.837 4.833 1.00 98.56 347 VAL A C 1
ATOM 2668 O O . VAL A 1 347 ? -7.629 -7.401 4.914 1.00 98.56 347 VAL A O 1
ATOM 2671 N N . SER A 1 348 ? -9.332 -6.623 3.673 1.00 98.44 348 SER A N 1
ATOM 2672 C CA . SER A 1 348 ? -8.837 -7.096 2.376 1.00 98.44 348 SER A CA 1
ATOM 2673 C C . SER A 1 348 ? -8.333 -5.938 1.516 1.00 98.44 348 SER A C 1
ATOM 2675 O O . SER A 1 348 ? -9.070 -4.967 1.350 1.00 98.44 348 SER A O 1
ATOM 2677 N N . ALA A 1 349 ? -7.122 -6.046 0.959 1.00 98.31 349 ALA A N 1
ATOM 2678 C CA . ALA A 1 349 ? -6.530 -5.047 0.066 1.00 98.31 349 ALA A CA 1
ATOM 2679 C C . ALA A 1 349 ? -6.694 -5.432 -1.412 1.00 98.31 349 ALA A C 1
ATOM 2681 O O . ALA A 1 349 ? -6.499 -6.591 -1.784 1.00 98.31 349 ALA A O 1
ATOM 2682 N N . PHE A 1 350 ? -7.056 -4.453 -2.238 1.00 97.50 350 PHE A N 1
ATOM 2683 C CA . PHE A 1 350 ? -7.319 -4.597 -3.675 1.00 97.50 350 PHE A CA 1
ATOM 2684 C C . PHE A 1 350 ? -6.350 -3.791 -4.550 1.00 97.50 350 PHE A C 1
ATOM 2686 O O . PHE A 1 350 ? -6.228 -4.083 -5.736 1.00 97.50 350 PHE A O 1
ATOM 2693 N N . ASP A 1 351 ? -5.612 -2.844 -3.968 1.00 97.69 351 ASP A N 1
ATOM 2694 C CA . ASP A 1 351 ? -4.575 -2.053 -4.638 1.00 97.69 351 ASP A CA 1
ATOM 2695 C C . ASP A 1 351 ? -3.227 -2.219 -3.915 1.00 97.69 351 ASP A C 1
ATOM 2697 O O . ASP A 1 351 ? -3.173 -2.397 -2.695 1.00 97.69 351 ASP A O 1
ATOM 2701 N N . TYR A 1 352 ? -2.122 -2.154 -4.659 1.00 98.00 352 TYR A N 1
ATOM 2702 C CA . TYR A 1 352 ? -0.761 -2.259 -4.115 1.00 98.00 352 TYR A CA 1
ATOM 2703 C C . TYR A 1 352 ? -0.321 -1.070 -3.239 1.00 98.00 352 TYR A C 1
ATOM 2705 O O . TYR A 1 352 ? 0.732 -1.143 -2.602 1.00 98.00 352 TYR A O 1
ATOM 2713 N N . ALA A 1 353 ? -1.096 0.010 -3.207 1.00 97.31 353 ALA A N 1
ATOM 2714 C CA . ALA A 1 353 ? -0.975 1.143 -2.297 1.00 97.31 353 ALA A CA 1
ATOM 2715 C C . ALA A 1 353 ? -2.299 1.434 -1.570 1.00 97.31 353 ALA A C 1
ATOM 2717 O O . ALA A 1 353 ? -2.547 2.576 -1.190 1.00 97.31 353 ALA A O 1
ATOM 2718 N N . ALA A 1 354 ? -3.146 0.416 -1.370 1.00 97.94 354 ALA A N 1
ATOM 2719 C CA . ALA A 1 354 ? -4.399 0.575 -0.641 1.00 97.94 354 ALA A CA 1
ATOM 2720 C C . ALA A 1 354 ? -4.151 1.149 0.761 1.00 97.94 354 ALA A C 1
ATOM 2722 O O . ALA A 1 354 ? -3.379 0.582 1.535 1.00 97.94 354 ALA A O 1
ATOM 2723 N N . TRP A 1 355 ? -4.829 2.243 1.101 1.00 98.12 355 TRP A N 1
ATOM 2724 C CA . TRP A 1 355 ? -4.723 2.857 2.422 1.00 98.12 355 TRP A CA 1
ATOM 2725 C C . TRP A 1 355 ? -6.093 3.243 2.980 1.00 98.12 355 TRP A C 1
ATOM 2727 O O . TRP A 1 355 ? -7.062 3.432 2.239 1.00 98.12 355 TRP A O 1
ATOM 2737 N N . GLY A 1 356 ? -6.190 3.338 4.303 1.00 97.19 356 GLY A N 1
ATOM 2738 C CA . GLY A 1 356 ? -7.379 3.828 4.983 1.00 97.19 356 GLY A CA 1
ATOM 2739 C C . GLY A 1 356 ? -7.291 3.763 6.499 1.00 97.19 356 GLY A C 1
ATOM 2740 O O . GLY A 1 356 ? -6.281 3.370 7.075 1.00 97.19 356 GLY A O 1
ATOM 2741 N N . VAL A 1 357 ? -8.379 4.151 7.155 1.00 95.88 357 VAL A N 1
ATOM 2742 C CA . VAL A 1 357 ? -8.463 4.264 8.612 1.00 95.88 357 VAL A CA 1
ATOM 2743 C C . VAL A 1 357 ? -9.516 3.305 9.148 1.00 95.88 357 VAL A C 1
ATOM 2745 O O . VAL A 1 357 ? -10.699 3.451 8.843 1.00 95.88 357 VAL A O 1
ATOM 2748 N N . LEU A 1 358 ? -9.111 2.357 9.990 1.00 96.62 358 LEU A N 1
ATOM 2749 C CA . LEU A 1 358 ? -10.013 1.454 10.697 1.00 96.62 358 LEU A CA 1
ATOM 2750 C C . LEU A 1 358 ? -10.421 2.052 12.045 1.00 96.62 358 LEU A C 1
ATOM 2752 O O . LEU A 1 358 ? -9.592 2.214 12.940 1.00 96.62 358 LEU A O 1
ATOM 2756 N N . LYS A 1 359 ? -11.710 2.333 12.209 1.00 95.00 359 LYS A N 1
ATOM 2757 C CA . LYS A 1 359 ? -12.329 2.718 13.480 1.00 95.00 359 LYS A CA 1
ATOM 2758 C C . LYS A 1 359 ? -12.956 1.504 14.146 1.00 95.00 359 LYS A C 1
ATOM 2760 O O . LYS A 1 359 ? -13.609 0.693 13.487 1.00 95.00 359 LYS A O 1
ATOM 2765 N N . ILE A 1 360 ? -12.768 1.403 15.457 1.00 93.31 360 ILE A N 1
ATOM 2766 C CA . ILE A 1 360 ? -13.292 0.308 16.273 1.00 93.31 360 ILE A CA 1
ATOM 2767 C C . ILE A 1 360 ? -14.049 0.921 17.439 1.00 93.31 360 ILE A C 1
ATOM 2769 O O . ILE A 1 360 ? -13.508 1.748 18.169 1.00 93.31 360 ILE A O 1
ATOM 2773 N N . THR A 1 361 ? -15.297 0.508 17.616 1.00 92.56 361 THR A N 1
ATOM 2774 C CA . THR A 1 361 ? -16.120 0.898 18.764 1.00 92.56 361 THR A CA 1
ATOM 2775 C C . THR A 1 361 ? -16.656 -0.350 19.441 1.00 92.56 361 THR A C 1
ATOM 2777 O O . THR A 1 361 ? -17.082 -1.279 18.751 1.00 92.56 361 THR A O 1
ATOM 2780 N N . ALA A 1 362 ? -16.684 -0.355 20.770 1.00 91.38 362 ALA A N 1
ATOM 2781 C CA . ALA A 1 362 ? -17.259 -1.437 21.555 1.00 91.38 362 ALA A CA 1
ATOM 2782 C C . ALA A 1 362 ? -18.302 -0.889 22.526 1.00 91.38 362 ALA A C 1
ATOM 2784 O O . ALA A 1 362 ? -18.064 0.135 23.169 1.00 91.38 362 ALA A O 1
ATOM 2785 N N . LYS A 1 363 ? -19.447 -1.564 22.624 1.00 90.19 363 LYS A N 1
ATOM 2786 C CA . LYS A 1 363 ? -20.537 -1.195 23.535 1.00 90.19 363 LYS A CA 1
ATOM 2787 C C . LYS A 1 363 ? -20.914 -2.368 24.420 1.00 90.19 363 LYS A C 1
ATOM 2789 O O . LYS A 1 363 ? -21.062 -3.478 23.917 1.00 90.19 363 LYS A O 1
ATOM 2794 N N . ASP A 1 364 ? -21.059 -2.136 25.719 1.00 85.38 364 ASP A N 1
ATOM 2795 C CA . ASP A 1 364 ? -21.525 -3.165 26.651 1.00 85.38 364 ASP A CA 1
ATOM 2796 C C . ASP A 1 364 ? -23.031 -3.456 26.494 1.00 85.38 364 ASP A C 1
ATOM 2798 O O . ASP A 1 364 ? -23.727 -2.874 25.656 1.00 85.38 364 ASP A O 1
ATOM 2802 N N . LYS A 1 365 ? -23.550 -4.368 27.324 1.00 82.19 365 LYS A N 1
ATOM 2803 C CA . LYS A 1 365 ? -24.975 -4.742 27.350 1.00 82.19 365 LYS A CA 1
ATOM 2804 C C . LYS A 1 365 ? -25.931 -3.573 27.627 1.00 82.19 365 LYS A C 1
ATOM 2806 O O . LYS A 1 365 ? -27.097 -3.657 27.253 1.00 82.19 365 LYS A O 1
ATOM 2811 N N . ASP A 1 366 ? -25.450 -2.523 28.290 1.00 75.50 366 ASP A N 1
ATOM 2812 C CA . ASP A 1 366 ? -26.225 -1.344 28.679 1.00 75.50 366 ASP A CA 1
ATOM 2813 C C . ASP A 1 366 ? -26.070 -0.213 27.636 1.00 75.50 366 ASP A C 1
ATOM 2815 O O . ASP A 1 366 ? -26.614 0.881 27.797 1.00 75.50 366 ASP A O 1
ATOM 2819 N N . GLY A 1 367 ? -25.347 -0.477 26.537 1.00 75.81 367 GLY A N 1
ATOM 2820 C CA . GLY A 1 367 ? -25.103 0.458 25.441 1.00 75.81 367 GLY A CA 1
ATOM 2821 C C . GLY A 1 367 ? -24.004 1.482 25.726 1.00 75.81 367 GLY A C 1
ATOM 2822 O O . GLY A 1 367 ? -23.838 2.425 24.944 1.00 75.81 367 GLY A O 1
ATOM 2823 N N . LYS A 1 368 ? -23.250 1.324 26.819 1.00 80.25 368 LYS A N 1
ATOM 2824 C CA . LYS A 1 368 ? -22.145 2.213 27.186 1.00 80.25 368 LYS A CA 1
ATOM 2825 C C . LYS A 1 368 ? -20.914 1.891 26.344 1.00 80.25 368 LYS A C 1
ATOM 2827 O O . LYS A 1 368 ? -20.535 0.732 26.203 1.00 80.25 368 LYS A O 1
ATOM 2832 N N . GLU A 1 369 ? -20.270 2.928 25.810 1.00 84.31 369 GLU A N 1
ATOM 2833 C CA . GLU A 1 369 ? -19.020 2.772 25.064 1.00 84.31 369 GLU A CA 1
ATOM 2834 C C . GLU A 1 369 ? -17.861 2.401 25.994 1.00 84.31 369 GLU A C 1
ATOM 2836 O O . GLU A 1 369 ? -17.630 3.038 27.029 1.00 84.31 369 GLU A O 1
ATOM 2841 N N . LEU A 1 370 ? -17.145 1.348 25.609 1.00 83.94 370 LEU A N 1
ATOM 2842 C CA . LEU A 1 370 ? -15.940 0.878 26.274 1.00 83.94 370 LEU A CA 1
ATOM 2843 C C . LEU A 1 370 ? -14.717 1.562 25.669 1.00 83.94 370 LEU A C 1
ATOM 2845 O O . LEU A 1 370 ? -14.676 1.867 24.474 1.00 83.94 370 LEU A O 1
ATOM 2849 N N . LYS A 1 371 ? -13.700 1.784 26.499 1.00 83.38 371 LYS A N 1
ATOM 2850 C CA . LYS A 1 371 ? -12.457 2.411 26.060 1.00 83.38 371 LYS A CA 1
ATOM 2851 C C . LYS A 1 371 ? -11.698 1.454 25.145 1.00 83.38 371 LYS A C 1
ATOM 2853 O O . LYS A 1 371 ? -11.420 0.323 25.529 1.00 83.38 371 LYS A O 1
ATOM 2858 N N . VAL A 1 372 ? -11.337 1.920 23.951 1.00 84.00 372 VAL A N 1
ATOM 2859 C CA . VAL A 1 372 ? -10.534 1.153 22.990 1.00 84.00 372 VAL A CA 1
ATOM 2860 C C . VAL A 1 372 ? -9.081 1.608 23.055 1.00 84.00 372 VAL A C 1
ATOM 2862 O O . VAL A 1 372 ? -8.777 2.801 23.026 1.00 84.00 372 VAL A O 1
ATOM 2865 N N . THR A 1 373 ? -8.177 0.642 23.164 1.00 82.69 373 THR A N 1
ATOM 2866 C CA . THR A 1 373 ? -6.735 0.849 23.256 1.00 82.69 373 THR A CA 1
ATOM 2867 C C . THR A 1 373 ? -5.994 0.029 22.213 1.00 82.69 373 THR A C 1
ATOM 2869 O O . THR A 1 373 ? -6.379 -1.088 21.874 1.00 82.69 373 THR A O 1
ATOM 2872 N N . TYR A 1 374 ? -4.907 0.606 21.715 1.00 77.50 374 TYR A N 1
ATOM 2873 C CA . TYR A 1 374 ? -3.955 -0.017 20.808 1.00 77.50 374 TYR A CA 1
ATOM 2874 C C . TYR A 1 374 ? -2.546 0.264 21.342 1.00 77.50 374 TYR A C 1
ATOM 2876 O O . TYR A 1 374 ? -2.215 1.418 21.613 1.00 77.50 374 TYR A O 1
ATOM 2884 N N . HIS A 1 375 ? -1.733 -0.770 21.584 1.00 68.56 375 HIS A N 1
ATOM 2885 C CA . HIS A 1 375 ? -0.411 -0.646 22.234 1.00 68.56 375 HIS A CA 1
ATOM 2886 C C . HIS A 1 375 ? -0.408 0.204 23.521 1.00 68.56 375 HIS A C 1
ATOM 2888 O O . HIS A 1 375 ? 0.490 1.016 23.751 1.00 68.56 375 HIS A O 1
ATOM 2894 N N . LYS A 1 376 ? -1.415 0.020 24.385 1.00 65.44 376 LYS A N 1
ATOM 2895 C CA . LYS A 1 376 ? -1.609 0.797 25.629 1.00 65.44 376 LYS A CA 1
ATOM 2896 C C . LYS A 1 376 ? -1.837 2.307 25.415 1.00 65.44 376 LYS A C 1
ATOM 2898 O O . LYS A 1 376 ? -1.857 3.058 26.390 1.00 65.44 376 LYS A O 1
ATOM 2903 N N . GLN A 1 377 ? -2.039 2.759 24.178 1.00 66.31 377 GLN A N 1
ATOM 2904 C CA . GLN A 1 377 ? -2.461 4.117 23.848 1.00 66.31 377 GLN A CA 1
ATOM 2905 C C . GLN A 1 377 ? -3.948 4.127 23.499 1.00 66.31 377 GLN A C 1
ATOM 2907 O O . GLN A 1 377 ? -4.469 3.204 22.874 1.00 66.31 377 GLN A O 1
ATOM 2912 N N . GLU A 1 378 ? -4.651 5.173 23.923 1.00 66.94 378 GLU A N 1
ATOM 2913 C CA . GLU A 1 378 ? -6.046 5.380 23.548 1.00 66.94 378 GLU A CA 1
ATOM 2914 C C . GLU A 1 378 ? -6.089 5.882 22.103 1.00 66.94 378 GLU A C 1
ATOM 2916 O O . GLU A 1 378 ? -5.833 7.052 21.821 1.00 66.94 378 GLU A O 1
ATOM 2921 N N . LEU A 1 379 ? -6.344 4.960 21.180 1.00 65.38 379 LEU A N 1
ATOM 2922 C CA . LEU A 1 379 ? -6.458 5.223 19.753 1.00 65.38 379 LEU A CA 1
ATOM 2923 C C . LEU A 1 379 ? -7.788 4.642 19.290 1.00 65.38 379 LEU A C 1
ATOM 2925 O O . LEU A 1 379 ? -7.970 3.430 19.232 1.00 65.38 379 LEU A O 1
ATOM 2929 N N . SER A 1 380 ? -8.723 5.524 18.948 1.00 63.84 380 SER A N 1
ATOM 2930 C CA . SER A 1 380 ? -10.023 5.148 18.379 1.00 63.84 380 SER A CA 1
ATOM 2931 C C . SER A 1 380 ? -9.945 4.794 16.888 1.00 63.84 380 SER A C 1
ATOM 2933 O O . SER A 1 380 ? -10.946 4.397 16.287 1.00 63.84 380 SER A O 1
ATOM 2935 N N . SER A 1 381 ? -8.766 4.942 16.278 1.00 84.00 381 SER A N 1
ATOM 2936 C CA . SER A 1 381 ? -8.538 4.724 14.854 1.00 84.00 381 SER A CA 1
ATOM 2937 C C . SER A 1 381 ? -7.134 4.198 14.571 1.00 84.00 381 SER A C 1
ATOM 2939 O O . SER A 1 381 ? -6.163 4.717 15.124 1.00 84.00 381 SER A O 1
ATOM 2941 N N . ILE A 1 382 ? -7.034 3.235 13.662 1.00 91.69 382 ILE A N 1
ATOM 2942 C CA . ILE A 1 382 ? -5.788 2.592 13.236 1.00 91.69 382 ILE A CA 1
ATOM 2943 C C . ILE A 1 382 ? -5.592 2.870 11.743 1.00 91.69 382 ILE A C 1
ATOM 2945 O O . ILE A 1 382 ? -6.498 2.615 10.952 1.00 91.69 382 ILE A O 1
ATOM 2949 N N . GLN A 1 383 ? -4.433 3.407 11.359 1.00 94.19 383 GLN A N 1
ATOM 2950 C CA . GLN A 1 383 ? -4.058 3.555 9.948 1.00 94.19 383 GLN A CA 1
ATOM 2951 C C . GLN A 1 383 ? -3.731 2.174 9.372 1.00 94.19 383 GLN A C 1
ATOM 2953 O O . GLN A 1 383 ? -3.092 1.371 10.040 1.00 94.19 383 GLN A O 1
ATOM 2958 N N . LEU A 1 384 ? -4.190 1.870 8.165 1.00 96.88 384 LEU A N 1
ATOM 2959 C CA . LEU A 1 384 ? -3.862 0.643 7.446 1.00 96.88 384 LEU A CA 1
ATOM 2960 C C . LEU A 1 384 ? -3.361 1.033 6.050 1.00 96.88 384 LEU A C 1
ATOM 2962 O O . LEU A 1 384 ? -4.144 1.626 5.312 1.00 96.88 384 LEU A O 1
ATOM 2966 N N . PRO A 1 385 ? -2.122 0.691 5.653 1.00 97.69 385 PRO A N 1
ATOM 2967 C CA . PRO A 1 385 ? -1.052 0.103 6.470 1.00 97.69 385 PRO A CA 1
ATOM 2968 C C . PRO A 1 385 ? -0.567 1.048 7.581 1.00 97.69 385 PRO A C 1
ATOM 2970 O O . PRO A 1 385 ? -1.068 2.162 7.722 1.00 97.69 385 PRO A O 1
ATOM 2973 N N . LYS A 1 386 ? 0.414 0.598 8.373 1.00 95.56 386 LYS A N 1
ATOM 2974 C CA . LYS A 1 386 ? 1.121 1.483 9.302 1.00 95.56 386 LYS A CA 1
ATOM 2975 C C . LYS A 1 386 ? 1.777 2.632 8.52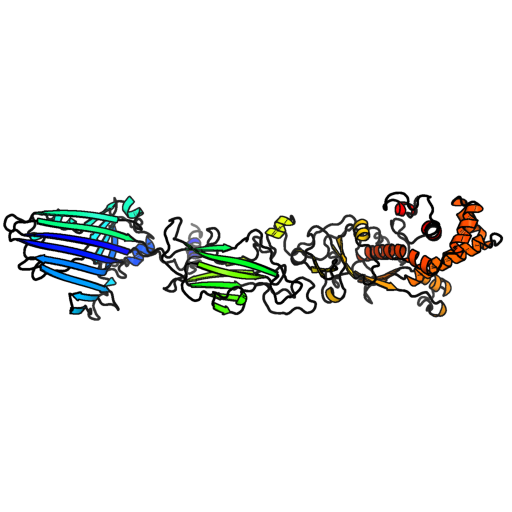3 1.00 95.56 386 LYS A C 1
ATOM 2977 O O . LYS A 1 386 ? 2.544 2.371 7.599 1.00 95.56 386 LYS A O 1
ATOM 2982 N N . ASP A 1 387 ? 1.433 3.857 8.905 1.00 94.38 387 ASP A N 1
ATOM 2983 C CA . ASP A 1 387 ? 1.831 5.111 8.257 1.00 94.38 387 ASP A CA 1
ATOM 2984 C C . ASP A 1 387 ? 1.898 6.218 9.330 1.00 94.38 387 ASP A C 1
ATOM 2986 O O . ASP A 1 387 ? 0.898 6.878 9.647 1.00 94.38 387 ASP A O 1
ATOM 2990 N N . GLU A 1 388 ? 3.049 6.345 9.993 1.00 90.56 388 GLU A N 1
ATOM 2991 C CA . GLU A 1 388 ? 3.254 7.308 11.084 1.00 90.56 388 GLU A CA 1
ATOM 2992 C C . GLU A 1 388 ? 3.386 8.755 10.579 1.00 90.56 388 GLU A C 1
ATOM 2994 O O . GLU A 1 388 ? 2.941 9.687 11.263 1.00 90.56 388 GLU A O 1
ATOM 2999 N N . ASP A 1 389 ? 3.956 8.958 9.386 1.00 89.75 389 ASP A N 1
ATOM 3000 C CA . ASP A 1 389 ? 4.166 10.284 8.7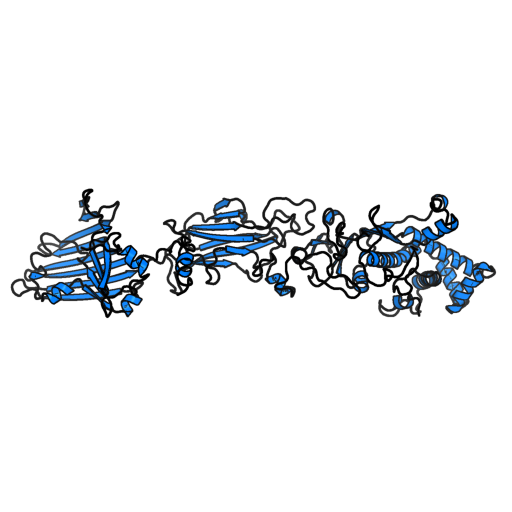86 1.00 89.75 389 ASP A CA 1
ATOM 3001 C C . ASP A 1 389 ? 2.966 10.779 7.944 1.00 89.75 389 ASP A C 1
ATOM 3003 O O . ASP A 1 389 ? 2.917 11.954 7.556 1.00 89.75 389 ASP A O 1
ATOM 3007 N N . ARG A 1 390 ? 1.945 9.928 7.769 1.00 91.94 390 ARG A N 1
ATOM 3008 C CA . ARG A 1 390 ? 0.672 10.182 7.072 1.00 91.94 390 ARG A CA 1
ATOM 3009 C C . ARG A 1 390 ? 0.849 10.518 5.596 1.00 91.94 390 ARG A C 1
ATOM 3011 O O . ARG A 1 390 ? 0.091 11.325 5.040 1.00 91.94 390 ARG A O 1
ATOM 3018 N N . ASN A 1 391 ? 1.847 9.925 4.956 1.00 92.06 391 ASN A N 1
ATOM 3019 C CA . ASN A 1 391 ? 2.129 10.120 3.537 1.00 92.06 391 ASN A CA 1
ATOM 3020 C C . ASN A 1 391 ? 1.406 9.093 2.631 1.00 92.06 391 ASN A C 1
ATOM 3022 O O . ASN A 1 391 ? 1.525 9.189 1.406 1.00 92.06 391 ASN A O 1
ATOM 3026 N N . ARG A 1 392 ? 0.619 8.168 3.207 1.00 95.56 392 ARG A N 1
ATOM 3027 C CA . ARG A 1 392 ? -0.124 7.072 2.547 1.00 95.56 392 ARG A CA 1
ATOM 3028 C C . ARG A 1 392 ? 0.754 5.933 2.024 1.00 95.56 392 ARG A C 1
ATOM 3030 O O . ARG A 1 392 ? 0.336 5.169 1.151 1.00 95.56 392 ARG A O 1
ATOM 3037 N N . ILE A 1 393 ? 1.974 5.819 2.527 1.00 97.94 393 ILE A N 1
ATOM 3038 C CA . ILE A 1 393 ? 2.952 4.790 2.186 1.00 97.94 393 ILE A CA 1
ATOM 3039 C C . ILE A 1 393 ? 3.193 3.960 3.444 1.00 97.94 393 ILE A C 1
ATOM 3041 O O . ILE A 1 393 ? 3.237 4.482 4.548 1.00 97.94 393 ILE A O 1
ATOM 3045 N N . ALA A 1 394 ? 3.325 2.642 3.287 1.00 98.12 394 ALA A N 1
ATOM 3046 C CA . ALA A 1 394 ? 3.646 1.795 4.426 1.00 98.12 394 ALA A CA 1
ATOM 3047 C C . ALA A 1 394 ? 5.046 2.124 4.967 1.00 98.12 394 ALA A C 1
ATOM 3049 O O . ALA A 1 394 ? 6.035 2.001 4.231 1.00 98.12 394 ALA A O 1
ATOM 3050 N N . ASP A 1 395 ? 5.142 2.397 6.269 1.00 97.19 395 ASP A N 1
ATOM 3051 C CA . ASP A 1 395 ? 6.413 2.616 6.973 1.00 97.19 395 ASP A CA 1
ATOM 3052 C C . ASP A 1 395 ? 7.384 1.447 6.748 1.00 97.19 395 ASP A C 1
ATOM 3054 O O . ASP A 1 395 ? 8.579 1.646 6.524 1.00 97.19 395 ASP A O 1
ATOM 3058 N N . ALA A 1 396 ? 6.853 0.217 6.726 1.00 97.75 396 ALA A N 1
ATOM 3059 C CA . ALA A 1 396 ? 7.605 -1.004 6.440 1.00 97.75 396 ALA A CA 1
ATOM 3060 C C . ALA A 1 396 ? 8.372 -0.915 5.111 1.00 97.75 396 ALA A C 1
ATOM 3062 O O . ALA A 1 396 ? 9.552 -1.261 5.036 1.00 97.75 396 ALA A O 1
ATOM 3063 N N . TRP A 1 397 ? 7.718 -0.405 4.064 1.00 98.19 397 TRP A N 1
ATOM 3064 C CA . TRP A 1 397 ? 8.338 -0.245 2.753 1.00 98.19 397 TRP A CA 1
ATOM 3065 C C . TRP A 1 397 ? 9.340 0.911 2.739 1.00 98.19 397 TRP A C 1
ATOM 3067 O O . TRP A 1 397 ? 10.424 0.776 2.172 1.00 98.19 397 TRP A O 1
ATOM 3077 N N . GLN A 1 398 ? 9.025 2.037 3.384 1.00 97.50 398 GLN A N 1
ATOM 3078 C CA . GLN A 1 398 ? 9.965 3.158 3.472 1.00 97.50 398 GLN A CA 1
ATOM 3079 C C . GLN A 1 398 ? 11.251 2.771 4.206 1.00 97.50 398 GLN A C 1
ATOM 3081 O O . GLN A 1 398 ? 12.342 3.154 3.774 1.00 97.50 398 GLN A O 1
ATOM 3086 N N . ALA A 1 399 ? 11.132 1.997 5.287 1.00 96.94 399 ALA A N 1
ATOM 3087 C CA . ALA A 1 399 ? 12.264 1.458 6.026 1.00 96.94 399 ALA A CA 1
ATOM 3088 C C . ALA A 1 399 ? 13.088 0.496 5.157 1.00 96.94 399 ALA A C 1
ATOM 3090 O O . ALA A 1 399 ? 14.302 0.670 5.053 1.00 96.94 399 ALA A O 1
ATOM 3091 N N . GLU A 1 400 ? 12.434 -0.452 4.472 1.00 97.19 400 GLU A N 1
ATOM 3092 C CA . GLU A 1 400 ? 13.088 -1.390 3.547 1.00 97.19 400 GLU A CA 1
ATOM 3093 C C . GLU A 1 400 ? 13.873 -0.655 2.448 1.00 97.19 400 GLU A C 1
ATOM 3095 O O . GLU A 1 400 ? 15.006 -1.023 2.136 1.00 97.19 400 GLU A O 1
ATOM 3100 N N . LYS A 1 401 ? 13.297 0.409 1.875 1.00 96.88 401 LYS A N 1
ATOM 3101 C CA . LYS A 1 401 ? 13.897 1.159 0.760 1.00 96.88 401 LYS A CA 1
ATOM 3102 C C . LYS A 1 401 ? 14.793 2.328 1.181 1.00 96.88 401 LYS A C 1
ATOM 3104 O O . LYS A 1 401 ? 15.321 3.039 0.322 1.00 96.88 401 LYS A O 1
ATOM 3109 N N . GLY A 1 402 ? 14.982 2.554 2.482 1.00 96.25 402 GLY A N 1
ATOM 3110 C CA . GLY A 1 402 ? 15.828 3.636 2.995 1.00 96.25 402 GLY A CA 1
ATOM 3111 C C . GLY A 1 402 ? 15.327 5.040 2.624 1.00 96.25 402 GLY A C 1
ATOM 3112 O O . GLY A 1 402 ? 16.127 5.920 2.275 1.00 96.25 402 GLY A O 1
ATOM 3113 N N . VAL A 1 403 ? 14.009 5.242 2.667 1.00 96.38 403 VAL A N 1
ATOM 3114 C CA . VAL A 1 403 ? 13.308 6.520 2.417 1.00 96.38 403 VAL A CA 1
ATOM 3115 C C . VAL A 1 403 ? 12.279 6.894 3.516 1.00 96.38 403 VAL A C 1
ATOM 3117 O O . VAL A 1 403 ? 11.208 7.419 3.195 1.00 96.38 403 VAL A O 1
ATOM 3120 N N . PRO A 1 404 ? 12.545 6.640 4.818 1.00 95.06 404 PRO A N 1
ATOM 3121 C CA . PRO A 1 404 ? 11.632 7.053 5.886 1.00 95.06 404 PRO A CA 1
ATOM 3122 C C . PRO A 1 404 ? 11.501 8.581 5.948 1.00 95.06 404 PRO A C 1
ATOM 3124 O O . PRO A 1 404 ? 12.490 9.303 5.793 1.00 95.06 404 PRO A O 1
ATOM 3127 N N . GLY A 1 405 ? 10.279 9.073 6.173 1.00 90.44 405 GLY A N 1
ATOM 3128 C CA . GLY A 1 405 ? 9.975 10.501 6.321 1.00 90.44 405 GLY A CA 1
ATOM 3129 C C . GLY A 1 405 ? 10.028 11.324 5.030 1.00 90.44 405 GLY A C 1
ATOM 3130 O O . GLY A 1 405 ? 9.919 12.550 5.079 1.00 90.44 405 GLY A O 1
ATOM 3131 N N . PHE A 1 406 ? 10.235 10.694 3.871 1.00 94.69 406 PHE A N 1
ATOM 3132 C CA . PHE A 1 406 ? 10.163 11.392 2.588 1.00 94.69 406 PHE A CA 1
ATOM 3133 C C . PHE A 1 406 ? 8.695 11.624 2.204 1.00 94.69 406 PHE A C 1
ATOM 3135 O O . PHE A 1 406 ? 7.874 10.727 2.383 1.00 94.69 406 PHE A O 1
ATOM 3142 N N . PRO A 1 407 ? 8.338 12.799 1.653 1.00 95.44 407 PRO A N 1
ATOM 3143 C CA . PRO A 1 407 ? 6.957 13.070 1.280 1.00 95.44 407 PRO A CA 1
ATOM 3144 C C . PRO A 1 407 ? 6.518 12.189 0.105 1.00 95.44 407 PRO A C 1
ATOM 3146 O O . PRO A 1 407 ? 7.307 11.870 -0.783 1.00 95.44 407 PRO A O 1
ATOM 3149 N N . ALA A 1 408 ? 5.219 11.894 0.033 1.00 94.81 408 ALA A N 1
ATOM 3150 C CA . ALA A 1 408 ? 4.598 11.121 -1.046 1.00 94.81 408 ALA A CA 1
ATOM 3151 C C . ALA A 1 408 ? 4.903 11.646 -2.462 1.00 94.81 408 ALA A C 1
ATOM 3153 O O . ALA A 1 408 ? 4.879 10.881 -3.425 1.00 94.81 408 ALA A O 1
ATOM 3154 N N . SER A 1 409 ? 5.175 12.950 -2.589 1.00 93.44 409 SER A N 1
ATOM 3155 C CA . SER A 1 409 ? 5.509 13.645 -3.835 1.00 93.44 409 SER A CA 1
ATOM 3156 C C . SER A 1 409 ? 6.998 13.612 -4.198 1.00 93.44 409 SER A C 1
ATOM 3158 O O . SER A 1 409 ? 7.371 14.206 -5.204 1.00 93.44 409 SER A O 1
ATOM 3160 N N . TRP A 1 410 ? 7.857 13.000 -3.378 1.00 94.12 410 TRP A N 1
ATOM 3161 C CA . TRP A 1 410 ? 9.305 12.989 -3.594 1.00 94.12 410 TRP A CA 1
ATOM 3162 C C . TRP A 1 410 ? 9.666 12.251 -4.888 1.00 94.12 410 TRP A C 1
ATOM 3164 O O . TRP A 1 410 ? 9.225 11.126 -5.095 1.00 94.12 410 TRP A O 1
ATOM 3174 N N . ASP A 1 411 ? 10.479 12.876 -5.734 1.00 91.44 411 ASP A N 1
ATOM 3175 C CA . ASP A 1 411 ? 10.984 12.319 -6.993 1.00 91.44 411 ASP A CA 1
ATOM 3176 C C . ASP A 1 411 ? 12.367 12.923 -7.287 1.00 91.44 411 ASP A C 1
ATOM 3178 O O . ASP A 1 411 ? 12.576 13.679 -8.227 1.00 91.44 411 ASP A O 1
ATOM 3182 N N . GLU A 1 412 ? 13.327 12.666 -6.399 1.00 90.44 412 GLU A N 1
ATOM 3183 C CA . GLU A 1 412 ? 14.665 13.278 -6.463 1.00 90.44 412 GLU A CA 1
ATOM 3184 C C . GLU A 1 412 ? 15.742 12.243 -6.815 1.00 90.44 412 GLU A C 1
ATOM 3186 O O . GLU A 1 412 ? 16.908 12.391 -6.450 1.00 90.44 412 GLU A O 1
ATOM 3191 N N . ALA A 1 413 ? 15.363 11.152 -7.489 1.00 88.88 413 ALA A N 1
ATOM 3192 C CA . ALA A 1 413 ? 16.321 10.146 -7.937 1.00 88.88 413 ALA A CA 1
ATOM 3193 C C . ALA A 1 413 ? 17.331 10.761 -8.921 1.00 88.88 413 ALA A C 1
ATOM 3195 O O . ALA A 1 413 ? 16.969 11.526 -9.815 1.00 88.88 413 ALA A O 1
ATOM 3196 N N . GLU A 1 414 ? 18.605 10.406 -8.785 1.00 87.06 414 GLU A N 1
ATOM 3197 C CA . GLU A 1 414 ? 19.695 10.960 -9.589 1.00 87.06 414 GLU A CA 1
ATOM 3198 C C . GLU A 1 414 ? 20.391 9.862 -10.390 1.00 87.06 414 GLU A C 1
ATOM 3200 O O . GLU A 1 414 ? 20.543 8.731 -9.931 1.00 87.06 414 GLU A O 1
ATOM 3205 N N . VAL A 1 415 ? 20.848 10.217 -11.591 1.00 82.56 415 VAL A N 1
ATOM 3206 C CA . VAL A 1 415 ? 21.699 9.368 -12.425 1.00 82.56 415 VAL A CA 1
ATOM 3207 C C . VAL A 1 415 ? 22.831 10.220 -12.982 1.00 82.56 415 VAL A C 1
ATOM 3209 O O . VAL A 1 415 ? 22.610 11.332 -13.466 1.00 82.56 415 VAL A O 1
ATOM 3212 N N . ALA A 1 416 ? 24.057 9.704 -12.895 1.00 74.00 416 ALA A N 1
ATOM 3213 C CA . ALA A 1 416 ? 25.240 10.401 -13.380 1.00 74.00 416 ALA A CA 1
ATOM 3214 C C . ALA A 1 416 ? 25.096 10.747 -14.870 1.00 74.00 416 ALA A C 1
ATOM 3216 O O . ALA A 1 416 ? 24.698 9.916 -15.680 1.00 74.00 416 ALA A O 1
ATOM 3217 N N . GLY A 1 417 ? 25.436 11.982 -15.235 1.00 68.38 417 GLY A N 1
ATOM 3218 C CA . GLY A 1 417 ? 25.317 12.449 -16.615 1.00 68.38 417 GLY A CA 1
ATOM 3219 C C . GLY A 1 417 ? 23.939 13.003 -16.985 1.00 68.38 417 GLY A C 1
ATOM 3220 O O . GLY A 1 417 ? 23.801 13.499 -18.096 1.00 68.38 417 GLY A O 1
ATOM 3221 N N . GLN A 1 418 ? 22.954 13.025 -16.085 1.00 73.06 418 GLN A N 1
ATOM 3222 C CA . GLN A 1 418 ? 21.714 13.788 -16.273 1.00 73.06 418 GLN A CA 1
ATOM 3223 C C . GLN A 1 418 ? 21.713 15.043 -15.397 1.00 73.06 418 GLN A C 1
ATOM 3225 O O . GLN A 1 418 ? 22.162 15.012 -14.255 1.00 73.06 418 GLN A O 1
ATOM 3230 N N . THR A 1 419 ? 21.235 16.165 -15.939 1.00 71.69 419 THR A N 1
ATOM 3231 C CA . THR A 1 419 ? 21.137 17.430 -15.185 1.00 71.69 419 THR A CA 1
ATOM 3232 C C . THR A 1 419 ? 19.908 17.496 -14.286 1.00 71.69 419 THR A C 1
ATOM 3234 O O . THR A 1 419 ? 19.937 18.191 -13.276 1.00 71.69 419 THR A O 1
ATOM 3237 N N . GLN A 1 420 ? 18.832 16.802 -14.658 1.00 76.12 420 GLN A N 1
ATOM 3238 C CA . GLN A 1 420 ? 17.568 16.820 -13.928 1.00 76.12 420 GLN A CA 1
ATOM 3239 C C . GLN A 1 420 ? 17.505 15.682 -12.919 1.00 76.12 420 GLN A C 1
ATOM 3241 O O . GLN A 1 420 ? 18.018 14.590 -13.171 1.00 76.12 420 GLN A O 1
ATOM 3246 N N . LYS A 1 421 ? 16.827 15.927 -11.802 1.00 85.69 421 LYS A N 1
ATOM 3247 C CA . LYS A 1 421 ? 16.476 14.907 -10.812 1.00 85.69 421 LYS A CA 1
ATOM 3248 C C . LYS A 1 421 ? 15.091 14.347 -11.119 1.00 85.69 421 LYS A C 1
ATOM 3250 O O . LYS A 1 421 ? 14.317 14.985 -11.828 1.00 85.69 421 LYS A O 1
ATOM 3255 N N . GLY A 1 422 ? 14.833 13.149 -10.618 1.00 84.88 422 GLY A N 1
ATOM 3256 C CA . GLY A 1 422 ? 13.561 12.466 -10.782 1.00 84.88 422 GLY A CA 1
ATOM 3257 C C . GLY A 1 422 ? 13.339 11.836 -12.149 1.00 84.88 422 GLY A C 1
ATOM 3258 O O . GLY A 1 422 ? 14.058 12.102 -13.118 1.00 84.88 422 GLY A O 1
ATOM 3259 N N . ASP A 1 423 ? 12.360 10.949 -12.198 1.00 82.75 423 ASP A N 1
ATOM 3260 C CA . ASP A 1 423 ? 11.881 10.272 -13.407 1.00 82.75 423 ASP A CA 1
ATOM 3261 C C . ASP A 1 423 ? 10.373 10.478 -13.626 1.00 82.75 423 ASP A C 1
ATOM 3263 O O . ASP A 1 423 ? 9.756 9.780 -14.428 1.00 82.75 423 ASP A O 1
ATOM 3267 N N . GLY A 1 424 ? 9.777 11.442 -12.931 1.00 82.88 424 GLY A N 1
ATOM 3268 C CA . GLY A 1 424 ? 8.363 11.772 -12.998 1.00 82.88 424 GLY A CA 1
ATOM 3269 C C . GLY A 1 424 ? 7.467 10.837 -12.205 1.00 82.88 424 GLY A C 1
ATOM 3270 O O . GLY A 1 424 ? 6.248 11.027 -12.251 1.00 82.88 424 GLY A O 1
ATOM 3271 N N . LEU A 1 425 ? 8.019 9.821 -11.531 1.00 87.75 425 LEU A N 1
ATOM 3272 C CA . LEU A 1 425 ? 7.281 8.989 -10.592 1.00 87.75 425 LEU A CA 1
ATOM 3273 C C . LEU A 1 425 ? 7.523 9.481 -9.172 1.00 87.75 425 LEU A C 1
ATOM 3275 O O . LEU A 1 425 ? 8.607 9.328 -8.609 1.00 87.75 425 LEU A O 1
ATOM 3279 N N . THR A 1 426 ? 6.462 9.979 -8.547 1.00 92.06 426 THR A N 1
ATOM 3280 C CA . THR A 1 426 ? 6.507 10.305 -7.125 1.00 92.06 426 THR A CA 1
ATOM 3281 C C . THR A 1 426 ? 6.765 9.063 -6.276 1.00 92.06 426 THR A C 1
ATOM 3283 O O . THR A 1 426 ? 6.512 7.928 -6.689 1.00 92.06 426 THR A O 1
ATOM 3286 N N . LEU A 1 427 ? 7.199 9.266 -5.038 1.00 95.62 427 LEU A N 1
ATOM 3287 C CA . LEU A 1 427 ? 7.436 8.186 -4.092 1.00 95.62 427 LEU A CA 1
ATOM 3288 C C . LEU A 1 427 ? 6.194 7.306 -3.900 1.00 95.62 427 LEU A C 1
ATOM 3290 O O . LEU A 1 427 ? 6.309 6.082 -3.909 1.00 95.62 427 LEU A O 1
ATOM 3294 N N . PHE A 1 428 ? 5.005 7.914 -3.818 1.00 96.31 428 PHE A N 1
ATOM 3295 C CA . PHE A 1 428 ? 3.739 7.180 -3.753 1.00 96.31 428 PHE A CA 1
ATOM 3296 C C . PHE A 1 428 ? 3.471 6.368 -5.024 1.00 96.31 428 PHE A C 1
ATOM 3298 O O . PHE A 1 428 ? 3.025 5.228 -4.948 1.00 96.31 428 PHE A O 1
ATOM 3305 N N . GLN A 1 429 ? 3.779 6.911 -6.202 1.00 94.12 429 GLN A N 1
ATOM 3306 C CA . GLN A 1 429 ? 3.641 6.183 -7.463 1.00 94.12 429 GLN A CA 1
ATOM 3307 C C . GLN A 1 429 ? 4.627 5.009 -7.542 1.00 94.12 429 GLN A C 1
ATOM 3309 O O . GLN A 1 429 ? 4.231 3.903 -7.915 1.00 94.12 429 GLN A O 1
ATOM 3314 N N . LYS A 1 430 ? 5.883 5.199 -7.119 1.00 95.44 430 LYS A N 1
ATOM 3315 C CA . LYS A 1 430 ? 6.865 4.109 -7.022 1.00 95.44 430 LYS A CA 1
ATOM 3316 C C . LYS A 1 430 ? 6.416 3.046 -6.023 1.00 95.44 430 LYS A C 1
ATOM 3318 O O . LYS A 1 430 ? 6.530 1.869 -6.338 1.00 95.44 430 LYS A O 1
ATOM 3323 N N . TYR A 1 431 ? 5.836 3.439 -4.888 1.00 97.94 431 TYR A N 1
ATOM 3324 C CA . TYR A 1 431 ? 5.241 2.534 -3.901 1.00 97.94 431 TYR A CA 1
ATOM 3325 C C . TYR A 1 431 ? 4.028 1.762 -4.447 1.00 97.94 431 TYR A C 1
ATOM 3327 O O . TYR A 1 431 ? 3.942 0.545 -4.291 1.00 97.94 431 TYR A O 1
ATOM 3335 N N . ARG A 1 432 ? 3.110 2.430 -5.148 1.00 96.62 432 ARG A N 1
ATOM 3336 C CA . ARG A 1 432 ? 1.960 1.780 -5.789 1.00 96.62 432 ARG A CA 1
ATOM 3337 C C . ARG A 1 432 ? 2.397 0.811 -6.881 1.00 96.62 432 ARG A C 1
ATOM 3339 O O . ARG A 1 432 ? 1.834 -0.274 -7.013 1.00 96.62 432 ARG A O 1
ATOM 3346 N N . GLY A 1 433 ? 3.452 1.155 -7.609 1.00 95.50 433 GLY A N 1
ATOM 3347 C CA . GLY A 1 433 ? 4.031 0.308 -8.638 1.00 95.50 433 GLY A CA 1
ATOM 3348 C C . GLY A 1 433 ? 3.157 0.198 -9.886 1.00 95.50 433 GLY A C 1
ATOM 3349 O O . GLY A 1 433 ? 2.161 0.903 -10.067 1.00 95.50 433 GLY A O 1
ATOM 3350 N N . LEU A 1 434 ? 3.566 -0.680 -10.790 1.00 93.94 434 LEU A N 1
ATOM 3351 C CA . LEU A 1 434 ? 3.033 -0.784 -12.143 1.00 93.94 434 LEU A CA 1
ATOM 3352 C C . LEU A 1 434 ? 3.277 -2.175 -12.738 1.00 93.94 434 LEU A C 1
ATOM 3354 O O . LEU A 1 434 ? 4.098 -2.948 -12.253 1.00 93.94 434 LEU A O 1
ATOM 3358 N N . VAL A 1 435 ? 2.572 -2.484 -13.817 1.00 94.62 435 VAL A N 1
ATOM 3359 C CA . VAL A 1 435 ? 2.779 -3.672 -14.638 1.00 94.62 435 VAL A CA 1
ATOM 3360 C C . VAL A 1 435 ? 3.836 -3.399 -15.699 1.00 94.62 435 VAL A C 1
ATOM 3362 O O . VAL A 1 435 ? 3.747 -2.428 -16.456 1.00 94.62 435 VAL A O 1
ATOM 3365 N N . VAL A 1 436 ? 4.801 -4.309 -15.777 1.00 95.06 436 VAL A N 1
ATOM 3366 C CA . VAL A 1 436 ? 5.838 -4.392 -16.807 1.00 95.06 436 VAL A CA 1
ATOM 3367 C C . VAL A 1 436 ? 5.794 -5.753 -17.497 1.00 95.06 436 VAL A C 1
ATOM 3369 O O . VAL A 1 436 ? 5.142 -6.691 -17.031 1.00 95.06 436 VAL A O 1
ATOM 3372 N N . LEU A 1 437 ? 6.482 -5.863 -18.630 1.00 93.75 437 LEU A N 1
ATOM 3373 C CA . LEU A 1 437 ? 6.635 -7.119 -19.346 1.00 93.75 437 LEU A CA 1
ATOM 3374 C C . LEU A 1 437 ? 7.672 -7.994 -18.622 1.00 93.75 437 LEU A C 1
ATOM 3376 O O . LEU A 1 437 ? 8.838 -7.615 -18.512 1.00 93.75 437 LEU A O 1
ATOM 3380 N N . GLY A 1 438 ? 7.246 -9.159 -18.139 1.00 88.19 438 GLY A N 1
ATOM 3381 C CA . GLY A 1 438 ? 8.097 -10.186 -17.534 1.00 88.19 438 GLY A CA 1
ATOM 3382 C C . GLY A 1 438 ? 8.125 -11.478 -18.356 1.00 88.19 438 GLY A C 1
ATOM 3383 O O . GLY A 1 438 ? 7.475 -11.585 -19.395 1.00 88.19 438 GLY A O 1
ATOM 3384 N N . ALA A 1 439 ? 8.844 -12.496 -17.869 1.00 77.94 439 ALA A N 1
ATOM 3385 C CA . ALA A 1 439 ? 9.026 -13.775 -18.570 1.00 77.94 439 ALA A CA 1
ATOM 3386 C C . ALA A 1 439 ? 7.708 -14.516 -18.904 1.00 77.94 439 ALA A C 1
ATOM 3388 O O . ALA A 1 439 ? 7.674 -15.299 -19.848 1.00 77.94 439 ALA A O 1
ATOM 3389 N N . GLY A 1 440 ? 6.628 -14.254 -18.157 1.00 76.50 440 GLY A N 1
ATOM 3390 C CA . GLY A 1 440 ? 5.291 -14.831 -18.358 1.00 76.50 440 GLY A CA 1
ATOM 3391 C C . GLY A 1 440 ? 4.245 -13.858 -18.920 1.00 76.50 440 GLY A C 1
ATOM 3392 O O . GLY A 1 440 ? 3.052 -14.121 -18.800 1.00 76.50 440 GLY A O 1
ATOM 3393 N N . GLY A 1 441 ? 4.655 -12.717 -19.485 1.00 87.75 441 GLY A N 1
ATOM 3394 C CA . GLY A 1 441 ? 3.740 -11.665 -19.937 1.00 87.75 441 GLY A CA 1
ATOM 3395 C C . GLY A 1 441 ? 3.680 -10.509 -18.943 1.00 87.75 441 GLY A C 1
ATOM 3396 O O . GLY A 1 441 ? 4.560 -9.657 -18.961 1.00 87.75 441 GLY A O 1
ATOM 3397 N N . ARG A 1 442 ? 2.658 -10.447 -18.083 1.00 91.69 442 ARG A N 1
ATOM 3398 C CA . ARG A 1 442 ? 2.504 -9.367 -17.089 1.00 91.69 442 ARG A CA 1
ATOM 3399 C C . ARG A 1 442 ? 3.300 -9.672 -15.820 1.00 91.69 442 ARG A C 1
ATOM 3401 O O . ARG A 1 442 ? 3.230 -10.781 -15.304 1.00 91.69 442 ARG A O 1
ATOM 3408 N N . SER A 1 443 ? 4.011 -8.680 -15.296 1.00 95.06 443 SER A N 1
ATOM 3409 C CA . SER A 1 443 ? 4.667 -8.741 -13.987 1.00 95.06 443 SER A CA 1
ATOM 3410 C C . SER A 1 443 ? 4.435 -7.445 -13.226 1.00 95.06 443 SER A C 1
ATOM 3412 O O . SER A 1 443 ? 4.579 -6.367 -13.797 1.00 95.06 443 SER A O 1
ATOM 3414 N N . TYR A 1 444 ? 4.122 -7.542 -11.935 1.00 96.00 444 TYR A N 1
ATOM 3415 C CA . TYR A 1 444 ? 4.117 -6.379 -11.049 1.00 96.00 444 TYR A CA 1
ATOM 3416 C C . TYR A 1 444 ? 5.554 -5.920 -10.796 1.00 96.00 444 TYR A C 1
ATOM 3418 O O . TYR A 1 444 ? 6.456 -6.743 -10.620 1.00 96.00 444 TYR A O 1
ATOM 3426 N N . LEU A 1 445 ? 5.750 -4.610 -10.754 1.00 95.38 445 LEU A N 1
ATOM 3427 C CA . LEU A 1 445 ? 6.991 -3.953 -10.394 1.00 95.38 445 LEU A CA 1
ATOM 3428 C C . LEU A 1 445 ? 6.684 -2.810 -9.432 1.00 95.38 445 LEU A C 1
ATOM 3430 O O . LEU A 1 445 ? 5.901 -1.914 -9.746 1.00 95.38 445 LEU A O 1
ATOM 3434 N N . ARG A 1 446 ? 7.400 -2.791 -8.311 1.00 96.06 446 ARG A N 1
ATOM 3435 C CA . ARG A 1 446 ? 7.527 -1.625 -7.440 1.00 96.06 446 ARG A CA 1
ATOM 3436 C C . ARG A 1 446 ? 8.932 -1.035 -7.630 1.00 96.06 446 ARG A C 1
ATOM 3438 O O . ARG A 1 446 ? 9.881 -1.646 -7.140 1.00 96.06 446 ARG A O 1
ATOM 3445 N N . PRO A 1 447 ? 9.100 0.064 -8.392 1.00 94.75 447 PRO A N 1
ATOM 3446 C CA . PRO A 1 447 ? 10.414 0.644 -8.662 1.00 94.75 447 PRO A CA 1
ATOM 3447 C C . PRO A 1 447 ? 11.202 1.006 -7.402 1.00 94.75 447 PRO A C 1
ATOM 3449 O O . PRO A 1 447 ? 10.631 1.425 -6.395 1.00 94.75 447 PRO A O 1
ATOM 3452 N N . GLU A 1 448 ? 12.530 0.919 -7.490 1.00 95.62 448 GLU A N 1
ATOM 3453 C CA . GLU A 1 448 ? 13.419 1.410 -6.439 1.00 95.62 448 GLU A CA 1
ATOM 3454 C C . GLU A 1 448 ? 13.353 2.945 -6.364 1.00 95.62 448 GLU A C 1
ATOM 3456 O O . GLU A 1 448 ? 13.608 3.616 -7.368 1.00 95.62 448 GLU A O 1
ATOM 3461 N N . PRO A 1 449 ? 13.036 3.544 -5.199 1.00 94.75 449 PRO A N 1
ATOM 3462 C CA . PRO A 1 449 ? 12.731 4.970 -5.122 1.00 94.75 449 PRO A CA 1
ATOM 3463 C C . PRO A 1 449 ? 13.913 5.849 -5.528 1.00 94.75 449 PRO A C 1
ATOM 3465 O O . PRO A 1 449 ? 13.745 6.834 -6.242 1.00 94.75 449 PRO A O 1
ATOM 3468 N N . ARG A 1 450 ? 15.126 5.454 -5.135 1.00 93.38 450 ARG A N 1
ATOM 3469 C CA . ARG A 1 450 ? 16.369 6.195 -5.394 1.00 93.38 450 ARG A CA 1
ATOM 3470 C C . ARG A 1 450 ? 16.960 5.961 -6.783 1.00 93.38 450 ARG A C 1
ATOM 3472 O O . ARG A 1 450 ? 18.011 6.519 -7.084 1.00 93.38 450 ARG A O 1
ATOM 3479 N N . GLN A 1 451 ? 16.318 5.146 -7.612 1.00 91.88 451 GLN A N 1
ATOM 3480 C CA . GLN A 1 451 ? 16.736 4.906 -8.987 1.00 91.88 451 GLN A CA 1
ATOM 3481 C C . GLN A 1 451 ? 15.779 5.606 -9.942 1.00 91.88 451 GLN A C 1
ATOM 3483 O O . GLN A 1 451 ? 14.571 5.654 -9.701 1.00 91.88 451 GLN A O 1
ATOM 3488 N N . LYS A 1 452 ? 16.332 6.134 -11.035 1.00 89.06 452 LYS A N 1
ATOM 3489 C CA . LYS A 1 452 ? 15.523 6.589 -12.159 1.00 89.06 452 LYS A CA 1
ATOM 3490 C C . LYS A 1 452 ? 15.147 5.408 -13.041 1.00 89.06 452 LYS A C 1
ATOM 3492 O O . LYS A 1 452 ? 16.028 4.648 -13.457 1.00 89.06 452 LYS A O 1
ATOM 3497 N N . VAL A 1 453 ? 13.870 5.282 -13.368 1.00 90.31 453 VAL A N 1
ATOM 3498 C CA . VAL A 1 453 ? 13.366 4.250 -14.275 1.00 90.31 453 VAL A CA 1
ATOM 3499 C C . VAL A 1 453 ? 12.984 4.815 -15.638 1.00 90.31 453 VAL A C 1
ATOM 3501 O O . VAL A 1 453 ? 12.702 6.001 -15.787 1.00 90.31 453 VAL A O 1
ATOM 3504 N N . HIS A 1 454 ? 12.979 3.955 -16.656 1.00 88.44 454 HIS A N 1
ATOM 3505 C CA . HIS A 1 454 ? 12.501 4.309 -17.991 1.00 88.44 454 HIS A CA 1
ATOM 3506 C C . HIS A 1 454 ? 11.648 3.189 -18.581 1.00 88.44 454 HIS A C 1
ATOM 3508 O O . HIS A 1 454 ? 12.041 2.027 -18.541 1.00 88.44 454 HIS A O 1
ATOM 3514 N N . PHE A 1 455 ? 10.503 3.514 -19.171 1.00 89.94 455 PHE A N 1
ATOM 3515 C CA . PHE A 1 455 ? 9.648 2.514 -19.805 1.00 89.94 455 PHE A CA 1
ATOM 3516 C C . PHE A 1 455 ? 9.807 2.544 -21.322 1.00 89.94 455 PHE A C 1
ATOM 3518 O O . PHE A 1 455 ? 9.807 3.608 -21.941 1.00 89.94 455 PHE A O 1
ATOM 3525 N N . VAL A 1 456 ? 9.935 1.362 -21.921 1.00 90.81 456 VAL A N 1
ATOM 3526 C CA . VAL A 1 456 ? 10.147 1.177 -23.358 1.00 90.81 456 VAL A CA 1
ATOM 3527 C C . VAL A 1 456 ? 9.046 0.286 -23.923 1.00 90.81 456 VAL A C 1
ATOM 3529 O O . VAL A 1 456 ? 8.839 -0.835 -23.451 1.00 90.81 456 VAL A O 1
ATOM 3532 N N . ILE A 1 457 ? 8.360 0.769 -24.954 1.00 91.88 457 ILE A N 1
ATOM 3533 C CA . ILE A 1 457 ? 7.457 -0.026 -25.786 1.00 91.88 457 ILE A CA 1
ATOM 3534 C C . ILE A 1 457 ? 8.264 -0.456 -27.009 1.00 91.88 457 ILE A C 1
ATOM 3536 O O . ILE A 1 457 ? 8.603 0.362 -27.857 1.00 91.88 457 ILE A O 1
ATOM 3540 N N . ASP A 1 458 ? 8.606 -1.738 -27.075 1.00 92.50 458 ASP A N 1
ATOM 3541 C CA . ASP A 1 458 ? 9.451 -2.302 -28.132 1.00 92.50 458 ASP A CA 1
ATOM 3542 C C . ASP A 1 458 ? 8.825 -3.607 -28.656 1.00 92.50 458 ASP A C 1
ATOM 3544 O O . ASP A 1 458 ? 9.225 -4.696 -28.220 1.00 92.50 458 ASP A O 1
ATOM 3548 N N . PRO A 1 459 ? 7.796 -3.503 -29.523 1.00 90.56 459 PRO A N 1
ATOM 3549 C CA . PRO A 1 459 ? 7.082 -4.652 -30.081 1.00 90.56 459 PRO A CA 1
ATOM 3550 C C . PRO A 1 459 ? 7.981 -5.535 -30.956 1.00 90.56 459 PRO A C 1
ATOM 3552 O O . PRO A 1 459 ? 7.750 -6.739 -31.040 1.00 90.56 459 PRO A O 1
ATOM 3555 N N . ASP A 1 460 ? 9.022 -4.956 -31.557 1.00 89.75 460 ASP A N 1
ATOM 3556 C CA . ASP A 1 460 ? 9.917 -5.626 -32.505 1.00 89.75 460 ASP A CA 1
ATOM 3557 C C . ASP A 1 460 ? 11.173 -6.228 -31.846 1.00 89.75 460 ASP A C 1
ATOM 3559 O O . ASP A 1 460 ? 11.982 -6.883 -32.509 1.00 89.75 460 ASP A O 1
ATOM 3563 N N . GLY A 1 461 ? 11.360 -6.033 -30.536 1.00 88.50 461 GLY A N 1
ATOM 3564 C CA . GLY A 1 461 ? 12.505 -6.583 -29.805 1.00 88.50 461 GLY A CA 1
ATOM 3565 C C . GLY A 1 461 ? 13.846 -5.941 -30.178 1.00 88.50 461 GLY A C 1
ATOM 3566 O O . GLY A 1 461 ? 14.886 -6.602 -30.092 1.00 88.50 461 GLY A O 1
ATOM 3567 N N . LEU A 1 462 ? 13.834 -4.676 -30.599 1.00 87.69 462 LEU A N 1
ATOM 3568 C CA . LEU A 1 462 ? 15.010 -3.933 -31.039 1.00 87.69 462 LEU A CA 1
ATOM 3569 C C . LEU A 1 462 ? 15.940 -3.522 -29.896 1.00 87.69 462 LEU A C 1
ATOM 3571 O O . LEU A 1 462 ? 17.127 -3.354 -30.139 1.00 87.69 462 LEU A O 1
ATOM 3575 N N . VAL A 1 463 ? 15.466 -3.354 -28.661 1.00 86.31 463 VAL A N 1
ATOM 3576 C CA . VAL A 1 463 ? 16.298 -2.810 -27.569 1.00 86.31 463 VAL A CA 1
ATOM 3577 C C . VAL A 1 463 ? 16.868 -3.879 -26.652 1.00 86.31 463 VAL A C 1
ATOM 3579 O O . VAL A 1 463 ? 16.148 -4.628 -25.991 1.00 86.31 463 VAL A O 1
ATOM 3582 N N . ASP A 1 464 ? 18.187 -3.862 -26.495 1.00 83.00 464 ASP A N 1
ATOM 3583 C CA . ASP A 1 464 ? 18.855 -4.529 -25.380 1.00 83.00 464 ASP A CA 1
ATOM 3584 C C . ASP A 1 464 ? 18.782 -3.630 -24.129 1.00 83.00 464 ASP A C 1
ATOM 3586 O O . ASP A 1 464 ? 19.510 -2.641 -24.006 1.00 83.00 464 ASP A O 1
ATOM 3590 N N . LEU A 1 465 ? 17.873 -3.965 -23.204 1.00 85.31 465 LEU A N 1
ATOM 3591 C CA . LEU A 1 465 ? 17.655 -3.206 -21.967 1.00 85.31 465 LEU A CA 1
ATOM 3592 C C . LEU A 1 465 ? 18.901 -3.165 -21.071 1.00 85.31 465 LEU A C 1
ATOM 3594 O O . LEU A 1 465 ? 19.153 -2.150 -20.424 1.00 85.31 465 LEU A O 1
ATOM 3598 N N . GLY A 1 466 ? 19.698 -4.238 -21.046 1.00 79.62 466 GLY A N 1
ATOM 3599 C CA . GLY A 1 466 ? 20.920 -4.292 -20.245 1.00 79.62 466 GLY A CA 1
ATOM 3600 C C . GLY A 1 466 ? 21.969 -3.323 -20.779 1.00 79.62 466 GLY A C 1
ATOM 3601 O O . GLY A 1 466 ? 22.594 -2.588 -20.014 1.00 79.62 466 GLY A O 1
ATOM 3602 N N . ARG A 1 467 ? 22.117 -3.247 -22.107 1.00 76.62 467 ARG A N 1
ATOM 3603 C CA . ARG A 1 467 ? 22.981 -2.240 -22.742 1.00 76.62 467 ARG A CA 1
ATOM 3604 C C . ARG A 1 467 ? 22.470 -0.821 -22.535 1.00 76.62 467 ARG A C 1
ATOM 3606 O O . ARG A 1 467 ? 23.285 0.058 -22.273 1.00 76.62 467 ARG A O 1
ATOM 3613 N N . LEU A 1 468 ? 21.158 -0.600 -22.603 1.00 78.31 468 LEU A N 1
ATOM 3614 C CA . LEU A 1 468 ? 20.565 0.706 -22.310 1.00 78.31 468 LEU A CA 1
ATOM 3615 C C . LEU A 1 468 ? 20.849 1.144 -20.865 1.00 78.31 468 LEU A C 1
ATOM 3617 O O . LEU A 1 468 ? 21.274 2.278 -20.643 1.00 78.31 468 LEU A O 1
ATOM 3621 N N . GLN A 1 469 ? 20.686 0.240 -19.895 1.00 82.19 469 GLN A N 1
ATOM 3622 C CA . GLN A 1 469 ? 21.024 0.501 -18.495 1.00 82.19 469 GLN A CA 1
ATOM 3623 C C . GLN A 1 469 ? 22.507 0.831 -18.324 1.00 82.19 469 GLN A C 1
ATOM 3625 O O . GLN A 1 469 ? 22.843 1.816 -17.674 1.00 82.19 469 GLN A O 1
ATOM 3630 N N . MET A 1 470 ? 23.406 0.055 -18.936 1.00 74.44 470 MET A N 1
ATOM 3631 C CA . MET A 1 470 ? 24.845 0.340 -18.879 1.00 74.44 470 MET A CA 1
ATOM 3632 C C . MET A 1 470 ? 25.207 1.690 -19.511 1.00 74.44 470 MET A C 1
ATOM 3634 O O . MET A 1 470 ? 26.096 2.372 -19.010 1.00 74.44 470 MET A O 1
ATOM 3638 N N . ALA A 1 471 ? 24.547 2.065 -20.610 1.00 71.06 471 ALA A N 1
ATOM 3639 C CA . ALA A 1 471 ? 24.842 3.294 -21.341 1.00 71.06 471 ALA A CA 1
ATOM 3640 C C . ALA A 1 471 ? 24.329 4.553 -20.630 1.00 71.06 471 ALA A C 1
ATOM 3642 O O . ALA A 1 471 ? 24.945 5.609 -20.741 1.00 71.06 471 ALA A O 1
ATOM 3643 N N . THR A 1 472 ? 23.202 4.447 -19.922 1.00 74.50 472 THR A N 1
ATOM 3644 C CA . THR A 1 472 ? 22.489 5.614 -19.377 1.00 74.50 472 THR A CA 1
ATOM 3645 C C . THR A 1 472 ? 22.502 5.691 -17.858 1.00 74.50 472 THR A C 1
ATOM 3647 O O . THR A 1 472 ? 22.259 6.763 -17.321 1.00 74.50 472 THR A O 1
ATOM 3650 N N . GLY A 1 473 ? 22.734 4.577 -17.160 1.00 78.06 473 GLY A N 1
ATOM 3651 C CA . GLY A 1 473 ? 22.535 4.451 -15.714 1.00 78.06 473 GLY A CA 1
ATOM 3652 C C . GLY A 1 473 ? 21.065 4.392 -15.277 1.00 78.06 473 GLY A C 1
ATOM 3653 O O . GLY A 1 473 ? 20.800 4.176 -14.096 1.00 78.06 473 GLY A O 1
ATOM 3654 N N . LEU A 1 474 ? 20.111 4.555 -16.201 1.00 85.06 474 LEU A N 1
ATOM 3655 C CA . LEU A 1 474 ? 18.682 4.373 -15.943 1.00 85.06 474 LEU A CA 1
ATOM 3656 C C . LEU A 1 474 ? 18.358 2.895 -15.759 1.00 85.06 474 LEU A C 1
ATOM 3658 O O . LEU A 1 474 ? 19.062 2.033 -16.281 1.00 85.06 474 LEU A O 1
ATOM 3662 N N . HIS A 1 475 ? 17.252 2.597 -15.085 1.00 91.62 475 HIS A N 1
ATOM 3663 C CA . HIS A 1 475 ? 16.747 1.236 -14.964 1.00 91.62 475 HIS A CA 1
ATOM 3664 C C . HIS A 1 475 ? 15.536 1.023 -15.890 1.00 91.62 475 HIS A C 1
ATOM 3666 O O . HIS A 1 475 ? 14.424 1.457 -15.568 1.00 91.62 475 HIS A O 1
ATOM 3672 N N . PRO A 1 476 ? 15.735 0.434 -17.084 1.00 90.94 476 PRO A N 1
ATOM 3673 C CA . PRO A 1 476 ? 14.696 0.384 -18.088 1.00 90.94 476 PRO A CA 1
ATOM 3674 C C . PRO A 1 476 ? 13.827 -0.873 -17.971 1.00 90.94 476 PRO A C 1
ATOM 3676 O O . PRO A 1 476 ? 14.316 -1.969 -17.702 1.00 90.94 476 PRO A O 1
ATOM 3679 N N . PHE A 1 477 ? 12.542 -0.726 -18.276 1.00 93.94 477 PHE A N 1
ATOM 3680 C CA . PHE A 1 477 ? 11.565 -1.808 -18.281 1.00 93.94 477 PHE A CA 1
ATOM 3681 C C . PHE A 1 477 ? 10.771 -1.820 -19.582 1.00 93.94 477 PHE A C 1
ATOM 3683 O O . PHE A 1 477 ? 10.385 -0.774 -20.102 1.00 93.94 477 PHE A O 1
ATOM 3690 N N . ARG A 1 478 ? 10.479 -3.017 -20.096 1.00 93.88 478 ARG A N 1
ATOM 3691 C CA . ARG A 1 478 ? 9.551 -3.181 -21.220 1.00 93.88 478 ARG A CA 1
ATOM 3692 C C . ARG A 1 478 ? 8.110 -3.074 -20.735 1.00 93.88 478 ARG A C 1
ATOM 3694 O O . ARG A 1 478 ? 7.767 -3.637 -19.698 1.00 93.88 478 ARG A O 1
ATOM 3701 N N . VAL A 1 479 ? 7.260 -2.414 -21.508 1.00 93.44 479 VAL A N 1
ATOM 3702 C CA . VAL A 1 479 ? 5.809 -2.320 -21.281 1.00 93.44 479 VAL A CA 1
ATOM 3703 C C . VAL A 1 479 ? 5.067 -2.495 -22.606 1.00 93.44 479 VAL A C 1
ATOM 3705 O O . VAL A 1 479 ? 5.637 -2.282 -23.675 1.00 93.44 479 VAL A O 1
ATOM 3708 N N . GLN A 1 480 ? 3.798 -2.899 -22.551 1.00 91.19 480 GLN A N 1
ATOM 3709 C CA . GLN A 1 480 ? 2.932 -2.884 -23.730 1.00 91.19 480 GLN A CA 1
ATOM 3710 C C . GLN A 1 480 ? 2.255 -1.523 -23.873 1.00 91.19 480 GLN A C 1
ATOM 3712 O O . GLN A 1 480 ? 1.817 -0.942 -22.882 1.00 91.19 480 GLN A O 1
ATOM 3717 N N . GLU A 1 481 ? 2.082 -1.070 -25.113 1.00 87.94 481 GLU A N 1
ATOM 3718 C CA . GLU A 1 481 ? 1.402 0.190 -25.439 1.00 87.94 481 GLU A CA 1
ATOM 3719 C C . GLU A 1 481 ? -0.002 0.286 -24.820 1.00 87.94 481 GLU A C 1
ATOM 3721 O O . GLU A 1 481 ? -0.415 1.318 -24.295 1.00 87.94 481 GLU A O 1
ATOM 3726 N N . VAL A 1 482 ? -0.739 -0.826 -24.813 1.00 88.44 482 VAL A N 1
ATOM 3727 C CA . VAL A 1 482 ? -2.095 -0.865 -24.255 1.00 88.44 482 VAL A CA 1
ATOM 3728 C C . VAL A 1 482 ? -2.126 -0.584 -22.747 1.00 88.44 482 VAL A C 1
ATOM 3730 O O . VAL A 1 482 ? -3.129 -0.078 -22.254 1.00 88.44 482 VAL A O 1
ATOM 3733 N N . TRP A 1 483 ? -1.041 -0.864 -22.014 1.00 88.12 483 TRP A N 1
ATOM 3734 C CA . TRP A 1 483 ? -0.931 -0.550 -20.582 1.00 88.12 483 TRP A CA 1
ATOM 3735 C C . TRP A 1 483 ? -0.555 0.909 -20.342 1.00 88.12 483 TRP A C 1
ATOM 3737 O O . TRP A 1 483 ? -0.815 1.440 -19.272 1.00 88.12 483 TRP A O 1
ATOM 3747 N N . THR A 1 484 ? 0.057 1.577 -21.315 1.00 79.88 484 THR A N 1
ATOM 3748 C CA . THR A 1 484 ? 0.518 2.962 -21.159 1.00 79.88 484 THR A CA 1
ATOM 3749 C C . THR A 1 484 ? -0.528 3.990 -21.576 1.00 79.88 484 THR A C 1
ATOM 3751 O O . THR A 1 484 ? -0.366 5.177 -21.298 1.00 79.88 484 THR A O 1
ATOM 3754 N N . LYS A 1 485 ? -1.601 3.554 -22.243 1.00 70.88 485 LYS A N 1
ATOM 3755 C CA . LYS A 1 485 ? -2.678 4.424 -22.717 1.00 70.88 485 LYS A CA 1
ATOM 3756 C C . LYS A 1 485 ? -3.299 5.204 -21.546 1.00 70.88 485 LYS A C 1
ATOM 3758 O O . LYS A 1 485 ? -3.633 4.628 -20.517 1.00 70.88 485 LYS A O 1
ATOM 3763 N N . ASP A 1 486 ? -3.410 6.523 -21.704 1.00 67.94 486 ASP A N 1
ATOM 3764 C CA . ASP A 1 486 ? -3.993 7.475 -20.739 1.00 67.94 486 ASP A CA 1
ATOM 3765 C C . ASP A 1 486 ? -3.220 7.693 -19.419 1.00 67.94 486 ASP A C 1
ATOM 3767 O O . ASP A 1 486 ? -3.659 8.465 -18.562 1.00 67.94 486 ASP A O 1
ATOM 3771 N N . ARG A 1 487 ? -2.038 7.087 -19.246 1.00 67.81 487 ARG A N 1
ATOM 3772 C CA . ARG A 1 487 ? -1.162 7.305 -18.081 1.00 67.81 487 ARG A CA 1
ATOM 3773 C C . ARG A 1 487 ? 0.029 8.175 -18.484 1.00 67.81 487 ARG A C 1
ATOM 3775 O O . ARG A 1 487 ? 0.560 8.036 -19.580 1.00 67.81 487 ARG A O 1
ATOM 3782 N N . LYS A 1 488 ? 0.435 9.107 -17.617 1.00 63.19 488 LYS A N 1
ATOM 3783 C CA . LYS A 1 488 ? 1.488 10.097 -17.901 1.00 63.19 488 LYS A CA 1
ATOM 3784 C C . LYS A 1 488 ? 2.476 10.161 -16.741 1.00 63.19 488 LYS A C 1
ATOM 3786 O O . LYS A 1 488 ? 2.061 10.316 -15.598 1.00 63.19 488 LYS A O 1
ATOM 3791 N N . VAL A 1 489 ? 3.760 10.049 -17.056 1.00 63.09 489 VAL A N 1
ATOM 3792 C CA . VAL A 1 489 ? 4.913 10.229 -16.156 1.00 63.09 489 VAL A CA 1
ATOM 3793 C C . VAL A 1 489 ? 5.838 11.203 -16.867 1.00 63.09 489 VAL A C 1
ATOM 3795 O O . VAL A 1 489 ? 5.914 11.143 -18.079 1.00 63.09 489 VAL A O 1
ATOM 3798 N N . ASP A 1 490 ? 6.484 12.145 -16.197 1.00 66.25 490 ASP A N 1
ATOM 3799 C CA . ASP A 1 490 ? 7.446 13.026 -16.871 1.00 66.25 490 ASP A CA 1
ATOM 3800 C C . ASP A 1 490 ? 8.861 12.686 -16.421 1.00 66.25 490 ASP A C 1
ATOM 3802 O O . ASP A 1 490 ? 9.345 13.214 -15.423 1.00 66.25 490 ASP A O 1
ATOM 3806 N N . ILE A 1 491 ? 9.538 11.832 -17.190 1.00 63.59 491 ILE A N 1
ATOM 3807 C CA . ILE A 1 491 ? 10.939 11.454 -16.951 1.00 63.59 491 ILE A CA 1
ATOM 3808 C C . ILE A 1 491 ? 11.922 12.643 -16.973 1.00 63.59 491 ILE A C 1
ATOM 3810 O O . ILE A 1 491 ? 13.108 12.447 -16.704 1.00 63.59 491 ILE A O 1
ATOM 3814 N N . HIS A 1 492 ? 11.431 13.863 -17.245 1.00 63.09 492 HIS A N 1
ATOM 3815 C CA . HIS A 1 492 ? 12.166 15.122 -17.342 1.00 63.09 492 HIS A CA 1
ATOM 3816 C C . HIS A 1 492 ? 11.485 16.285 -16.593 1.00 63.09 492 HIS A C 1
ATOM 3818 O O . HIS A 1 492 ? 11.488 17.413 -17.092 1.00 63.09 492 HIS A O 1
ATOM 3824 N N . ALA A 1 493 ? 10.949 16.046 -15.389 1.00 52.56 493 ALA A N 1
ATOM 3825 C CA . ALA A 1 493 ? 10.151 16.982 -14.571 1.00 52.56 493 ALA A CA 1
ATOM 3826 C C . ALA A 1 493 ? 10.655 18.451 -14.449 1.00 52.56 493 ALA A C 1
ATOM 3828 O O . ALA A 1 493 ? 9.876 19.348 -14.123 1.00 52.56 493 ALA A O 1
ATOM 3829 N N . GLY A 1 494 ? 11.923 18.747 -14.756 1.00 49.28 494 GLY A N 1
ATOM 3830 C CA . GLY A 1 494 ? 12.472 20.108 -14.846 1.00 49.28 494 GLY A CA 1
ATOM 3831 C C . GLY A 1 494 ? 11.986 20.964 -16.029 1.00 49.28 494 GLY A C 1
ATOM 3832 O O . GLY A 1 494 ? 12.245 22.168 -16.044 1.00 49.28 494 GLY A O 1
ATOM 3833 N N . PHE A 1 495 ? 11.267 20.402 -17.007 1.00 50.78 495 PHE A N 1
ATOM 3834 C CA . PHE A 1 495 ? 10.675 21.146 -18.130 1.00 50.78 495 PHE A CA 1
ATOM 3835 C C . PHE A 1 495 ? 9.166 21.338 -17.920 1.00 50.78 495 PHE A C 1
ATOM 3837 O O . PHE A 1 495 ? 8.340 20.855 -18.687 1.00 50.78 495 PHE A O 1
ATOM 3844 N N . ALA A 1 496 ? 8.772 22.031 -16.854 1.00 41.88 496 ALA A N 1
ATOM 3845 C CA . ALA A 1 496 ? 7.371 22.276 -16.509 1.00 41.88 496 ALA A CA 1
ATOM 3846 C C . ALA A 1 496 ? 6.593 22.969 -17.656 1.00 41.88 496 ALA A C 1
ATOM 3848 O O . ALA A 1 496 ? 6.902 24.114 -17.973 1.00 41.88 496 ALA A O 1
ATOM 3849 N N . SER A 1 497 ? 5.601 22.273 -18.253 1.00 41.22 497 SER A N 1
ATOM 3850 C CA . SER A 1 497 ? 4.473 22.735 -19.125 1.00 41.22 497 SER A CA 1
ATOM 3851 C C . SER A 1 497 ? 4.285 21.949 -20.443 1.00 41.22 497 SER A C 1
ATOM 3853 O O . SER A 1 497 ? 4.734 22.381 -21.498 1.00 41.22 497 SER A O 1
ATOM 3855 N N . GLY A 1 498 ? 3.646 20.769 -20.405 1.00 43.19 498 GLY A N 1
ATOM 3856 C CA . GLY A 1 498 ? 3.363 19.973 -21.617 1.00 43.19 498 GLY A CA 1
ATOM 3857 C C . GLY A 1 498 ? 3.556 18.465 -21.435 1.00 43.19 498 GLY A C 1
ATOM 3858 O O . GLY A 1 498 ? 4.690 18.011 -21.329 1.00 43.19 498 GLY A O 1
ATOM 3859 N N . GLY A 1 499 ? 2.423 17.749 -21.365 1.00 51.69 499 GLY A N 1
ATOM 3860 C CA . GLY A 1 499 ? 2.218 16.296 -21.499 1.00 51.69 499 GLY A CA 1
ATOM 3861 C C . GLY A 1 499 ? 3.281 15.344 -20.940 1.00 51.69 499 GLY A C 1
ATOM 3862 O O . GLY A 1 499 ? 4.254 15.064 -21.620 1.00 51.69 499 GLY A O 1
ATOM 3863 N N . GLY A 1 500 ? 3.045 14.739 -19.769 1.00 57.41 500 GLY A N 1
ATOM 3864 C CA . GLY A 1 500 ? 3.902 13.643 -19.297 1.00 57.41 500 GLY A CA 1
ATOM 3865 C C . GLY A 1 500 ? 3.924 12.452 -20.274 1.00 57.41 500 GLY A C 1
ATOM 3866 O O . GLY A 1 500 ? 2.875 12.035 -20.773 1.00 57.41 500 GLY A O 1
ATOM 3867 N N . LYS A 1 501 ? 5.119 11.910 -20.517 1.00 66.94 501 LYS A N 1
ATOM 3868 C CA . LYS A 1 501 ? 5.435 10.729 -21.327 1.00 66.94 501 LYS A CA 1
ATOM 3869 C C . LYS A 1 501 ? 5.694 9.489 -20.459 1.00 66.94 501 LYS A C 1
ATOM 3871 O O . LYS A 1 501 ? 6.750 9.343 -19.851 1.00 66.94 501 LYS A O 1
ATOM 3876 N N . PHE A 1 502 ? 4.768 8.531 -20.468 1.00 74.12 502 PHE A N 1
ATOM 3877 C CA . PHE A 1 502 ? 4.945 7.303 -19.685 1.00 74.12 502 PHE A CA 1
ATOM 3878 C C . PHE A 1 502 ? 6.052 6.383 -20.218 1.00 74.12 502 PHE A C 1
ATOM 3880 O O . PHE A 1 502 ? 6.810 5.836 -19.428 1.00 74.12 502 PHE A O 1
ATOM 3887 N N . ALA A 1 503 ? 6.163 6.205 -21.536 1.00 84.62 503 ALA A N 1
ATOM 3888 C CA . ALA A 1 503 ? 7.137 5.310 -22.161 1.00 84.62 503 ALA A CA 1
ATOM 3889 C C . ALA A 1 503 ? 7.619 5.857 -23.513 1.00 84.62 503 ALA A C 1
ATOM 3891 O O . ALA A 1 503 ? 6.947 6.692 -24.115 1.00 84.62 503 ALA A O 1
ATOM 3892 N N . SER A 1 504 ? 8.769 5.384 -23.995 1.00 85.75 504 SER A N 1
ATOM 3893 C CA . SER A 1 504 ? 9.227 5.610 -25.376 1.00 85.75 504 SER A CA 1
ATOM 3894 C C . SER A 1 504 ? 8.765 4.471 -26.278 1.00 85.75 504 SER A C 1
ATOM 3896 O O . SER A 1 504 ? 9.074 3.313 -25.982 1.00 85.75 504 SER A O 1
ATOM 3898 N N . LEU A 1 505 ? 8.077 4.782 -27.376 1.00 88.06 505 LEU A N 1
ATOM 3899 C CA . LEU A 1 505 ? 7.757 3.810 -28.420 1.00 88.06 505 LEU A CA 1
ATOM 3900 C C . LEU A 1 505 ? 8.934 3.647 -29.378 1.00 88.06 505 LEU A C 1
ATOM 3902 O O . LEU A 1 505 ? 9.535 4.627 -29.802 1.00 88.06 505 LEU A O 1
ATOM 3906 N N . ILE A 1 506 ? 9.243 2.409 -29.742 1.00 90.50 506 ILE A N 1
ATOM 3907 C CA . ILE A 1 506 ? 10.271 2.087 -30.726 1.00 90.50 506 ILE A CA 1
ATOM 3908 C C . ILE A 1 506 ? 9.636 1.239 -31.807 1.00 90.50 506 ILE A C 1
ATOM 3910 O O . ILE A 1 506 ? 9.006 0.226 -31.520 1.00 90.50 506 ILE A O 1
ATOM 3914 N N . THR A 1 507 ? 9.808 1.661 -33.050 1.00 90.62 507 THR A N 1
ATOM 3915 C CA . THR A 1 507 ? 9.225 1.003 -34.213 1.00 90.62 507 THR A CA 1
ATOM 3916 C C . THR A 1 507 ? 10.301 0.617 -35.208 1.00 90.62 507 THR A C 1
ATOM 3918 O O . THR A 1 507 ? 11.277 1.344 -35.432 1.00 90.62 507 THR A O 1
ATOM 3921 N N . LYS A 1 508 ? 10.112 -0.551 -35.815 1.00 92.12 508 LYS A N 1
ATOM 3922 C CA . LYS A 1 508 ? 10.910 -1.017 -36.939 1.00 92.12 508 LYS A CA 1
ATOM 3923 C C . LYS A 1 508 ? 10.288 -0.567 -38.257 1.00 92.12 508 LYS A C 1
ATOM 3925 O O . LYS A 1 508 ? 9.132 -0.865 -38.539 1.00 92.12 508 LYS A O 1
ATOM 3930 N N . ASP A 1 509 ? 11.081 0.073 -39.108 1.00 91.88 509 ASP A N 1
ATOM 3931 C CA . ASP A 1 509 ? 10.693 0.437 -40.470 1.00 91.88 509 ASP A CA 1
ATOM 3932 C C . ASP A 1 509 ? 11.539 -0.345 -41.494 1.00 91.88 509 ASP A C 1
ATOM 3934 O O . ASP A 1 509 ? 12.767 -0.232 -41.573 1.00 91.88 509 ASP A O 1
ATOM 3938 N N . LEU A 1 510 ? 10.865 -1.175 -42.293 1.00 92.38 510 LEU A N 1
ATOM 3939 C CA . LEU A 1 510 ? 11.477 -2.020 -43.325 1.00 92.38 510 LEU A CA 1
ATOM 3940 C C . LEU A 1 510 ? 11.583 -1.333 -44.697 1.00 92.38 510 LEU A C 1
ATOM 3942 O O . LEU A 1 510 ? 12.052 -1.948 -45.656 1.00 92.38 510 LEU A O 1
ATOM 3946 N N . SER A 1 511 ? 11.153 -0.079 -44.821 1.00 88.62 511 SER A N 1
ATOM 3947 C CA . SER A 1 511 ? 11.178 0.665 -46.075 1.00 88.62 511 SER A CA 1
ATOM 3948 C C . SER A 1 511 ? 12.600 0.980 -46.538 1.00 88.62 511 SER A C 1
ATOM 3950 O O . SER A 1 511 ? 13.532 1.204 -45.760 1.00 88.62 511 SER A O 1
ATOM 3952 N N . VAL A 1 512 ? 12.754 1.025 -47.859 1.00 88.25 512 VAL A N 1
ATOM 3953 C CA . VAL A 1 512 ? 13.955 1.504 -48.547 1.00 88.25 512 VAL A CA 1
ATOM 3954 C C . VAL A 1 512 ? 13.639 2.811 -49.260 1.00 88.25 512 VAL A C 1
ATOM 3956 O O . VAL A 1 512 ? 12.504 3.052 -49.666 1.00 88.25 512 VAL A O 1
ATOM 3959 N N . VAL A 1 513 ? 14.650 3.660 -49.445 1.00 85.06 513 VAL A N 1
ATOM 3960 C CA . VAL A 1 513 ? 14.469 4.925 -50.167 1.00 85.06 513 VAL A CA 1
ATOM 3961 C C . VAL A 1 513 ? 14.290 4.642 -51.655 1.00 85.06 513 VAL A C 1
ATOM 3963 O O . VAL A 1 513 ? 15.238 4.245 -52.340 1.00 85.06 513 VAL A O 1
ATOM 3966 N N . LYS A 1 514 ? 13.082 4.890 -52.157 1.00 87.50 514 LYS A N 1
ATOM 3967 C CA . LYS A 1 514 ? 12.765 4.882 -53.583 1.00 87.50 514 LYS A CA 1
ATOM 3968 C C . LYS A 1 514 ? 12.941 6.294 -54.128 1.00 87.50 514 LYS A C 1
ATOM 3970 O O . LYS A 1 514 ? 12.185 7.187 -53.774 1.00 87.50 514 LYS A O 1
ATOM 3975 N N . GLU A 1 515 ? 13.950 6.493 -54.974 1.00 85.44 515 GLU A N 1
ATOM 3976 C CA . GLU A 1 515 ? 14.370 7.832 -55.428 1.00 85.44 515 GLU A CA 1
ATOM 3977 C C . GLU A 1 515 ? 13.217 8.640 -56.039 1.00 85.44 515 GLU A C 1
ATOM 3979 O O . GLU A 1 515 ? 13.015 9.792 -55.684 1.00 85.44 515 GLU A O 1
ATOM 3984 N N . HIS A 1 516 ? 12.391 7.998 -56.867 1.00 85.06 516 HIS A N 1
ATOM 3985 C CA . HIS A 1 516 ? 11.237 8.625 -57.516 1.00 85.06 516 HIS A CA 1
ATOM 3986 C C . HIS A 1 516 ? 10.112 9.043 -56.552 1.00 85.06 516 HIS A C 1
ATOM 3988 O O . HIS A 1 516 ? 9.250 9.824 -56.939 1.00 85.06 516 HIS A O 1
ATOM 3994 N N . GLU A 1 517 ? 10.106 8.529 -55.319 1.00 86.56 517 GLU A N 1
ATOM 3995 C CA . GLU A 1 517 ? 9.146 8.896 -54.270 1.00 86.56 517 GLU A CA 1
ATOM 3996 C C . GLU A 1 517 ? 9.704 9.993 -53.340 1.00 86.56 517 GLU A C 1
ATOM 3998 O O . GLU A 1 517 ? 8.996 10.457 -52.447 1.00 86.56 517 GLU A O 1
ATOM 4003 N N . VAL A 1 518 ? 10.960 10.429 -53.527 1.00 84.56 518 VAL A N 1
ATOM 4004 C CA . VAL A 1 518 ? 11.562 11.493 -52.712 1.00 84.56 518 VAL A CA 1
ATOM 4005 C C . VAL A 1 518 ? 11.043 12.859 -53.180 1.00 84.56 518 VAL A C 1
ATOM 4007 O O . VAL A 1 518 ? 11.291 13.242 -54.327 1.00 84.56 518 VAL A O 1
ATOM 4010 N N . PRO A 1 519 ? 10.348 13.623 -52.316 1.00 83.06 519 PRO A N 1
ATOM 4011 C CA . PRO A 1 519 ? 9.817 14.926 -52.691 1.00 83.06 519 PRO A CA 1
ATOM 4012 C C . PRO A 1 519 ? 10.942 15.932 -52.965 1.00 83.06 519 PRO A C 1
ATOM 4014 O O . PRO A 1 519 ? 12.061 15.806 -52.464 1.00 83.06 519 PRO A O 1
ATOM 4017 N N . SER A 1 520 ? 10.638 16.958 -53.760 1.00 81.94 520 SER A N 1
ATOM 4018 C CA . SER A 1 520 ? 11.515 18.122 -53.904 1.00 81.94 520 SER A CA 1
ATOM 4019 C C . SER A 1 520 ? 11.664 18.843 -52.565 1.00 81.94 520 SER A C 1
ATOM 4021 O O . SER A 1 520 ? 10.691 18.949 -51.817 1.00 81.94 520 SER A O 1
ATOM 4023 N N . ASP A 1 521 ? 12.858 19.372 -52.287 1.00 81.62 521 ASP A N 1
ATOM 4024 C CA . ASP A 1 521 ? 13.113 20.136 -51.066 1.00 81.62 521 ASP A CA 1
ATOM 4025 C C . ASP A 1 521 ? 12.153 21.339 -50.978 1.00 81.62 521 ASP A C 1
ATOM 4027 O O . ASP A 1 521 ? 12.211 22.215 -51.848 1.00 81.62 521 ASP A O 1
ATOM 4031 N N . PRO A 1 522 ? 11.296 21.428 -49.943 1.00 77.56 522 PRO A N 1
ATOM 4032 C CA . PRO A 1 522 ? 10.372 22.548 -49.775 1.00 77.56 522 PRO A CA 1
ATOM 4033 C C . PRO A 1 522 ? 11.085 23.898 -49.614 1.00 77.56 522 PRO A C 1
ATOM 4035 O O . PRO A 1 522 ? 10.469 24.939 -49.829 1.00 77.56 522 PRO A O 1
ATOM 4038 N N . THR A 1 523 ? 12.373 23.900 -49.256 1.00 83.00 523 THR A N 1
ATOM 4039 C CA . THR A 1 523 ? 13.193 25.113 -49.112 1.00 83.00 523 THR A CA 1
ATOM 4040 C C . THR A 1 523 ? 14.040 25.436 -50.345 1.00 83.00 523 THR A C 1
ATOM 4042 O O . THR A 1 523 ? 14.626 26.516 -50.413 1.00 83.00 523 THR A O 1
ATOM 4045 N N . GLY A 1 524 ? 14.127 24.516 -51.315 1.00 85.88 524 GLY A N 1
ATOM 4046 C CA . GLY A 1 524 ? 14.959 24.646 -52.517 1.00 85.88 524 GLY A CA 1
ATOM 4047 C C . GLY A 1 524 ? 16.476 24.674 -52.272 1.00 85.88 524 GLY A C 1
ATOM 4048 O O . GLY A 1 524 ? 17.231 24.940 -53.206 1.00 85.88 524 GLY A O 1
ATOM 4049 N N . LYS A 1 525 ? 16.944 24.416 -51.044 1.00 87.31 525 LYS A N 1
ATOM 4050 C CA . LYS A 1 525 ? 18.364 24.471 -50.660 1.00 87.31 525 LYS A CA 1
ATOM 4051 C C . LYS A 1 525 ? 19.135 23.205 -51.041 1.00 87.31 525 LYS A C 1
ATOM 4053 O O . LYS A 1 525 ? 20.354 23.256 -51.195 1.00 87.31 525 LYS A O 1
ATOM 4058 N N . LYS A 1 526 ? 18.449 22.071 -51.188 1.00 84.88 526 LYS A N 1
ATOM 4059 C CA . LYS A 1 526 ? 19.031 20.767 -51.517 1.00 84.88 526 LYS A CA 1
ATOM 4060 C C . LYS A 1 526 ? 18.559 20.276 -52.879 1.00 84.88 526 LYS A C 1
ATOM 4062 O O . LYS A 1 526 ? 17.376 20.298 -53.208 1.00 84.88 526 LYS A O 1
ATOM 4067 N N . THR A 1 527 ? 19.502 19.758 -53.660 1.00 90.06 527 THR A N 1
ATOM 4068 C CA . THR A 1 527 ? 19.199 19.002 -54.881 1.00 90.06 527 THR A CA 1
ATOM 4069 C C . THR A 1 527 ? 18.463 17.704 -54.545 1.00 90.06 527 THR A C 1
ATOM 4071 O O . THR A 1 527 ? 18.613 17.149 -53.455 1.00 90.06 527 THR A O 1
ATOM 4074 N N . HIS A 1 528 ? 17.717 17.162 -55.511 1.00 85.75 528 HIS A N 1
ATOM 4075 C CA . HIS A 1 528 ? 17.053 15.866 -55.354 1.00 85.75 528 HIS A CA 1
ATOM 4076 C C . HIS A 1 528 ? 18.048 14.745 -54.991 1.00 85.75 528 HIS A C 1
ATOM 4078 O O . HIS A 1 528 ? 17.787 13.947 -54.097 1.00 85.75 528 HIS A O 1
ATOM 4084 N N . THR A 1 529 ? 19.243 14.737 -55.591 1.00 86.00 529 THR A N 1
ATOM 4085 C CA . THR A 1 529 ? 20.311 13.780 -55.253 1.00 86.00 529 THR A CA 1
ATOM 4086 C C . THR A 1 529 ? 20.779 13.914 -53.803 1.00 86.00 529 THR A C 1
ATOM 4088 O O . THR A 1 529 ? 20.979 12.907 -53.124 1.00 86.00 529 THR A O 1
ATOM 4091 N N . GLN A 1 530 ? 20.934 15.144 -53.299 1.00 82.31 530 GLN A N 1
ATOM 4092 C CA . GLN A 1 530 ? 21.257 15.374 -51.887 1.00 82.31 530 GLN A CA 1
ATOM 4093 C C . GLN A 1 530 ? 20.123 14.885 -50.979 1.00 82.31 530 GLN A C 1
ATOM 4095 O O . GLN A 1 530 ? 20.393 14.186 -50.010 1.00 82.31 530 GLN A O 1
ATOM 4100 N N . MET A 1 531 ? 18.863 15.143 -51.339 1.00 81.31 531 MET A N 1
ATOM 4101 C CA . MET A 1 531 ? 17.693 14.662 -50.593 1.00 81.31 531 MET A CA 1
ATOM 4102 C C . MET A 1 531 ? 17.637 13.130 -50.506 1.00 81.31 531 MET A C 1
ATOM 4104 O O . MET A 1 531 ? 17.456 12.568 -49.425 1.00 81.31 531 MET A O 1
ATOM 4108 N N . VAL A 1 532 ? 17.854 12.443 -51.630 1.00 82.19 532 VAL A N 1
ATOM 4109 C CA . VAL A 1 532 ? 17.942 10.976 -51.694 1.00 82.19 532 VAL A CA 1
ATOM 4110 C C . VAL A 1 532 ? 19.073 10.456 -50.802 1.00 82.19 532 VAL A C 1
ATOM 4112 O O . VAL A 1 532 ? 18.884 9.492 -50.056 1.00 82.19 532 VAL A O 1
ATOM 4115 N N . ASN A 1 533 ? 20.251 11.080 -50.860 1.00 76.75 533 ASN A N 1
ATOM 4116 C CA . ASN A 1 533 ? 21.410 10.667 -50.070 1.00 76.75 533 ASN A CA 1
ATOM 4117 C C . ASN A 1 533 ? 21.217 10.896 -48.566 1.00 76.75 533 ASN A C 1
ATOM 4119 O O . ASN A 1 533 ? 21.619 10.039 -47.771 1.00 76.75 533 ASN A O 1
ATOM 4123 N N . ASP A 1 534 ? 20.563 11.990 -48.182 1.00 75.94 534 ASP A N 1
ATOM 4124 C CA . ASP A 1 534 ? 20.217 12.289 -46.793 1.00 75.94 534 ASP A CA 1
ATOM 4125 C C . ASP A 1 534 ? 19.263 11.226 -46.237 1.00 75.94 534 ASP A C 1
ATOM 4127 O O . ASP A 1 534 ? 19.550 10.610 -45.208 1.00 75.94 534 ASP A O 1
ATOM 4131 N N . LEU A 1 535 ? 18.180 10.916 -46.960 1.00 77.25 535 LEU A N 1
ATOM 4132 C CA . LEU A 1 535 ? 17.219 9.886 -46.549 1.00 77.25 535 LEU A CA 1
ATOM 4133 C C . LEU A 1 535 ? 17.858 8.497 -46.464 1.00 77.25 535 LEU A C 1
ATOM 4135 O O . LEU A 1 535 ? 17.577 7.745 -45.531 1.00 77.25 535 LEU A O 1
ATOM 4139 N N . ARG A 1 536 ? 18.754 8.152 -47.398 1.00 77.44 536 ARG A N 1
ATOM 4140 C CA . ARG A 1 536 ? 19.510 6.883 -47.369 1.00 77.44 536 ARG A CA 1
ATOM 4141 C C . ARG A 1 536 ? 20.475 6.789 -46.191 1.00 77.44 536 ARG A C 1
ATOM 4143 O O . ARG A 1 536 ? 20.844 5.683 -45.789 1.00 77.44 536 ARG A O 1
ATOM 4150 N N . SER A 1 537 ? 20.922 7.931 -45.684 1.00 72.12 537 SER A N 1
ATOM 4151 C CA . SER A 1 537 ? 21.850 8.023 -44.557 1.00 72.12 537 SER A CA 1
ATOM 4152 C C . SER A 1 537 ? 21.131 8.109 -43.211 1.00 72.12 537 SER A C 1
ATOM 4154 O O . SER A 1 537 ? 21.750 7.841 -42.183 1.00 72.12 537 SER A O 1
ATOM 4156 N N . GLN A 1 538 ? 19.833 8.416 -43.211 1.00 78.44 538 GLN A N 1
ATOM 4157 C CA . GLN A 1 538 ? 18.978 8.376 -42.032 1.00 78.44 538 GLN A CA 1
ATOM 4158 C C . GLN A 1 538 ? 18.618 6.925 -41.694 1.00 78.44 538 GLN A C 1
ATOM 4160 O O . GLN A 1 538 ? 17.745 6.321 -42.317 1.00 78.44 538 GLN A O 1
ATOM 4165 N N . TRP A 1 539 ? 19.315 6.360 -40.710 1.00 81.88 539 TRP A N 1
ATOM 4166 C CA . TRP A 1 539 ? 19.088 4.989 -40.242 1.00 81.88 539 TRP A CA 1
ATOM 4167 C C . TRP A 1 539 ? 18.149 4.895 -39.048 1.00 81.88 539 TRP A C 1
ATOM 4169 O O . TRP A 1 539 ? 17.549 3.849 -38.828 1.00 81.88 539 TRP A O 1
ATOM 4179 N N . ALA A 1 540 ? 17.994 5.981 -38.305 1.00 83.69 540 ALA A N 1
ATOM 4180 C CA . ALA A 1 540 ? 16.965 6.115 -37.300 1.00 83.69 540 ALA A CA 1
ATOM 4181 C C . ALA A 1 540 ? 16.537 7.578 -37.200 1.00 83.69 540 ALA A C 1
ATOM 4183 O O . ALA A 1 540 ? 17.185 8.472 -37.759 1.00 83.69 540 ALA A O 1
ATOM 4184 N N . LYS A 1 541 ? 15.418 7.808 -36.529 1.00 81.06 541 LYS A N 1
ATOM 4185 C CA . LYS A 1 541 ? 14.999 9.133 -36.092 1.00 81.06 541 LYS A CA 1
ATOM 4186 C C . LYS A 1 541 ? 14.213 9.002 -34.797 1.00 81.06 541 LYS A C 1
ATOM 4188 O O . LYS A 1 541 ? 13.460 8.046 -34.621 1.00 81.06 541 LYS A O 1
ATOM 4193 N N . SER A 1 542 ? 14.345 9.995 -33.939 1.00 81.56 542 SER A N 1
ATOM 4194 C CA . SER A 1 542 ? 13.338 10.277 -32.924 1.00 81.56 542 SER A CA 1
ATOM 4195 C C . SER A 1 542 ? 12.054 10.784 -33.609 1.00 81.56 542 SER A C 1
ATOM 4197 O O . SER A 1 542 ? 12.066 11.114 -34.795 1.00 81.56 542 SER A O 1
ATOM 4199 N N . GLU A 1 543 ? 10.934 10.823 -32.909 1.00 78.81 543 GLU A N 1
ATOM 4200 C CA . GLU A 1 543 ? 9.687 11.457 -33.335 1.00 78.81 543 GLU A CA 1
ATOM 4201 C C . GLU A 1 543 ? 9.093 12.192 -32.141 1.00 78.81 543 GLU A C 1
ATOM 4203 O O . GLU A 1 543 ? 9.217 11.731 -31.008 1.00 78.81 543 GLU A O 1
ATOM 4208 N N . ALA A 1 544 ? 8.491 13.346 -32.407 1.00 71.38 544 ALA A N 1
ATOM 4209 C CA . ALA A 1 544 ? 7.739 14.126 -31.438 1.00 71.38 544 ALA A CA 1
ATOM 4210 C C . ALA A 1 544 ? 6.347 14.432 -32.017 1.00 71.38 544 ALA A C 1
ATOM 4212 O O . ALA A 1 544 ? 6.202 14.470 -33.249 1.00 71.38 544 ALA A O 1
ATOM 4213 N N . PRO A 1 545 ? 5.336 14.702 -31.171 1.00 72.56 545 PRO A N 1
ATOM 4214 C CA . PRO A 1 545 ? 4.016 15.106 -31.626 1.00 72.56 545 PRO A CA 1
ATOM 4215 C C . PRO A 1 545 ? 4.072 16.292 -32.592 1.00 72.56 545 PRO A C 1
ATOM 4217 O O . PRO A 1 545 ? 4.913 17.187 -32.481 1.00 72.56 545 PRO A O 1
ATOM 4220 N N . LEU A 1 546 ? 3.147 16.311 -33.552 1.00 72.25 546 LEU A N 1
ATOM 4221 C CA . LEU A 1 546 ? 3.091 17.358 -34.566 1.00 72.25 546 LEU A CA 1
ATOM 4222 C C . LEU A 1 546 ? 2.966 18.746 -33.910 1.00 72.25 546 LEU A C 1
ATOM 4224 O O . LEU A 1 546 ? 1.997 19.015 -33.205 1.00 72.25 546 LEU A O 1
ATOM 4228 N N . GLY A 1 547 ? 3.924 19.631 -34.192 1.00 67.12 547 GLY A N 1
ATOM 4229 C CA . GLY A 1 547 ? 3.955 20.998 -33.660 1.00 67.12 547 GLY A CA 1
ATOM 4230 C C . GLY A 1 547 ? 4.742 21.170 -32.358 1.00 67.12 547 GLY A C 1
ATOM 4231 O O . GLY A 1 547 ? 4.911 22.306 -31.921 1.00 67.12 547 GLY A O 1
ATOM 4232 N N . GLU A 1 548 ? 5.268 20.090 -31.773 1.00 66.94 548 GLU A N 1
ATOM 4233 C CA . GLU A 1 548 ? 6.112 20.150 -30.577 1.00 66.94 548 GLU A CA 1
ATOM 4234 C C . GLU A 1 548 ? 7.611 20.252 -30.941 1.00 66.94 548 GLU A C 1
ATOM 4236 O O . GLU A 1 548 ? 8.066 19.659 -31.928 1.00 66.94 548 GLU A O 1
ATOM 4241 N N . PRO A 1 549 ? 8.423 21.002 -30.170 1.00 65.44 549 PRO A N 1
ATOM 4242 C CA . PRO A 1 549 ? 9.857 21.125 -30.413 1.00 65.44 549 PRO A CA 1
ATOM 4243 C C . PRO A 1 549 ? 10.561 19.808 -30.105 1.00 65.44 549 PRO A C 1
ATOM 4245 O O . PRO A 1 549 ? 10.250 19.179 -29.108 1.00 65.44 549 PRO A O 1
ATOM 4248 N N . TRP A 1 550 ? 11.558 19.419 -30.894 1.00 63.38 550 TRP A N 1
ATOM 4249 C CA . TRP A 1 550 ? 12.272 18.144 -30.774 1.00 63.38 550 TRP A CA 1
ATOM 4250 C C . TRP A 1 550 ? 13.252 18.164 -29.598 1.00 63.38 550 TRP A C 1
ATOM 4252 O O . TRP A 1 550 ? 14.412 18.549 -29.731 1.00 63.38 550 TRP A O 1
ATOM 4262 N N . THR A 1 551 ? 12.760 17.791 -28.421 1.00 64.62 551 THR A N 1
ATOM 4263 C CA . THR A 1 551 ? 13.496 17.831 -27.152 1.00 64.62 551 THR A CA 1
ATOM 4264 C C . THR A 1 551 ? 13.286 16.509 -26.411 1.00 64.62 551 THR A C 1
ATOM 4266 O O . THR A 1 551 ? 12.289 15.837 -26.677 1.00 64.62 551 THR A O 1
ATOM 4269 N N . PRO A 1 552 ? 14.147 16.118 -25.449 1.00 67.31 552 PRO A N 1
ATOM 4270 C CA . PRO A 1 552 ? 13.936 14.880 -24.685 1.00 67.31 552 PRO A CA 1
ATOM 4271 C C . PRO A 1 552 ? 12.536 14.762 -24.073 1.00 67.31 552 PRO A C 1
ATOM 4273 O O . PRO A 1 552 ? 11.999 13.670 -23.928 1.00 67.31 552 PRO A O 1
ATOM 4276 N N . ARG A 1 553 ? 11.937 15.912 -23.753 1.00 66.69 553 ARG A N 1
ATOM 4277 C CA . ARG A 1 553 ? 10.580 16.066 -23.235 1.00 66.69 553 ARG A CA 1
ATOM 4278 C C . ARG A 1 553 ? 9.499 15.555 -24.195 1.00 66.69 553 ARG A C 1
ATOM 4280 O O . ARG A 1 553 ? 8.523 14.965 -23.751 1.00 66.69 553 ARG A O 1
ATOM 4287 N N . THR A 1 554 ? 9.626 15.850 -25.482 1.00 68.38 554 THR A N 1
ATOM 4288 C CA . THR A 1 554 ? 8.551 15.689 -26.476 1.00 68.38 554 THR A CA 1
ATOM 4289 C C . THR A 1 554 ? 8.753 14.481 -27.367 1.00 68.38 554 THR A C 1
ATOM 4291 O O . THR A 1 554 ? 7.802 14.057 -28.011 1.00 68.38 554 THR A O 1
ATOM 4294 N N . VAL A 1 555 ? 9.968 13.928 -27.413 1.00 73.81 555 VAL A N 1
ATOM 4295 C CA . VAL A 1 555 ? 10.233 12.698 -28.153 1.00 73.81 555 VAL A CA 1
ATOM 4296 C C . VAL A 1 555 ? 9.380 11.594 -27.548 1.00 73.81 555 VAL A C 1
ATOM 4298 O O . VAL A 1 555 ? 9.646 11.206 -26.418 1.00 73.81 555 VAL A O 1
ATOM 4301 N N . ASP A 1 556 ? 8.384 11.074 -28.252 1.00 73.12 556 ASP A N 1
ATOM 4302 C CA . ASP A 1 556 ? 7.492 9.999 -27.794 1.00 73.12 556 ASP A CA 1
ATOM 4303 C C . ASP A 1 556 ? 7.704 8.694 -28.575 1.00 73.12 556 ASP A C 1
ATOM 4305 O O . ASP A 1 556 ? 7.522 7.607 -28.017 1.00 73.12 556 ASP A O 1
ATOM 4309 N N . GLY A 1 557 ? 8.194 8.803 -29.811 1.00 81.12 557 GLY A N 1
ATOM 4310 C CA . GLY A 1 557 ? 8.523 7.693 -30.694 1.00 81.12 557 GLY A CA 1
ATOM 4311 C C . GLY A 1 557 ? 9.973 7.699 -31.171 1.00 81.12 557 GLY A C 1
ATOM 4312 O O . GLY A 1 557 ? 10.662 8.717 -31.187 1.00 81.12 557 GLY A O 1
ATOM 4313 N N . ILE A 1 558 ? 10.445 6.528 -31.576 1.00 86.19 558 ILE A N 1
ATOM 4314 C CA . ILE A 1 558 ? 11.708 6.299 -32.269 1.00 86.19 558 ILE A CA 1
ATOM 4315 C C . ILE A 1 558 ? 11.415 5.340 -33.414 1.00 86.19 558 ILE A C 1
ATOM 4317 O O . ILE A 1 558 ? 10.760 4.312 -33.231 1.00 86.19 558 ILE A O 1
ATOM 4321 N N . VAL A 1 559 ? 11.941 5.652 -34.590 1.00 87.44 559 VAL A N 1
ATOM 4322 C CA . VAL A 1 559 ? 11.854 4.799 -35.774 1.00 87.44 559 VAL A CA 1
ATOM 4323 C C . VAL A 1 559 ? 13.257 4.353 -36.149 1.00 87.44 559 VAL A C 1
ATOM 4325 O O . VAL A 1 559 ? 14.131 5.190 -36.386 1.00 87.44 559 VAL A O 1
ATOM 4328 N N . VAL A 1 560 ? 13.475 3.043 -36.234 1.00 89.75 560 VAL A N 1
ATOM 4329 C CA . VAL A 1 560 ? 14.708 2.449 -36.765 1.00 89.75 560 VAL A CA 1
ATOM 4330 C C . VAL A 1 560 ? 14.433 1.942 -38.176 1.00 89.75 560 VAL A C 1
ATOM 4332 O O . VAL A 1 560 ? 13.647 1.021 -38.380 1.00 89.75 560 VAL A O 1
ATOM 4335 N N . PHE A 1 561 ? 15.100 2.533 -39.166 1.00 89.50 561 PHE A N 1
ATOM 4336 C CA . PHE A 1 561 ? 14.927 2.224 -40.585 1.00 89.50 561 PHE A CA 1
ATOM 4337 C C . PHE A 1 561 ? 15.778 1.028 -41.015 1.00 89.50 561 PHE A C 1
ATOM 4339 O O . PHE A 1 561 ? 16.718 1.145 -41.808 1.00 89.50 561 PHE A O 1
ATOM 4346 N N . SER A 1 562 ? 15.435 -0.143 -40.502 1.00 91.69 562 SER A N 1
ATOM 4347 C CA . SER A 1 562 ? 16.048 -1.431 -40.822 1.00 91.69 562 SER A CA 1
ATOM 4348 C C . SER A 1 562 ? 16.178 -1.705 -42.317 1.00 91.69 562 SER A C 1
ATOM 4350 O O . SER A 1 562 ? 17.229 -2.171 -42.758 1.00 91.69 562 SER A O 1
ATOM 4352 N N . GLY A 1 563 ? 15.169 -1.348 -43.118 1.00 89.69 563 GLY A N 1
ATOM 4353 C CA . GLY A 1 563 ? 15.242 -1.476 -44.578 1.00 89.69 563 GLY A CA 1
ATOM 4354 C C . GLY A 1 563 ? 16.365 -0.634 -45.187 1.00 89.69 563 GLY A C 1
ATOM 4355 O O . GLY A 1 563 ? 17.138 -1.114 -46.019 1.00 89.69 563 GLY A O 1
ATOM 4356 N N . ARG A 1 564 ? 16.531 0.607 -44.718 1.00 88.12 564 ARG A N 1
ATOM 4357 C CA . ARG A 1 564 ? 17.595 1.518 -45.175 1.00 88.12 564 ARG A CA 1
ATOM 4358 C C . ARG A 1 564 ? 18.981 1.063 -44.721 1.00 88.12 564 ARG A C 1
ATOM 4360 O O . ARG A 1 564 ? 19.942 1.218 -45.478 1.00 88.12 564 ARG A O 1
ATOM 4367 N N . ILE A 1 565 ? 19.091 0.493 -43.519 1.00 85.69 565 ILE A N 1
ATOM 4368 C CA . ILE A 1 565 ? 20.340 -0.096 -43.010 1.00 85.69 565 ILE A CA 1
ATOM 4369 C C . ILE A 1 565 ? 20.739 -1.280 -43.890 1.00 85.69 565 ILE A C 1
ATOM 4371 O O . ILE A 1 565 ? 21.849 -1.288 -44.422 1.00 85.69 565 ILE A O 1
ATOM 4375 N N . HIS A 1 566 ? 19.819 -2.222 -44.106 1.00 88.75 566 HIS A N 1
ATOM 4376 C CA . HIS A 1 566 ? 20.026 -3.384 -44.966 1.00 88.75 566 HIS A CA 1
ATOM 4377 C C . HIS A 1 566 ? 20.476 -2.976 -46.376 1.00 88.75 566 HIS A C 1
ATOM 4379 O O . HIS A 1 566 ? 21.529 -3.391 -46.860 1.00 88.75 566 HIS A O 1
ATOM 4385 N N . ASP A 1 567 ? 19.736 -2.066 -47.008 1.00 87.69 567 ASP A N 1
ATOM 4386 C CA . ASP A 1 567 ? 20.044 -1.552 -48.341 1.00 87.69 567 ASP A CA 1
ATOM 4387 C C . ASP A 1 567 ? 21.405 -0.830 -48.394 1.00 87.69 567 ASP A C 1
ATOM 4389 O O . ASP A 1 567 ? 22.120 -0.876 -49.400 1.00 87.69 567 ASP A O 1
ATOM 4393 N N . ARG A 1 568 ? 21.828 -0.187 -47.296 1.00 84.56 568 ARG A N 1
ATOM 4394 C CA . ARG A 1 568 ? 23.173 0.390 -47.195 1.00 84.56 568 ARG A CA 1
ATOM 4395 C C . ARG A 1 568 ? 24.256 -0.677 -47.047 1.00 84.56 568 ARG A C 1
ATOM 4397 O O . ARG A 1 568 ? 25.278 -0.523 -47.712 1.00 84.56 568 ARG A O 1
ATOM 4404 N N . LEU A 1 569 ? 24.057 -1.719 -46.239 1.00 84.12 569 LEU A N 1
ATOM 4405 C CA . LEU A 1 569 ? 25.002 -2.840 -46.122 1.00 84.12 569 LEU A CA 1
ATOM 4406 C C . LEU A 1 569 ? 25.178 -3.556 -47.463 1.00 84.12 569 LEU A C 1
ATOM 4408 O O . LEU A 1 569 ? 26.309 -3.755 -47.901 1.00 84.12 569 LEU A O 1
ATOM 4412 N N . ARG A 1 570 ? 24.075 -3.814 -48.173 1.00 88.00 570 ARG A N 1
ATOM 4413 C CA . ARG A 1 570 ? 24.080 -4.366 -49.532 1.00 88.00 570 ARG A CA 1
ATOM 4414 C C . ARG A 1 570 ? 24.924 -3.524 -50.492 1.00 88.00 570 ARG A C 1
ATOM 4416 O O . ARG A 1 570 ? 25.824 -4.048 -51.136 1.00 88.00 570 ARG A O 1
ATOM 4423 N N . ARG A 1 571 ? 24.719 -2.200 -50.524 1.00 85.62 571 ARG A N 1
ATOM 4424 C CA . ARG A 1 571 ? 25.544 -1.292 -51.346 1.00 85.62 571 ARG A CA 1
ATOM 4425 C C . ARG A 1 571 ? 27.021 -1.290 -50.958 1.00 85.62 571 ARG A C 1
ATOM 4427 O O . ARG A 1 571 ? 27.866 -1.132 -51.832 1.00 85.62 571 ARG A O 1
ATOM 4434 N N . ILE A 1 572 ? 27.340 -1.410 -49.667 1.00 84.62 572 ILE A N 1
ATOM 4435 C CA . ILE A 1 572 ? 28.737 -1.496 -49.223 1.00 84.62 572 ILE A CA 1
ATOM 4436 C C . ILE A 1 572 ? 29.365 -2.791 -49.737 1.00 84.62 572 ILE A C 1
ATOM 4438 O O . ILE A 1 572 ? 30.436 -2.720 -50.333 1.00 84.62 572 ILE A O 1
ATOM 4442 N N . ARG A 1 573 ? 28.687 -3.935 -49.567 1.00 86.12 573 ARG A N 1
ATOM 4443 C CA . ARG A 1 573 ? 29.120 -5.228 -50.117 1.00 86.12 573 ARG A CA 1
ATOM 4444 C C . ARG A 1 573 ? 29.354 -5.122 -51.622 1.00 86.12 573 ARG A C 1
ATOM 4446 O O . ARG A 1 573 ? 30.436 -5.459 -52.087 1.00 86.12 573 ARG A O 1
ATOM 4453 N N . ASP A 1 574 ? 28.379 -4.605 -52.365 1.00 89.12 574 ASP A N 1
ATOM 4454 C CA . ASP A 1 574 ? 28.453 -4.506 -53.827 1.00 89.12 574 ASP A CA 1
ATOM 4455 C C . ASP A 1 574 ? 29.600 -3.588 -54.275 1.00 89.12 574 ASP A C 1
ATOM 4457 O O . ASP A 1 574 ? 30.326 -3.915 -55.213 1.00 89.12 574 ASP A O 1
ATOM 4461 N N . ARG A 1 575 ? 29.828 -2.470 -53.568 1.00 88.31 575 ARG A N 1
ATOM 4462 C CA . ARG A 1 575 ? 30.964 -1.578 -53.837 1.00 88.31 575 ARG A CA 1
ATOM 4463 C C . ARG A 1 575 ? 32.303 -2.251 -53.543 1.00 88.31 575 ARG A C 1
ATOM 4465 O O . ARG A 1 575 ? 33.224 -2.118 -54.337 1.00 88.31 575 ARG A O 1
ATOM 4472 N N . MET A 1 576 ? 32.414 -2.970 -52.430 1.00 85.38 576 MET A N 1
ATOM 4473 C CA . MET A 1 576 ? 33.634 -3.705 -52.086 1.00 85.38 576 MET A CA 1
ATOM 4474 C C . MET A 1 576 ? 33.918 -4.834 -53.080 1.00 85.38 576 MET A C 1
ATOM 4476 O O . MET A 1 576 ? 35.070 -5.063 -53.433 1.00 85.38 576 MET A O 1
ATOM 4480 N N . LEU A 1 577 ? 32.879 -5.515 -53.570 1.00 89.31 577 LEU A N 1
ATOM 4481 C CA . LEU A 1 577 ? 33.008 -6.508 -54.633 1.00 89.31 577 LEU A CA 1
ATOM 4482 C C . LEU A 1 577 ? 33.472 -5.882 -55.948 1.00 89.31 577 LEU A C 1
ATOM 4484 O O . LEU A 1 577 ? 34.348 -6.451 -56.589 1.00 89.31 577 LEU A O 1
ATOM 4488 N N . ASP A 1 578 ? 32.932 -4.725 -56.344 1.00 91.50 578 ASP A N 1
ATOM 4489 C CA . ASP A 1 578 ? 33.417 -4.007 -57.531 1.00 91.50 578 ASP A CA 1
ATOM 4490 C C . ASP A 1 578 ? 34.891 -3.603 -57.373 1.00 91.50 578 ASP A C 1
ATOM 4492 O O . ASP A 1 578 ? 35.680 -3.832 -58.285 1.00 91.50 578 ASP A O 1
ATOM 4496 N N . GLU A 1 579 ? 35.284 -3.108 -56.195 1.00 90.19 579 GLU A N 1
ATOM 4497 C CA . GLU A 1 579 ? 36.676 -2.764 -55.873 1.00 90.19 579 GLU A CA 1
ATOM 4498 C C . GLU A 1 579 ? 37.618 -3.972 -55.981 1.00 90.19 579 GLU A C 1
ATOM 4500 O O . GLU A 1 579 ? 38.700 -3.859 -56.554 1.00 90.19 579 GLU A O 1
ATOM 4505 N N . LEU A 1 580 ? 37.204 -5.142 -55.485 1.00 89.56 580 LEU A N 1
ATOM 4506 C CA . LEU A 1 580 ? 38.009 -6.370 -55.511 1.00 89.56 580 LEU A CA 1
ATOM 4507 C C . LEU A 1 580 ? 38.014 -7.073 -56.877 1.00 89.56 580 LEU A C 1
ATOM 4509 O O . LEU A 1 580 ? 38.977 -7.769 -57.199 1.00 89.56 580 LEU A O 1
ATOM 4513 N N . ARG A 1 581 ? 36.950 -6.925 -57.675 1.00 92.44 581 ARG A N 1
ATOM 4514 C CA . ARG A 1 581 ? 36.845 -7.495 -59.031 1.00 92.44 581 ARG A CA 1
ATOM 4515 C C . ARG A 1 581 ? 37.547 -6.644 -60.078 1.00 92.44 581 ARG A C 1
ATOM 4517 O O . ARG A 1 581 ? 38.035 -7.194 -61.060 1.00 92.44 581 ARG A O 1
ATOM 4524 N N . HIS A 1 582 ? 37.575 -5.332 -59.863 1.00 92.62 582 HIS A N 1
ATOM 4525 C CA . HIS A 1 582 ? 38.048 -4.357 -60.835 1.00 92.62 582 HIS A CA 1
ATOM 4526 C C . HIS A 1 582 ? 39.088 -3.407 -60.229 1.00 92.62 582 HIS A C 1
ATOM 4528 O O . HIS A 1 582 ? 38.822 -2.202 -60.106 1.00 92.62 582 HIS A O 1
ATOM 4534 N N . PRO A 1 583 ? 40.268 -3.917 -59.821 1.00 91.38 583 PRO A N 1
ATOM 4535 C CA . PRO A 1 583 ? 41.318 -3.088 -59.241 1.00 91.38 583 PRO A CA 1
ATOM 4536 C C . PRO A 1 583 ? 41.944 -2.092 -60.219 1.00 91.38 583 PRO A C 1
ATOM 4538 O O . PRO A 1 583 ? 42.595 -1.140 -59.796 1.00 91.38 583 PRO A O 1
ATOM 4541 N N . GLU A 1 584 ? 41.729 -2.283 -61.516 1.00 92.50 584 GLU A N 1
ATOM 4542 C CA . GLU A 1 584 ? 42.151 -1.381 -62.582 1.00 92.50 584 GLU A CA 1
ATOM 4543 C C . GLU A 1 584 ? 41.320 -0.093 -62.670 1.00 92.50 584 GLU A C 1
ATOM 4545 O O . GLU A 1 584 ? 41.778 0.882 -63.269 1.00 92.50 584 GLU A O 1
ATOM 4550 N N . LYS A 1 585 ? 40.103 -0.061 -62.104 1.00 93.25 585 LYS A N 1
ATOM 4551 C CA . LYS A 1 585 ? 39.240 1.127 -62.160 1.00 93.25 585 LYS A CA 1
ATOM 4552 C C . LYS A 1 585 ? 39.798 2.226 -61.245 1.00 93.25 585 LYS A C 1
ATOM 4554 O O . LYS A 1 585 ? 39.910 1.992 -60.040 1.00 93.25 585 LYS A O 1
ATOM 4559 N N . PRO A 1 586 ? 40.057 3.449 -61.753 1.00 89.94 586 PRO A N 1
ATOM 4560 C CA . PRO A 1 586 ? 40.552 4.558 -60.931 1.00 89.94 586 PRO A CA 1
ATOM 4561 C C . PRO A 1 586 ? 39.664 4.857 -59.717 1.00 89.94 586 PRO A C 1
ATOM 4563 O O . PRO A 1 586 ? 40.173 5.080 -58.622 1.00 89.94 586 PRO A O 1
ATOM 4566 N N . ASP A 1 587 ? 38.343 4.758 -59.883 1.00 88.44 587 ASP A N 1
ATOM 4567 C CA . ASP A 1 587 ? 37.364 4.986 -58.813 1.00 88.44 587 ASP A CA 1
ATOM 4568 C C . ASP A 1 587 ? 37.503 4.000 -57.641 1.00 88.44 587 ASP A C 1
ATOM 4570 O O . ASP A 1 587 ? 37.020 4.278 -56.544 1.00 88.44 587 ASP A O 1
ATOM 4574 N N . ASN A 1 588 ? 38.152 2.852 -57.850 1.00 90.44 588 ASN A N 1
ATOM 4575 C CA . ASN A 1 588 ? 38.329 1.807 -56.842 1.00 90.44 588 ASN A CA 1
ATOM 4576 C C . ASN A 1 588 ? 39.668 1.912 -56.095 1.00 90.44 588 ASN A C 1
ATOM 4578 O O . ASN A 1 588 ? 39.855 1.244 -55.074 1.00 90.44 588 ASN A O 1
ATOM 4582 N N . ALA A 1 589 ? 40.578 2.779 -56.555 1.00 87.31 589 ALA A N 1
ATOM 4583 C CA . ALA A 1 589 ? 41.919 2.924 -55.993 1.00 87.31 589 ALA A CA 1
ATOM 4584 C C . ALA A 1 589 ? 41.895 3.300 -54.502 1.00 87.31 589 ALA A C 1
ATOM 4586 O O . ALA A 1 589 ? 42.654 2.739 -53.715 1.00 87.31 589 ALA A O 1
ATOM 4587 N N . GLU A 1 590 ? 40.984 4.190 -54.095 1.00 85.44 590 GLU A N 1
ATOM 4588 C CA . GLU A 1 590 ? 40.837 4.612 -52.696 1.00 85.44 590 GLU A CA 1
ATOM 4589 C C . GLU A 1 590 ? 40.427 3.443 -51.783 1.00 85.44 590 GLU A C 1
ATOM 4591 O O . GLU A 1 590 ? 41.009 3.240 -50.717 1.00 85.44 590 GLU A O 1
ATOM 4596 N N . GLY A 1 591 ? 39.453 2.630 -52.206 1.00 79.62 591 GLY A N 1
ATOM 4597 C CA . GLY A 1 591 ? 39.000 1.475 -51.429 1.00 79.62 591 GLY A CA 1
ATOM 4598 C C . GLY A 1 591 ? 40.080 0.407 -51.276 1.00 79.62 591 GLY A C 1
ATOM 4599 O O . GLY A 1 591 ? 40.269 -0.133 -50.185 1.00 79.62 591 GLY A O 1
ATOM 4600 N N . LEU A 1 592 ? 40.844 0.157 -52.339 1.00 83.31 592 LEU A N 1
ATOM 4601 C CA . LEU A 1 592 ? 41.945 -0.806 -52.334 1.00 83.31 592 LEU A CA 1
ATOM 4602 C C . LEU A 1 592 ? 43.151 -0.340 -51.519 1.00 83.31 592 LEU A C 1
ATOM 4604 O O . LEU A 1 592 ? 43.796 -1.179 -50.878 1.00 83.31 592 LEU A O 1
ATOM 4608 N N . ALA A 1 593 ? 43.437 0.965 -51.532 1.00 84.50 593 ALA A N 1
ATOM 4609 C CA . ALA A 1 593 ? 44.449 1.582 -50.682 1.00 84.50 593 ALA A CA 1
ATOM 4610 C C . ALA A 1 593 ? 44.071 1.430 -49.204 1.00 84.50 593 ALA A C 1
ATOM 4612 O O . ALA A 1 593 ? 44.863 0.894 -48.434 1.00 84.50 593 ALA A O 1
ATOM 4613 N N . TRP A 1 594 ? 42.828 1.759 -48.838 1.00 83.19 594 TRP A N 1
ATOM 4614 C CA . TRP A 1 594 ? 42.314 1.579 -47.477 1.00 83.19 594 TRP A CA 1
ATOM 4615 C C . TRP A 1 594 ? 42.373 0.115 -47.002 1.00 83.19 594 TRP A C 1
ATOM 4617 O O . TRP A 1 594 ? 42.797 -0.161 -45.883 1.00 83.19 594 TRP A O 1
ATOM 4627 N N . MET A 1 595 ? 42.021 -0.859 -47.851 1.00 77.94 595 MET A N 1
ATOM 4628 C CA . MET A 1 595 ? 42.195 -2.281 -47.504 1.00 77.94 595 MET A CA 1
ATOM 4629 C C . MET A 1 595 ? 43.676 -2.654 -47.314 1.00 77.94 595 MET A C 1
ATOM 4631 O O . MET A 1 595 ? 43.999 -3.496 -46.477 1.00 77.94 595 MET A O 1
ATOM 4635 N N . GLY A 1 596 ? 44.585 -2.025 -48.065 1.00 75.25 596 GLY A N 1
ATOM 4636 C CA . GLY A 1 596 ? 46.030 -2.166 -47.873 1.00 75.25 596 GLY A CA 1
ATOM 4637 C C . GLY A 1 596 ? 46.514 -1.592 -46.537 1.00 75.25 596 GLY A C 1
ATOM 4638 O O . GLY A 1 596 ? 47.323 -2.229 -45.869 1.00 75.25 596 GLY A O 1
ATOM 4639 N N . GLU A 1 597 ? 45.974 -0.449 -46.103 1.00 77.56 597 GLU A N 1
ATOM 4640 C CA . GLU A 1 597 ? 46.243 0.142 -44.779 1.00 77.56 597 GLU A CA 1
ATOM 4641 C C . GLU A 1 597 ? 45.780 -0.765 -43.630 1.00 77.56 597 GLU A C 1
ATOM 4643 O O . GLU A 1 597 ? 46.411 -0.806 -42.575 1.00 77.56 597 GLU A O 1
ATOM 4648 N N . LEU A 1 598 ? 44.722 -1.554 -43.846 1.00 70.00 598 LEU A N 1
ATOM 4649 C CA . LEU A 1 598 ? 44.285 -2.601 -42.915 1.00 70.00 598 LEU A CA 1
ATOM 4650 C C . LEU A 1 598 ? 45.191 -3.845 -42.907 1.00 70.00 598 LEU A C 1
ATOM 4652 O O . LEU A 1 598 ? 44.914 -4.794 -42.174 1.00 70.00 598 LEU A O 1
ATOM 4656 N N . GLY A 1 599 ? 46.258 -3.859 -43.710 1.00 74.00 599 GLY A N 1
ATOM 4657 C CA . GLY A 1 599 ? 47.191 -4.976 -43.820 1.00 74.00 599 GLY A CA 1
ATOM 4658 C C . GLY A 1 599 ? 46.679 -6.135 -44.676 1.00 74.00 599 GLY A C 1
ATOM 4659 O O . GLY A 1 599 ? 47.236 -7.224 -44.589 1.00 74.00 599 GLY A O 1
ATOM 4660 N N . MET A 1 600 ? 45.636 -5.936 -45.493 1.00 76.94 600 MET A N 1
ATOM 4661 C CA . MET A 1 600 ? 45.137 -6.992 -46.379 1.00 76.94 600 MET A CA 1
ATOM 4662 C C . MET A 1 600 ? 46.071 -7.159 -47.583 1.00 76.94 600 MET A C 1
ATOM 4664 O O . MET A 1 600 ? 46.133 -6.293 -48.468 1.00 76.94 600 MET A O 1
ATOM 4668 N N . GLY A 1 601 ? 46.774 -8.289 -47.629 1.00 79.06 601 GLY A N 1
ATOM 4669 C CA . GLY A 1 601 ? 47.541 -8.738 -48.781 1.00 79.06 601 GLY A CA 1
ATOM 4670 C C . GLY A 1 601 ? 46.645 -9.287 -49.895 1.00 79.06 601 GLY A C 1
ATOM 4671 O O . GLY A 1 601 ? 45.416 -9.202 -49.856 1.00 79.06 601 GLY A O 1
ATOM 4672 N N . ALA A 1 602 ? 47.272 -9.825 -50.942 1.00 82.94 602 ALA A N 1
ATOM 4673 C CA . ALA A 1 602 ? 46.549 -10.367 -52.093 1.00 82.94 602 ALA A CA 1
ATOM 4674 C C . ALA A 1 602 ? 45.662 -11.566 -51.712 1.00 82.94 602 ALA A C 1
ATOM 4676 O O . ALA A 1 602 ? 44.540 -11.677 -52.201 1.00 82.94 602 ALA A O 1
ATOM 4677 N N . GLU A 1 603 ? 46.141 -12.425 -50.808 1.00 79.38 603 GLU A N 1
ATOM 4678 C CA . GLU A 1 603 ? 45.404 -13.601 -50.343 1.00 79.38 603 GLU A CA 1
ATOM 4679 C C . GLU A 1 603 ? 44.194 -13.207 -49.483 1.00 79.38 603 GLU A C 1
ATOM 4681 O O . GLU A 1 603 ? 43.091 -13.701 -49.709 1.00 79.38 603 GLU A O 1
ATOM 4686 N N . GLU A 1 604 ? 44.346 -12.259 -48.555 1.00 78.44 604 GLU A N 1
ATOM 4687 C CA . GLU A 1 604 ? 43.238 -11.779 -47.723 1.00 78.44 604 GLU A CA 1
ATOM 4688 C C . GLU A 1 604 ? 42.167 -11.063 -48.553 1.00 78.44 604 GLU A C 1
ATOM 4690 O O . GLU A 1 604 ? 40.973 -11.198 -48.276 1.00 78.44 604 GLU A O 1
ATOM 4695 N N . LYS A 1 605 ? 42.570 -10.323 -49.593 1.00 81.19 605 LYS A N 1
ATOM 4696 C CA . LYS A 1 605 ? 41.646 -9.679 -50.541 1.00 81.19 605 LYS A CA 1
ATOM 4697 C C . LYS A 1 605 ? 40.860 -10.707 -51.356 1.00 81.19 605 LYS A C 1
ATOM 4699 O O . LYS A 1 605 ? 39.651 -10.555 -51.520 1.00 81.19 605 LYS A O 1
ATOM 4704 N N . GLU A 1 606 ? 41.519 -11.766 -51.813 1.00 84.12 606 GLU A N 1
ATOM 4705 C CA . GLU A 1 606 ? 40.888 -12.884 -52.521 1.00 84.12 606 GLU A CA 1
ATOM 4706 C C . GLU A 1 606 ? 39.890 -13.635 -51.621 1.00 84.12 606 GLU A C 1
ATOM 4708 O O . GLU A 1 606 ? 38.745 -13.877 -52.008 1.00 84.12 606 GLU A O 1
ATOM 4713 N N . GLN A 1 607 ? 40.272 -13.930 -50.376 1.00 80.38 607 GLN A N 1
ATOM 4714 C CA . GLN A 1 607 ? 39.375 -14.540 -49.390 1.00 80.38 607 GLN A CA 1
ATOM 4715 C C . GLN A 1 607 ? 38.176 -13.637 -49.058 1.00 80.38 607 GLN A C 1
ATOM 4717 O O . GLN A 1 607 ? 37.046 -14.124 -48.959 1.00 80.38 607 GLN A O 1
ATOM 4722 N N . ALA A 1 608 ? 38.398 -12.327 -48.905 1.00 78.31 608 ALA A N 1
ATOM 4723 C CA . ALA A 1 608 ? 37.331 -11.356 -48.684 1.00 78.31 608 ALA A CA 1
ATOM 4724 C C . ALA A 1 608 ? 36.362 -11.307 -49.870 1.00 78.31 608 ALA A C 1
ATOM 4726 O O . ALA A 1 608 ? 35.152 -11.307 -49.651 1.00 78.31 608 ALA A O 1
ATOM 4727 N N . ARG A 1 609 ? 36.867 -11.341 -51.111 1.00 86.12 609 ARG A N 1
ATOM 4728 C CA . ARG A 1 609 ? 36.030 -11.420 -52.316 1.00 86.12 609 ARG A CA 1
ATOM 4729 C C . ARG A 1 609 ? 35.137 -12.655 -52.277 1.00 86.12 609 ARG A C 1
ATOM 4731 O O . ARG A 1 609 ? 33.922 -12.506 -52.322 1.00 86.12 609 ARG A O 1
ATOM 4738 N N . ASN A 1 610 ? 35.718 -13.844 -52.115 1.00 84.06 610 ASN A N 1
ATOM 4739 C CA . ASN A 1 610 ? 34.970 -15.107 -52.147 1.00 84.06 610 ASN A CA 1
ATOM 4740 C C . ASN A 1 610 ? 33.872 -15.160 -51.071 1.00 84.06 610 ASN A C 1
ATOM 4742 O O . ASN A 1 610 ? 32.775 -15.656 -51.316 1.00 84.06 610 ASN A O 1
ATOM 4746 N N . ARG A 1 611 ? 34.132 -14.598 -49.887 1.00 81.69 611 ARG A N 1
ATOM 4747 C CA . ARG A 1 611 ? 33.137 -14.520 -48.808 1.00 81.69 611 ARG A CA 1
ATOM 4748 C C . ARG A 1 611 ? 32.061 -13.465 -49.055 1.00 81.69 611 ARG A C 1
ATOM 4750 O O . ARG A 1 611 ? 30.894 -13.744 -48.818 1.00 81.69 611 ARG A O 1
ATOM 4757 N N . LEU A 1 612 ? 32.417 -12.287 -49.572 1.00 85.00 612 LEU A N 1
ATOM 4758 C CA . LEU A 1 612 ? 31.434 -11.267 -49.959 1.00 85.00 612 LEU A CA 1
ATOM 4759 C C . LEU A 1 612 ? 30.531 -11.750 -51.107 1.00 85.00 612 LEU A C 1
ATOM 4761 O O . LEU A 1 612 ? 29.369 -11.359 -51.162 1.00 85.00 612 LEU A O 1
ATOM 4765 N N . GLU A 1 613 ? 31.046 -12.594 -52.006 1.00 87.94 613 GLU A N 1
ATOM 4766 C CA . GLU A 1 613 ? 30.267 -13.230 -53.078 1.00 87.94 613 GLU A CA 1
ATOM 4767 C C . GLU A 1 613 ? 29.323 -14.314 -52.556 1.00 87.94 613 GLU A C 1
ATOM 4769 O O . GLU A 1 613 ? 28.208 -14.441 -53.059 1.00 87.94 613 GLU A O 1
ATOM 4774 N N . ALA A 1 614 ? 29.751 -15.071 -51.544 1.00 85.88 614 ALA A N 1
ATOM 4775 C CA . ALA A 1 614 ? 28.925 -16.080 -50.889 1.00 85.88 614 ALA A CA 1
ATOM 4776 C C . ALA A 1 614 ? 27.845 -15.479 -49.970 1.00 85.88 614 ALA A C 1
ATOM 4778 O O . ALA A 1 614 ? 26.892 -16.177 -49.634 1.00 85.88 614 ALA A O 1
ATOM 4779 N N . LEU A 1 615 ? 27.981 -14.204 -49.586 1.00 82.81 615 LEU A N 1
ATOM 4780 C CA . LEU A 1 615 ? 27.107 -13.544 -48.622 1.00 82.81 615 LEU A CA 1
ATOM 4781 C C . LEU A 1 615 ? 25.685 -13.347 -49.167 1.00 82.81 615 LEU A C 1
ATOM 4783 O O . LEU A 1 615 ? 25.419 -12.486 -50.021 1.00 82.81 615 LEU A O 1
ATOM 4787 N N . THR A 1 616 ? 24.758 -14.122 -48.620 1.00 87.00 616 THR A N 1
ATOM 4788 C CA . THR A 1 616 ? 23.335 -14.086 -48.953 1.00 87.00 616 THR A CA 1
ATOM 4789 C C . THR A 1 616 ? 22.641 -12.844 -48.385 1.00 87.00 616 THR A C 1
ATOM 4791 O O . THR A 1 616 ? 23.118 -12.186 -47.460 1.00 87.00 616 THR A O 1
ATOM 4794 N N . ASP A 1 617 ? 21.463 -12.521 -48.925 1.00 85.06 617 ASP A N 1
ATOM 4795 C CA . ASP A 1 617 ? 20.620 -11.437 -48.396 1.00 85.06 617 ASP A CA 1
ATOM 4796 C C . ASP A 1 617 ? 20.181 -11.717 -46.946 1.00 85.06 617 ASP A C 1
ATOM 4798 O O . ASP A 1 617 ? 20.123 -10.817 -46.113 1.00 85.06 617 ASP A O 1
ATOM 4802 N N . GLN A 1 618 ? 19.947 -12.989 -46.604 1.00 84.06 618 GLN A N 1
ATOM 4803 C CA . GLN A 1 618 ? 19.592 -13.401 -45.245 1.00 84.06 618 GLN A CA 1
ATOM 4804 C C . GLN A 1 618 ? 20.738 -13.168 -44.246 1.00 84.06 618 GLN A C 1
ATOM 4806 O O . GLN A 1 618 ? 20.491 -12.717 -43.127 1.00 84.06 618 GLN A O 1
ATOM 4811 N N . GLU A 1 619 ? 21.981 -13.448 -44.638 1.00 82.19 619 GLU A N 1
ATOM 4812 C CA . GLU A 1 619 ? 23.164 -13.173 -43.812 1.00 82.19 619 GLU A CA 1
ATOM 4813 C C . GLU A 1 619 ? 23.402 -11.662 -43.675 1.00 82.19 619 GLU A C 1
ATOM 4815 O O . GLU A 1 619 ? 23.637 -11.171 -42.572 1.00 82.19 619 GLU A O 1
ATOM 4820 N N . LEU A 1 620 ? 23.193 -10.881 -44.744 1.00 80.94 620 LEU A N 1
ATOM 4821 C CA . LEU A 1 620 ? 23.189 -9.415 -44.652 1.00 80.94 620 LEU A CA 1
ATOM 4822 C C . LEU A 1 620 ? 22.143 -8.894 -43.660 1.00 80.94 620 LEU A C 1
ATOM 4824 O O . LEU A 1 620 ? 22.436 -7.984 -42.885 1.00 80.94 620 LEU A O 1
ATOM 4828 N N . TRP A 1 621 ? 20.940 -9.467 -43.640 1.00 84.50 621 TRP A N 1
ATOM 4829 C CA . TRP A 1 621 ? 19.918 -9.136 -42.645 1.00 84.50 621 TRP A CA 1
ATOM 4830 C C . TRP A 1 621 ? 20.336 -9.492 -41.215 1.00 84.50 621 TRP A C 1
ATOM 4832 O O . TRP A 1 621 ? 20.007 -8.751 -40.285 1.00 84.50 621 TRP A O 1
ATOM 4842 N N . ALA A 1 622 ? 21.094 -10.571 -41.013 1.00 80.56 622 ALA A N 1
ATOM 4843 C CA . ALA A 1 622 ? 21.619 -10.922 -39.693 1.00 80.56 622 ALA A CA 1
ATOM 4844 C C . ALA A 1 622 ? 22.562 -9.832 -39.142 1.00 80.56 622 ALA A C 1
ATOM 4846 O O . ALA A 1 622 ? 22.536 -9.539 -37.943 1.00 80.56 622 ALA A O 1
ATOM 4847 N N . LEU A 1 623 ? 23.311 -9.161 -40.023 1.00 78.06 623 LEU A N 1
ATOM 4848 C CA . LEU A 1 623 ? 24.191 -8.032 -39.695 1.00 78.06 623 LEU A CA 1
ATOM 4849 C C . LEU A 1 623 ? 23.445 -6.724 -39.398 1.00 78.06 623 LEU A C 1
ATOM 4851 O O . LEU A 1 623 ? 24.016 -5.804 -38.814 1.00 78.06 623 LEU A O 1
ATOM 4855 N N . VAL A 1 624 ? 22.169 -6.613 -39.771 1.00 83.25 624 VAL A N 1
ATOM 4856 C CA . VAL A 1 624 ? 21.355 -5.423 -39.475 1.00 83.25 624 VAL A CA 1
ATOM 4857 C C . VAL A 1 624 ? 21.021 -5.357 -37.983 1.00 83.25 624 VAL A C 1
ATOM 4859 O O . VAL A 1 624 ? 21.054 -4.280 -37.390 1.00 83.25 624 VAL A O 1
ATOM 4862 N N . LYS A 1 625 ? 20.767 -6.503 -37.342 1.00 79.88 625 LYS A N 1
ATOM 4863 C CA . LYS A 1 625 ? 20.263 -6.573 -35.962 1.00 79.88 625 LYS A CA 1
ATOM 4864 C C . LYS A 1 625 ? 21.155 -5.873 -34.919 1.00 79.88 625 LYS A C 1
ATOM 4866 O O . LYS A 1 625 ? 20.617 -5.129 -34.098 1.00 79.88 625 LYS A O 1
ATOM 4871 N N . PRO A 1 626 ? 22.493 -6.030 -34.908 1.00 75.00 626 PRO A N 1
ATOM 4872 C CA . PRO A 1 626 ? 23.324 -5.307 -33.944 1.00 75.00 626 PRO A CA 1
ATOM 4873 C C . PRO A 1 626 ? 23.342 -3.789 -34.188 1.00 75.00 626 PRO A C 1
ATOM 4875 O O . PRO A 1 626 ? 23.478 -3.027 -33.231 1.00 75.00 626 PRO A O 1
ATOM 4878 N N . ILE A 1 627 ? 23.171 -3.346 -35.442 1.00 78.75 627 ILE A N 1
ATOM 4879 C CA . ILE A 1 627 ? 23.056 -1.924 -35.800 1.00 78.75 627 ILE A CA 1
ATOM 4880 C C . ILE A 1 627 ? 21.706 -1.371 -35.330 1.00 78.75 627 ILE A C 1
ATOM 4882 O O . ILE A 1 627 ? 21.671 -0.280 -34.766 1.00 78.75 627 ILE A O 1
ATOM 4886 N N . GLU A 1 628 ? 20.615 -2.126 -35.498 1.00 82.50 628 GLU A N 1
ATOM 4887 C CA . GLU A 1 628 ? 19.288 -1.760 -34.980 1.00 82.50 628 GLU A CA 1
ATOM 4888 C C . GLU A 1 628 ? 19.328 -1.526 -33.470 1.00 82.50 628 GLU A C 1
ATOM 4890 O O . GLU A 1 628 ? 18.897 -0.477 -33.001 1.00 82.50 628 GLU A O 1
ATOM 4895 N N . GLN A 1 629 ? 19.904 -2.469 -32.718 1.00 77.94 629 GLN A N 1
ATOM 4896 C CA . GLN A 1 629 ? 20.033 -2.366 -31.261 1.00 77.94 629 GLN A CA 1
ATOM 4897 C C . GLN A 1 629 ? 20.822 -1.130 -30.839 1.00 77.94 629 GLN A C 1
ATOM 4899 O O . GLN A 1 629 ? 20.459 -0.434 -29.892 1.00 77.94 629 GLN A O 1
ATOM 4904 N N . TRP A 1 630 ? 21.914 -0.858 -31.547 1.00 75.44 630 TRP A N 1
ATOM 4905 C CA . TRP A 1 630 ? 22.772 0.284 -31.280 1.00 75.44 630 TRP A CA 1
ATOM 4906 C C . TRP A 1 630 ? 22.065 1.616 -31.572 1.00 75.44 630 TRP A C 1
ATOM 4908 O O . TRP A 1 630 ? 22.091 2.514 -30.730 1.00 75.44 630 TRP A O 1
ATOM 4918 N N . LEU A 1 631 ? 21.376 1.722 -32.713 1.00 79.00 631 LEU A N 1
ATOM 4919 C CA . LEU A 1 631 ? 20.587 2.901 -33.081 1.00 79.00 631 LEU A CA 1
ATOM 4920 C C . LEU A 1 631 ? 19.411 3.121 -32.133 1.00 79.00 631 LEU A C 1
ATOM 4922 O O . LEU A 1 631 ? 19.169 4.250 -31.726 1.00 79.00 631 LEU A O 1
ATOM 4926 N N . ALA A 1 632 ? 18.709 2.059 -31.744 1.00 83.62 632 ALA A N 1
ATOM 4927 C CA . ALA A 1 632 ? 17.594 2.163 -30.814 1.00 83.62 632 ALA A CA 1
ATOM 4928 C C . ALA A 1 632 ? 18.055 2.718 -29.456 1.00 83.62 632 ALA A C 1
ATOM 4930 O O . ALA A 1 632 ? 17.427 3.625 -28.918 1.00 83.62 632 ALA A O 1
ATOM 4931 N N . ILE A 1 633 ? 19.191 2.240 -28.929 1.00 78.12 633 ILE A N 1
ATOM 4932 C CA . ILE A 1 633 ? 19.790 2.784 -27.698 1.00 78.12 633 ILE A CA 1
ATOM 4933 C C . ILE A 1 633 ? 20.227 4.240 -27.899 1.00 78.12 633 ILE A C 1
ATOM 4935 O O . ILE A 1 633 ? 19.976 5.071 -27.031 1.00 78.12 633 ILE A O 1
ATOM 4939 N N . HIS A 1 634 ? 20.857 4.559 -29.034 1.00 77.19 634 HIS A N 1
ATOM 4940 C CA . HIS A 1 634 ? 21.283 5.923 -29.354 1.00 77.19 634 HIS A CA 1
ATOM 4941 C C . HIS A 1 634 ? 20.106 6.904 -29.348 1.00 77.19 634 HIS A C 1
ATOM 4943 O O . HIS A 1 634 ? 20.167 7.936 -28.683 1.00 77.19 634 HIS A O 1
ATOM 4949 N N . GLU A 1 635 ? 19.034 6.585 -30.069 1.00 79.00 635 GLU A N 1
ATOM 4950 C CA . GLU A 1 635 ? 17.862 7.456 -30.163 1.00 79.00 635 GLU A CA 1
ATOM 4951 C C . GLU A 1 635 ? 17.109 7.538 -28.829 1.00 79.00 635 GLU A C 1
ATOM 4953 O O . GLU A 1 635 ? 16.619 8.603 -28.453 1.00 79.00 635 GLU A O 1
ATOM 4958 N N . LEU A 1 636 ? 17.096 6.458 -28.041 1.00 79.81 636 LEU A N 1
ATOM 4959 C CA . LEU A 1 636 ? 16.559 6.495 -26.681 1.00 79.81 636 LEU A CA 1
ATOM 4960 C C . LEU A 1 636 ? 17.320 7.476 -25.790 1.00 79.81 636 LEU A C 1
ATOM 4962 O O . LEU A 1 636 ? 16.683 8.179 -25.009 1.00 79.81 636 LEU A O 1
ATOM 4966 N N . CYS A 1 637 ? 18.647 7.581 -25.923 1.00 76.00 637 CYS A N 1
ATOM 4967 C CA . CYS A 1 637 ? 19.438 8.563 -25.177 1.00 76.00 637 CYS A CA 1
ATOM 4968 C C . CYS A 1 637 ? 18.992 10.008 -25.451 1.00 76.00 637 CYS A C 1
ATOM 4970 O O . CYS A 1 637 ? 18.989 10.816 -24.518 1.00 76.00 637 CYS A O 1
ATOM 4972 N N . HIS A 1 638 ? 18.558 10.323 -26.680 1.00 73.38 638 HIS A N 1
ATOM 4973 C CA . HIS A 1 638 ? 17.955 11.627 -26.996 1.00 73.38 638 HIS A CA 1
ATOM 4974 C C . HIS A 1 638 ? 16.642 11.821 -26.241 1.00 73.38 638 HIS A C 1
ATOM 4976 O O . HIS A 1 638 ? 16.437 12.863 -25.624 1.00 73.38 638 HIS A O 1
ATOM 4982 N N . GLY A 1 639 ? 15.788 10.796 -26.217 1.00 69.50 639 GLY A N 1
ATOM 4983 C CA . GLY A 1 639 ? 14.519 10.805 -25.485 1.00 69.50 639 GLY A CA 1
ATOM 4984 C C . GLY A 1 639 ? 14.651 10.796 -23.956 1.00 69.50 639 GLY A C 1
ATOM 4985 O O . GLY A 1 639 ? 13.678 11.099 -23.268 1.00 69.50 639 GLY A O 1
ATOM 4986 N N . VAL A 1 640 ? 15.825 10.465 -23.403 1.00 72.12 640 VAL A N 1
ATOM 4987 C CA . VAL A 1 640 ? 16.077 10.422 -21.949 1.00 72.12 640 VAL A CA 1
ATOM 4988 C C . VAL A 1 640 ? 17.079 11.471 -21.445 1.00 72.12 640 VAL A C 1
ATOM 4990 O O . VAL A 1 640 ? 17.479 11.420 -20.284 1.00 72.12 640 VAL A O 1
ATOM 4993 N N . GLY A 1 641 ? 17.466 12.445 -22.272 1.00 66.56 641 GLY A N 1
ATOM 4994 C CA . GLY A 1 641 ? 18.176 13.642 -21.803 1.00 66.56 641 GLY A CA 1
ATOM 4995 C C . GLY A 1 641 ? 19.554 13.381 -21.179 1.00 66.56 641 GLY A C 1
ATOM 4996 O O . GLY A 1 641 ? 19.988 14.131 -20.304 1.00 66.56 641 GLY A O 1
ATOM 4997 N N . VAL A 1 642 ? 20.250 12.323 -21.603 1.00 65.94 642 VAL A N 1
ATOM 4998 C CA . VAL A 1 642 ? 21.629 12.044 -21.167 1.00 65.94 642 VAL A CA 1
ATOM 4999 C C . VAL A 1 642 ? 22.569 13.116 -21.748 1.00 65.94 642 VAL A C 1
ATOM 5001 O O . VAL A 1 642 ? 22.537 13.399 -22.947 1.00 65.94 642 VAL A O 1
ATOM 5004 N N . ASN A 1 643 ? 23.394 13.760 -20.909 1.00 49.03 643 ASN A N 1
ATOM 5005 C CA . ASN A 1 643 ? 24.310 14.824 -21.344 1.00 49.03 643 ASN A CA 1
ATOM 5006 C C . ASN A 1 643 ? 25.392 14.290 -22.296 1.00 49.03 643 ASN A C 1
ATOM 5008 O O . ASN A 1 643 ? 25.896 13.183 -22.131 1.00 49.03 643 ASN A O 1
ATOM 5012 N N . GLY A 1 644 ? 25.773 15.119 -23.275 1.00 47.84 644 GLY A N 1
ATOM 5013 C CA . GLY A 1 644 ? 26.612 14.729 -24.419 1.00 47.84 644 GLY A CA 1
ATOM 5014 C C . GLY A 1 644 ? 25.835 14.593 -25.736 1.00 47.84 644 GLY A C 1
ATOM 5015 O O . GLY A 1 644 ? 26.444 14.331 -26.771 1.00 47.84 644 GLY A O 1
ATOM 5016 N N . HIS A 1 645 ? 24.513 14.809 -25.701 1.00 48.09 645 HIS A N 1
ATOM 5017 C CA . HIS A 1 645 ? 23.596 14.657 -26.839 1.00 48.09 645 HIS A CA 1
ATOM 5018 C C . HIS A 1 645 ? 22.828 15.938 -27.221 1.00 48.09 645 HIS A C 1
ATOM 5020 O O . HIS A 1 645 ? 22.385 16.065 -28.358 1.00 48.09 645 HIS A O 1
ATOM 5026 N N . LEU A 1 646 ? 22.718 16.918 -26.319 1.00 39.16 646 LEU A N 1
ATOM 5027 C CA . LEU A 1 646 ? 22.141 18.239 -26.589 1.00 39.16 646 LEU A CA 1
ATOM 5028 C C . LEU A 1 646 ? 23.268 19.272 -26.566 1.00 39.16 646 LEU A C 1
ATOM 5030 O O . LEU A 1 646 ? 24.076 19.273 -25.634 1.00 39.16 646 LEU A O 1
ATOM 5034 N N . LYS A 1 647 ? 23.365 20.115 -27.600 1.00 36.28 647 LYS A N 1
ATOM 5035 C CA . LYS A 1 647 ? 24.394 21.160 -27.686 1.00 36.28 647 LYS A CA 1
ATOM 5036 C C . LYS A 1 647 ? 24.397 22.032 -26.422 1.00 36.28 647 LYS A C 1
ATOM 5038 O O . LYS A 1 647 ? 23.349 22.412 -25.902 1.00 36.28 647 LYS A O 1
ATOM 5043 N N . GLY A 1 648 ? 25.610 22.372 -25.982 1.00 33.88 648 GLY A N 1
ATOM 5044 C CA . GLY A 1 648 ? 25.860 23.518 -25.117 1.00 33.88 648 GLY A CA 1
ATOM 5045 C C . GLY A 1 648 ? 25.326 24.807 -25.747 1.00 33.88 648 GLY A C 1
ATOM 5046 O O . GLY A 1 648 ? 25.146 24.893 -26.957 1.00 33.88 648 GLY A O 1
ATOM 5047 N N . LYS A 1 649 ? 25.047 25.774 -24.880 1.00 31.98 649 LYS A N 1
ATOM 5048 C CA . LYS A 1 649 ? 24.237 26.986 -25.063 1.00 31.98 649 LYS A CA 1
ATOM 5049 C C . LYS A 1 649 ? 24.668 28.015 -26.122 1.00 31.98 649 LYS A C 1
ATOM 5051 O O . LYS A 1 649 ? 24.093 29.096 -26.112 1.00 31.98 649 LYS A O 1
ATOM 5056 N N . ASP A 1 650 ? 25.572 27.712 -27.042 1.00 31.39 650 ASP A N 1
ATOM 5057 C CA . ASP A 1 650 ? 26.065 28.729 -27.974 1.00 31.39 650 ASP A CA 1
ATOM 5058 C C . ASP A 1 650 ? 25.524 28.497 -29.393 1.00 31.39 650 ASP A C 1
ATOM 5060 O O . ASP A 1 650 ? 25.896 27.546 -30.081 1.00 31.39 650 ASP A O 1
ATOM 5064 N N . GLU A 1 651 ? 24.572 29.374 -29.721 1.00 33.31 651 GLU A N 1
ATOM 5065 C CA . GLU A 1 651 ? 24.267 30.019 -31.006 1.00 33.31 651 GLU A CA 1
ATOM 5066 C C . GLU A 1 651 ? 24.065 29.156 -32.273 1.00 33.31 651 GLU A C 1
ATOM 5068 O O . GLU A 1 651 ? 24.920 28.404 -32.735 1.00 33.31 651 GLU A O 1
ATOM 5073 N N . ASP A 1 652 ? 22.873 29.377 -32.832 1.00 33.47 652 ASP A N 1
ATOM 5074 C CA . ASP A 1 652 ? 22.453 29.327 -34.230 1.00 33.47 652 ASP A CA 1
ATOM 5075 C C . ASP A 1 652 ? 22.469 28.003 -35.021 1.00 33.47 652 ASP A C 1
ATOM 5077 O O . ASP A 1 652 ? 23.440 27.257 -35.134 1.00 33.47 652 ASP A O 1
ATOM 5081 N N . GLU A 1 653 ? 21.277 27.743 -35.567 1.00 35.06 653 GLU A N 1
ATOM 5082 C CA . GLU A 1 653 ? 20.983 27.120 -36.859 1.00 35.06 653 GLU A CA 1
ATOM 5083 C C . GLU A 1 653 ? 21.958 26.044 -37.364 1.00 35.06 653 GLU A C 1
ATOM 5085 O O . GLU A 1 653 ? 22.920 26.319 -38.065 1.00 35.06 653 GLU A O 1
ATOM 5090 N N . GLU A 1 654 ? 21.637 24.780 -37.077 1.00 27.38 654 GLU A N 1
ATOM 5091 C CA . GLU A 1 654 ? 21.470 23.724 -38.090 1.00 27.38 654 GLU A CA 1
ATOM 5092 C C . GLU A 1 654 ? 21.143 22.402 -37.382 1.00 27.38 654 GLU A C 1
ATOM 5094 O O . GLU A 1 654 ? 21.930 21.857 -36.601 1.00 27.38 654 GLU A O 1
ATOM 5099 N N . CYS A 1 655 ? 19.956 21.861 -37.669 1.00 35.72 655 CYS A N 1
ATOM 5100 C CA . CYS A 1 655 ? 19.694 20.445 -37.461 1.00 35.72 655 CYS A CA 1
ATOM 5101 C C . CYS A 1 655 ? 20.696 19.633 -38.296 1.00 35.72 655 CYS A C 1
ATOM 5103 O O . CYS A 1 655 ? 20.984 19.984 -39.437 1.00 35.72 655 CYS A O 1
ATOM 5105 N N . VAL A 1 656 ? 21.129 18.491 -37.758 1.00 33.31 656 VAL A N 1
ATOM 5106 C CA . VAL A 1 656 ? 21.977 17.489 -38.428 1.00 33.31 656 VAL A CA 1
ATOM 5107 C C . VAL A 1 656 ? 23.471 17.844 -38.509 1.00 33.31 656 VAL A C 1
ATOM 5109 O O . VAL A 1 656 ? 24.061 17.800 -39.578 1.00 33.31 656 VAL A O 1
ATOM 5112 N N . ASN A 1 657 ? 24.142 18.094 -37.379 1.00 33.03 657 ASN A N 1
ATOM 5113 C CA . ASN A 1 657 ? 25.606 17.984 -37.333 1.00 33.03 657 ASN A CA 1
ATOM 5114 C C . ASN A 1 657 ? 26.094 17.265 -36.066 1.00 33.03 657 ASN A C 1
ATOM 5116 O O . ASN A 1 657 ? 25.707 17.575 -34.941 1.00 33.03 657 ASN A O 1
ATOM 5120 N N . ARG A 1 658 ? 26.912 16.234 -36.309 1.00 38.19 658 ARG A N 1
ATOM 5121 C CA . ARG A 1 658 ? 27.454 15.239 -35.371 1.00 38.19 658 ARG A CA 1
ATOM 5122 C C . ARG A 1 658 ? 28.008 15.883 -34.101 1.00 38.19 658 ARG A C 1
ATOM 5124 O O . ARG A 1 658 ? 28.848 16.768 -34.200 1.00 38.19 658 ARG A O 1
ATOM 5131 N N . VAL A 1 659 ? 27.643 15.364 -32.925 1.00 35.97 659 VAL A N 1
ATOM 5132 C CA . VAL A 1 659 ? 28.356 15.675 -31.675 1.00 35.97 659 VAL A CA 1
ATOM 5133 C C . VAL A 1 659 ? 29.672 14.874 -31.660 1.00 35.97 659 VAL A C 1
ATOM 5135 O O . VAL A 1 659 ? 29.627 13.655 -31.470 1.00 35.97 659 VAL A O 1
ATOM 5138 N N . PRO A 1 660 ? 30.853 15.500 -31.852 1.00 33.97 660 PRO A N 1
ATOM 5139 C CA . PRO A 1 660 ? 32.119 14.790 -32.090 1.00 33.97 660 PRO A CA 1
ATOM 5140 C C . PRO A 1 660 ? 32.673 14.045 -30.864 1.00 33.97 660 PRO A C 1
ATOM 5142 O O . PRO A 1 660 ? 33.637 13.295 -30.980 1.00 33.97 660 PRO A O 1
ATOM 5145 N N . ALA A 1 661 ? 32.065 14.238 -29.692 1.00 34.22 661 ALA A N 1
ATOM 5146 C CA . ALA A 1 661 ? 32.404 13.557 -28.444 1.00 34.22 661 ALA A CA 1
ATOM 5147 C C . ALA A 1 661 ? 31.405 12.446 -28.064 1.00 34.22 661 ALA A C 1
ATOM 5149 O O . ALA A 1 661 ? 31.528 11.859 -26.992 1.00 34.22 661 ALA A O 1
ATOM 5150 N N . CYS A 1 662 ? 30.416 12.151 -28.918 1.00 39.12 662 CYS A N 1
ATOM 5151 C CA . CYS A 1 662 ? 29.445 11.095 -28.650 1.00 39.12 662 CYS A CA 1
ATOM 5152 C C . CYS A 1 662 ? 30.127 9.710 -28.719 1.00 39.12 662 CYS A C 1
ATOM 5154 O O . CYS A 1 662 ? 30.719 9.388 -29.751 1.00 39.12 662 CYS A O 1
ATOM 5156 N N . PRO A 1 663 ? 30.033 8.863 -27.678 1.00 34.44 663 PRO A N 1
ATOM 5157 C CA . PRO A 1 663 ? 30.579 7.501 -27.697 1.00 34.44 663 PRO A CA 1
ATOM 5158 C C . PRO A 1 663 ? 29.823 6.551 -28.648 1.00 34.44 663 PRO A C 1
ATOM 5160 O O . PRO A 1 663 ? 30.237 5.411 -28.832 1.00 34.44 663 PRO A O 1
ATOM 5163 N N . MET A 1 664 ? 28.719 7.013 -29.248 1.00 45.84 664 MET A N 1
ATOM 5164 C CA . MET A 1 664 ? 27.839 6.275 -30.157 1.00 45.84 664 MET A CA 1
ATOM 5165 C C . MET A 1 664 ? 27.582 7.119 -31.425 1.00 45.84 664 MET A C 1
ATOM 5167 O O . MET A 1 664 ? 26.438 7.440 -31.741 1.00 45.84 664 MET A O 1
ATOM 5171 N N . GLN A 1 665 ? 28.633 7.524 -32.149 1.00 49.09 665 GLN A N 1
ATOM 5172 C CA . GLN A 1 665 ? 28.492 8.218 -33.441 1.00 49.09 665 GLN A CA 1
ATOM 5173 C C . GLN A 1 665 ? 28.013 7.286 -34.554 1.00 49.09 665 GLN A C 1
ATOM 5175 O O . GLN A 1 665 ? 28.391 6.120 -34.592 1.00 49.09 665 GLN A O 1
ATOM 5180 N N . TYR A 1 666 ? 27.228 7.822 -35.501 1.00 53.38 666 TYR A N 1
ATOM 5181 C CA . TYR A 1 666 ? 26.946 7.134 -36.764 1.00 53.38 666 TYR A CA 1
ATOM 5182 C C . TYR A 1 666 ? 28.251 6.645 -37.378 1.00 53.38 666 TYR A C 1
ATOM 5184 O O . TYR A 1 666 ? 29.142 7.460 -37.619 1.00 53.38 666 TYR A O 1
ATOM 5192 N N . LEU A 1 667 ? 28.313 5.340 -37.664 1.00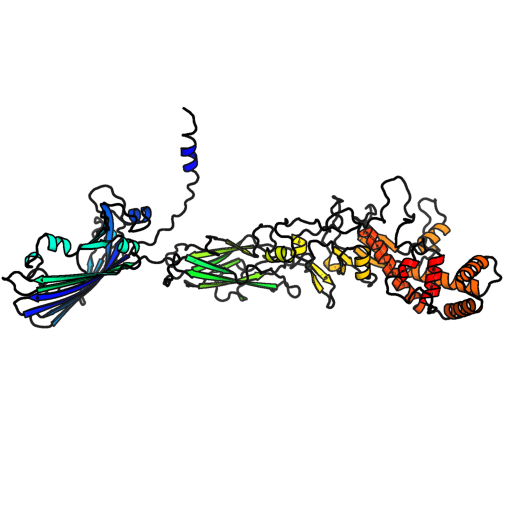 54.56 667 LEU A N 1
ATOM 5193 C CA . LEU A 1 667 ? 29.479 4.722 -38.283 1.00 54.56 667 LEU A CA 1
ATOM 5194 C C . LEU A 1 667 ? 29.921 5.565 -39.486 1.00 54.56 667 LEU A C 1
ATOM 5196 O O . LEU A 1 667 ? 29.127 5.875 -40.384 1.00 54.56 667 LEU A O 1
ATOM 5200 N N . THR A 1 668 ? 31.187 5.945 -39.513 1.00 62.09 668 THR A N 1
ATOM 5201 C CA . THR A 1 668 ? 31.852 6.497 -40.686 1.00 62.09 668 THR A CA 1
ATOM 5202 C C . THR A 1 668 ? 31.840 5.471 -41.814 1.00 62.09 668 THR A C 1
ATOM 5204 O O . THR A 1 668 ? 31.602 4.278 -41.621 1.00 62.09 668 THR A O 1
ATOM 5207 N N . TRP A 1 669 ? 32.101 5.921 -43.038 1.00 59.69 669 TRP A N 1
ATOM 5208 C CA . TRP A 1 669 ? 32.186 5.013 -44.180 1.00 59.69 669 TRP A CA 1
ATOM 5209 C C . TRP A 1 669 ? 33.211 3.883 -43.969 1.00 59.69 669 TRP A C 1
ATOM 5211 O O . TRP A 1 669 ? 32.921 2.727 -44.277 1.00 59.69 669 TRP A O 1
ATOM 5221 N N . GLN A 1 670 ? 34.359 4.204 -43.370 1.00 63.78 670 GLN A N 1
ATOM 5222 C CA . GLN A 1 670 ? 35.410 3.243 -43.034 1.00 63.78 670 GLN A CA 1
ATOM 5223 C C . GLN A 1 670 ? 34.956 2.254 -41.948 1.00 63.78 670 GLN A C 1
ATOM 5225 O O . GLN A 1 670 ? 35.157 1.049 -42.092 1.00 63.78 670 GLN A O 1
ATOM 5230 N N . GLU A 1 671 ? 34.262 2.719 -40.905 1.00 65.31 671 GLU A N 1
ATOM 5231 C CA . GLU A 1 671 ? 33.719 1.850 -39.848 1.00 65.31 671 GLU A CA 1
ATOM 5232 C C . GLU A 1 671 ? 32.630 0.903 -40.370 1.00 65.31 671 GLU A C 1
ATOM 5234 O O . GLU A 1 671 ? 32.591 -0.263 -39.980 1.00 65.31 671 GLU A O 1
ATOM 5239 N N . LYS A 1 672 ? 31.788 1.352 -41.311 1.00 66.44 672 LYS A N 1
ATOM 5240 C CA . LYS A 1 672 ? 30.776 0.493 -41.954 1.00 66.44 672 LYS A CA 1
ATOM 5241 C C . LYS A 1 672 ? 31.412 -0.641 -42.764 1.00 66.44 672 LYS A C 1
ATOM 5243 O O . LYS A 1 672 ? 30.939 -1.773 -42.705 1.00 66.44 672 LYS A O 1
ATOM 5248 N N . ARG A 1 673 ? 32.489 -0.355 -43.505 1.00 67.00 673 ARG A N 1
ATOM 5249 C CA . ARG A 1 673 ? 33.260 -1.376 -44.241 1.00 67.00 673 ARG A CA 1
ATOM 5250 C C . ARG A 1 673 ? 33.928 -2.359 -43.290 1.00 67.00 673 ARG A C 1
ATOM 5252 O O . ARG A 1 673 ? 33.859 -3.566 -43.500 1.00 67.00 673 ARG A O 1
ATOM 5259 N N . ARG A 1 674 ? 34.530 -1.840 -42.218 1.00 65.25 674 ARG A N 1
ATOM 5260 C CA . ARG A 1 674 ? 35.151 -2.648 -41.168 1.00 65.25 674 ARG A CA 1
ATOM 5261 C C . ARG A 1 674 ? 34.128 -3.591 -40.528 1.00 65.25 674 ARG A C 1
ATOM 5263 O O . ARG A 1 674 ? 34.411 -4.770 -40.374 1.00 65.25 674 ARG A O 1
ATOM 5270 N N . TYR A 1 675 ? 32.919 -3.119 -40.240 1.00 66.00 675 TYR A N 1
ATOM 5271 C CA . TYR A 1 675 ? 31.854 -3.957 -39.687 1.00 66.00 675 TYR A CA 1
ATOM 5272 C C . TYR A 1 675 ? 31.522 -5.172 -40.574 1.00 66.00 675 TYR A C 1
ATOM 5274 O O . TYR A 1 675 ? 31.502 -6.294 -40.076 1.00 66.00 675 TYR A O 1
ATOM 5282 N N . LEU A 1 676 ? 31.356 -4.973 -41.889 1.00 62.22 676 LEU A N 1
ATOM 5283 C CA . LEU A 1 676 ? 31.111 -6.067 -42.842 1.00 62.22 676 LEU A CA 1
ATOM 5284 C C . LEU A 1 676 ? 32.300 -7.031 -42.960 1.00 62.22 676 LEU A C 1
ATOM 5286 O O . LEU A 1 676 ? 32.112 -8.244 -42.978 1.00 62.22 676 LEU A O 1
ATOM 5290 N N . LEU A 1 677 ? 33.528 -6.505 -42.992 1.00 58.16 677 LEU A N 1
ATOM 5291 C CA . LEU A 1 677 ? 34.741 -7.325 -43.065 1.00 58.16 677 LEU A CA 1
ATOM 5292 C C . LEU A 1 677 ? 34.969 -8.164 -41.802 1.00 58.16 677 LEU A C 1
ATOM 5294 O O . LEU A 1 677 ? 35.461 -9.277 -41.897 1.00 58.16 677 LEU A O 1
ATOM 5298 N N . PHE A 1 678 ? 34.642 -7.671 -40.611 1.00 58.41 678 PHE A N 1
ATOM 5299 C CA . PHE A 1 678 ? 34.913 -8.405 -39.369 1.00 58.41 678 PHE A CA 1
ATOM 5300 C C . PHE A 1 678 ? 33.728 -9.252 -38.881 1.00 58.41 678 PHE A C 1
ATOM 5302 O O . PHE A 1 678 ? 33.965 -10.263 -38.224 1.00 58.41 678 PHE A O 1
ATOM 5309 N N . GLY A 1 679 ? 32.486 -8.878 -39.211 1.00 50.75 679 GLY A N 1
ATOM 5310 C CA . GLY A 1 679 ? 31.281 -9.640 -38.864 1.00 50.75 679 GLY A CA 1
ATOM 5311 C C . GLY A 1 679 ? 31.158 -10.972 -39.611 1.00 50.75 679 GLY A C 1
ATOM 5312 O O . GLY A 1 679 ? 30.791 -11.968 -39.001 1.00 50.75 679 GLY A O 1
ATOM 5313 N N . GLU A 1 680 ? 31.543 -11.009 -40.891 1.00 45.84 680 GLU A N 1
ATOM 5314 C CA . GLU A 1 680 ? 31.341 -12.174 -41.774 1.00 45.84 680 GLU A CA 1
ATOM 5315 C C . GLU A 1 680 ? 32.622 -12.974 -42.061 1.00 45.84 680 GLU A C 1
ATOM 5317 O O . GLU A 1 680 ? 32.577 -14.164 -42.365 1.00 45.84 680 GLU A O 1
ATOM 5322 N N . LEU A 1 681 ? 33.810 -12.366 -41.944 1.00 40.94 681 LEU A N 1
ATOM 5323 C CA . LEU A 1 681 ? 35.067 -13.043 -42.295 1.00 40.94 681 LEU A CA 1
ATOM 5324 C C . LEU A 1 681 ? 35.704 -13.818 -41.122 1.00 40.94 681 LEU A C 1
ATOM 5326 O O . LEU A 1 681 ? 36.849 -14.261 -41.240 1.00 40.94 681 LEU A O 1
ATOM 5330 N N . GLY A 1 682 ? 35.014 -13.996 -39.988 1.00 43.84 682 GLY A N 1
ATOM 5331 C CA . GLY A 1 682 ? 35.520 -14.788 -38.854 1.00 43.84 682 GLY A CA 1
ATOM 5332 C C . GLY A 1 682 ? 36.943 -14.404 -38.420 1.00 43.84 682 GLY A C 1
ATOM 5333 O O . GLY A 1 682 ? 37.777 -15.270 -38.157 1.00 43.84 682 GLY A O 1
ATOM 5334 N N . GLY A 1 683 ? 37.265 -13.108 -38.438 1.00 35.81 683 GLY A N 1
ATOM 5335 C CA . GLY A 1 683 ? 38.615 -12.637 -38.166 1.00 35.81 683 GLY A CA 1
ATOM 5336 C C . GLY A 1 683 ? 39.016 -12.880 -36.711 1.00 35.81 683 GLY A C 1
ATOM 5337 O O . GLY A 1 683 ? 38.473 -12.257 -35.803 1.00 35.81 683 GLY A O 1
ATOM 5338 N N . ASN A 1 684 ? 40.065 -13.676 -36.488 1.00 37.66 684 ASN A N 1
ATOM 5339 C CA . ASN A 1 684 ? 40.767 -13.763 -35.195 1.00 37.66 684 ASN A CA 1
ATOM 5340 C C . ASN A 1 684 ? 41.512 -12.454 -34.822 1.00 37.66 684 ASN A C 1
ATOM 5342 O O . ASN A 1 684 ? 42.175 -12.367 -33.788 1.00 37.66 684 ASN A O 1
ATOM 5346 N N . GLY A 1 685 ? 41.408 -11.410 -35.650 1.00 36.50 685 GLY A N 1
ATOM 5347 C CA . GLY A 1 685 ? 41.957 -10.082 -35.406 1.00 36.50 685 GLY A CA 1
ATOM 5348 C C . GLY A 1 685 ? 40.997 -9.197 -34.613 1.00 36.50 685 GLY A C 1
ATOM 5349 O O . GLY A 1 685 ? 40.099 -8.597 -35.186 1.00 36.50 685 GLY A O 1
ATOM 5350 N N . LYS A 1 686 ? 41.221 -9.105 -33.296 1.00 36.91 686 LYS A N 1
ATOM 5351 C CA . LYS A 1 686 ? 40.875 -8.011 -32.352 1.00 36.91 686 LYS A CA 1
ATOM 5352 C C . LYS A 1 686 ? 39.498 -7.318 -32.403 1.00 36.91 686 LYS A C 1
ATOM 5354 O O . LYS A 1 686 ? 39.331 -6.345 -31.672 1.00 36.91 686 LYS A O 1
ATOM 5359 N N . LEU A 1 687 ? 38.504 -7.808 -33.136 1.00 37.59 687 LEU A N 1
ATOM 5360 C CA . LEU A 1 687 ? 37.121 -7.322 -33.040 1.00 37.59 687 LEU A CA 1
ATOM 5361 C C . LEU A 1 687 ? 36.215 -8.244 -32.215 1.00 37.59 687 LEU A C 1
ATOM 5363 O O . LEU A 1 687 ? 35.097 -7.850 -31.912 1.00 37.59 687 LEU A O 1
ATOM 5367 N N . CYS A 1 688 ? 36.689 -9.430 -31.799 1.00 37.94 688 CYS A N 1
ATOM 5368 C CA . CYS A 1 688 ? 35.889 -10.330 -30.959 1.00 37.94 688 CYS A CA 1
ATOM 5369 C C . CYS A 1 688 ? 36.682 -11.464 -30.264 1.00 37.94 688 CYS A C 1
ATOM 5371 O O . CYS A 1 688 ? 36.333 -12.633 -30.380 1.00 37.94 688 CYS A O 1
ATOM 5373 N N . SER A 1 689 ? 37.761 -11.161 -29.530 1.00 34.47 689 SER A N 1
ATOM 5374 C CA . SER A 1 689 ? 38.457 -12.177 -28.700 1.00 34.47 689 SER A CA 1
ATOM 5375 C C . SER A 1 689 ? 38.705 -11.772 -27.247 1.00 34.47 689 SER A C 1
ATOM 5377 O O . SER A 1 689 ? 39.274 -12.537 -26.473 1.00 34.47 689 SER A O 1
ATOM 5379 N N . GLN A 1 690 ? 38.252 -10.589 -26.836 1.00 32.44 690 GLN A N 1
ATOM 5380 C CA . GLN A 1 690 ? 38.263 -10.178 -25.436 1.00 32.44 690 GLN A CA 1
ATOM 5381 C C . GLN A 1 690 ? 36.866 -9.709 -25.052 1.00 32.44 690 GLN A C 1
ATOM 5383 O O . GLN A 1 690 ? 36.131 -9.246 -25.918 1.00 32.44 690 GLN A O 1
ATOM 5388 N N . ALA A 1 691 ? 36.519 -9.910 -23.778 1.00 34.69 691 ALA A N 1
ATOM 5389 C CA . ALA A 1 691 ? 35.206 -9.705 -23.169 1.00 34.69 691 ALA A CA 1
ATOM 5390 C C . ALA A 1 691 ? 34.349 -8.597 -23.832 1.00 34.69 691 ALA A C 1
ATOM 5392 O O . ALA A 1 691 ? 34.911 -7.571 -24.220 1.00 34.69 691 ALA A O 1
ATOM 5393 N N . PRO A 1 692 ? 33.004 -8.742 -23.880 1.00 38.28 692 PRO A N 1
ATOM 5394 C CA . PRO A 1 692 ? 32.064 -7.911 -24.659 1.00 38.28 692 PRO A CA 1
ATOM 5395 C C . PRO A 1 692 ? 32.275 -6.380 -24.616 1.00 38.28 692 PRO A C 1
ATOM 5397 O O . PRO A 1 692 ? 31.828 -5.655 -25.502 1.00 38.28 692 PRO A O 1
ATOM 5400 N N . HIS A 1 693 ? 32.976 -5.881 -23.600 1.00 37.31 693 HIS A N 1
ATOM 5401 C CA . HIS A 1 693 ? 33.304 -4.486 -23.330 1.00 37.31 693 HIS A CA 1
ATOM 5402 C C . HIS A 1 693 ? 34.423 -3.860 -24.197 1.00 37.31 693 HIS A C 1
ATOM 5404 O O . HIS A 1 693 ? 34.590 -2.641 -24.147 1.00 37.31 693 HIS A O 1
ATOM 5410 N N . SER A 1 694 ? 35.210 -4.617 -24.976 1.00 34.56 694 SER A N 1
ATOM 5411 C CA . SER A 1 694 ? 36.351 -4.056 -25.741 1.00 34.56 694 SER A CA 1
ATOM 5412 C C . SER A 1 694 ? 36.117 -3.894 -27.248 1.00 34.56 694 SER A C 1
ATOM 5414 O O . SER A 1 694 ? 36.820 -3.106 -27.882 1.00 34.56 694 SER A O 1
ATOM 5416 N N . CYS A 1 695 ? 35.104 -4.556 -27.812 1.00 36.25 695 CYS A N 1
ATOM 5417 C CA . CYS A 1 695 ? 34.796 -4.497 -29.248 1.00 36.25 695 CYS A CA 1
ATOM 5418 C C . CYS A 1 695 ? 34.344 -3.088 -29.682 1.00 36.25 695 CYS A C 1
ATOM 5420 O O . CYS A 1 695 ? 34.646 -2.635 -30.780 1.00 36.25 695 CYS A O 1
ATOM 5422 N N . TRP A 1 696 ? 33.687 -2.359 -28.774 1.00 37.81 696 TRP A N 1
ATOM 5423 C CA . TRP A 1 696 ? 33.081 -1.050 -29.036 1.00 37.81 696 TRP A CA 1
ATOM 5424 C C . TRP A 1 696 ? 33.992 0.142 -28.720 1.00 37.81 696 TRP A C 1
ATOM 5426 O O . TRP A 1 696 ? 33.786 1.226 -29.253 1.00 37.81 696 TRP A O 1
ATOM 5436 N N . LYS A 1 697 ? 35.060 -0.050 -27.928 1.00 35.28 697 LYS A N 1
ATOM 5437 C CA . LYS A 1 697 ? 36.095 0.986 -27.737 1.00 35.28 697 LYS A CA 1
ATOM 5438 C C . LYS A 1 697 ? 36.886 1.277 -29.021 1.00 35.28 697 LYS A C 1
ATOM 5440 O O . LYS A 1 697 ? 37.480 2.342 -29.118 1.00 35.28 697 LYS A O 1
ATOM 5445 N N . GLN A 1 698 ? 36.879 0.347 -29.980 1.00 35.50 698 GLN A N 1
ATOM 5446 C CA . GLN A 1 698 ? 37.551 0.461 -31.283 1.00 35.50 698 GLN A CA 1
ATOM 5447 C C . GLN A 1 698 ? 36.673 1.082 -32.386 1.00 35.50 698 GLN A C 1
ATOM 5449 O O . GLN A 1 698 ? 37.108 1.177 -33.528 1.00 35.50 698 GLN A O 1
ATOM 5454 N N . VAL A 1 699 ? 35.436 1.470 -32.059 1.00 34.47 699 VAL A N 1
ATOM 5455 C CA . VAL A 1 699 ? 34.512 2.208 -32.946 1.00 34.47 699 VAL A CA 1
ATOM 5456 C C . VAL A 1 699 ? 34.368 3.664 -32.461 1.00 34.47 699 VAL A C 1
ATOM 5458 O O . VAL A 1 699 ? 33.427 4.375 -32.787 1.00 34.47 699 VAL A O 1
ATOM 5461 N N . SER A 1 700 ? 35.289 4.105 -31.599 1.00 29.20 700 SER A N 1
ATOM 5462 C CA . SER A 1 700 ? 35.410 5.501 -31.191 1.00 29.20 700 SER A CA 1
ATOM 5463 C C . SER A 1 700 ? 36.349 6.217 -32.170 1.00 29.20 700 SER A C 1
ATOM 5465 O O . SER A 1 700 ? 37.420 5.672 -32.439 1.00 29.20 700 SER A O 1
ATOM 5467 N N . PRO A 1 701 ? 36.057 7.451 -32.631 1.00 28.88 701 PRO A N 1
ATOM 5468 C CA . PRO A 1 701 ? 36.833 8.137 -33.677 1.00 28.88 701 PRO A CA 1
ATOM 5469 C C . PRO A 1 701 ? 38.271 8.525 -33.291 1.00 28.88 701 PRO A C 1
ATOM 5471 O O . PRO A 1 701 ? 38.910 9.298 -34.002 1.00 28.88 701 PRO A O 1
ATOM 5474 N N . LYS A 1 702 ? 38.766 8.091 -32.128 1.00 27.75 702 LYS A N 1
ATOM 5475 C CA . LYS A 1 702 ? 40.064 8.501 -31.580 1.00 27.75 702 LYS A CA 1
ATOM 5476 C C . LYS A 1 702 ? 41.045 7.365 -31.295 1.00 27.75 702 LYS A C 1
ATOM 5478 O O . LYS A 1 702 ? 42.071 7.660 -30.695 1.00 27.75 702 LYS A O 1
ATOM 5483 N N . ASN A 1 703 ? 40.790 6.127 -31.724 1.00 26.42 703 ASN A N 1
ATOM 5484 C CA . ASN A 1 703 ? 41.821 5.078 -31.748 1.00 26.42 703 ASN A CA 1
ATOM 5485 C C . ASN A 1 703 ? 41.702 4.173 -32.969 1.00 26.42 703 ASN A C 1
ATOM 5487 O O . ASN A 1 703 ? 40.663 3.484 -33.080 1.00 26.42 703 ASN A O 1
#

Foldseek 3Di:
DDDPVVVVVVVVVPPPDPPVLAQFFWKKKKKWKKKWKAKPPGKIKIKIKMWIKTFQPDEPDPDDDHGLSVQCSVQVFLLSDDAFDKTFIFTAWMWMKMWMPPPDIFIWIWIWHDDPQWIWIDIPPDIDIPDDPPPDDGSSHDRQWMWGHHPFFIKIAGVDHRTDATPPDDQPLQHPVQWPDDPVCVRCVRIDTGGSVLRVVQQFHKDKDWDKIFGDPVIGIIMIMMMIMTMRGQFQFAKEKDKPPQLQDFFAADQVDLVAFPDKIKMKIATDGDPPPPDDRPWWKKKKKFWDPKDFDFAQAQQPPLHGDGDDGQKFQACVQVVQWDDPDHRGMTMGPDTHRMDMTMIGGNHRLIKTKMFMWIATPVRDTHQYDYPNHRDRIDIPRDDPLPQSAHQNVCVVLVNPPPHQQDAQADDPQFPDTGQQQGNVNLSRFFWFQDPVGTDTHRDRRNAHEAEEAEPPPQADQVVLCVVTVHRYTYHHPSSCPPGFGAHHVVPPDDTGARHAYEEEAQDAQDLVPQDQDPVNPDDSVRSSVVVLLPQKDFDFPPPDDQALRGRRYMYGHLNSQLVVLVVLLVLLLCLLVCVVDPVSVVVVVLVVVVVQDPVNSVLLNVQSVVQDSVNSSVLSSVVSNLVVSVNVCRNNRRHLNDDDDDDDDDPDDDSLPDLRTRQDSSRSNVSSSCVRSVDPPDCDDDDPVRNSVVSRPPD